Protein AF-A0A9X3EKR0-F1 (afdb_monomer)

pLDDT: mean 78.74, std 22.98, range [26.64, 97.88]

Sequence (392 aa):
MKIEKAAVTVAEQLRAKPPLLIEAILAALDPEVSDTDPAVARAEQALIAEWKAMRSIHINSPVGLLRAILLDACSRAAEGRNAAILWLTAADTLPHARLGREEAAARRMLEMLAQRTEQAALARPMMPAEPRPVSLSPTKASMAVSAPTQVEREHLLQRVAATVHPNYRNNGLPNPNQFVPSQNPQHWSWEFADRMNALLADELDRLGAAFAQSQTQLATRMQSLEADVLKALGDMLIEQQRWVHDAFTASEARKQAEELRLNALWWSEALYSPSLRRGYRELPVPIAAVAMAVDLLDQVTKPAPASVVYLLAETVQRLRVPASSTGSRSPKFSRHCGLHAGKFPRPGSLGWAACRKWAVSASAISCCRLSRTATGTSTKAPSERAYAAMSR

Radius of gyration: 45.39 Å; Cα contacts (8 Å, |Δi|>4): 274; chains: 1; bounding box: 84×76×137 Å

Solvent-accessible surface area (backbone atoms only — not comparable to full-atom values): 23297 Å² total; per-residue (Å²): 109,57,65,58,52,21,16,50,56,48,15,54,56,33,60,77,39,62,76,51,39,55,54,28,52,53,48,33,53,38,80,83,55,57,77,84,34,72,51,44,45,49,41,46,54,38,35,39,75,62,33,75,63,49,68,80,74,39,91,58,82,62,55,72,61,32,23,51,33,34,48,52,11,49,64,71,34,44,52,63,70,44,10,39,53,47,27,66,60,43,64,76,45,53,89,74,43,75,43,72,90,49,39,69,61,52,51,56,52,45,52,53,25,43,52,48,26,38,51,56,42,63,62,68,69,65,70,65,76,79,78,73,86,77,76,83,67,76,76,81,74,75,80,73,68,74,73,76,84,74,76,60,61,68,63,52,49,51,54,55,44,9,31,61,24,49,53,56,96,89,39,81,44,81,88,33,30,90,40,39,70,89,82,38,49,71,65,24,54,53,54,27,51,54,46,47,50,52,52,52,50,54,54,50,51,50,50,50,50,53,49,53,51,51,51,50,54,50,52,53,52,51,52,50,51,51,51,52,52,53,48,54,51,50,55,49,52,52,53,50,52,49,49,54,51,50,39,49,53,19,50,52,55,46,50,53,57,50,50,35,49,51,49,51,52,49,45,62,70,67,41,55,36,80,90,76,72,42,49,41,84,80,41,61,66,75,61,27,47,52,52,50,55,56,57,48,59,77,54,51,64,86,65,68,36,68,67,59,56,52,50,50,54,51,48,50,52,72,68,58,72,75,91,84,65,95,62,97,72,83,81,85,78,88,73,93,76,92,75,89,81,80,90,79,84,84,92,75,89,82,63,78,75,57,59,64,58,48,62,58,45,56,59,49,56,62,52,62,67,74,67,74,84,79,83,82,86,87,81,86,86,86,88,84,87,86,88,79,91,82,89,134

Foldseek 3Di:
DLLVQLLQVLLVVCLVPVVVLLQLLVLLLAPPRDCPRPNLVSSVVSSCVSPVCPCVVDVDRPSNSSSVSSLSSLLSNLAQVSLVSNLVSVVVCLVVGPCDPCNVVSVVSSVVSLVNQQCNQPPAQDQPDDDPPDPPPPPPPPPPLPDQPPDPVVVLVLLLVQLADQDDPNDGGPNRDPDHCVPCVVSSVVSSVVSVVVSVVVVVVVSVVVVVVSVVVVVVVVVVVVVVVVVVVVVVVVVVVVSVVSNVVSVVSNVLVVQLVVVLVCCLVQCAQPVVRGHLLVDDLVVSLVSLVVSNVVSGDPPHHVVSVVSSVVSSVVSDDPPPPPPDDDPPPDDDDDDDDDDDDDDDDDDPVVVVVVVVVVVVVVVVVVVPPPDDDDDDYDDDDDDDDDDD

Organism: NCBI:txid889268

Mean predicted aligned error: 16.03 Å

Secondary structure (DSSP, 8-state):
-HHHHHHHHHHHHHHH-TTHHHHHHHHHH-TT--TT-HHHHHHHHHHHHH-TTHHHH-SS--HHHHHHHHHHHHHHH-STHHHHHHHHHHHTTGGG---GGGHHHHHHHHHHHHHHHHHHHH-PPPPPPPPP----PPP------PPP----HHHHHHHHHHHH-SEETTEEPSS--S--TTT-HHHHHHHHHHHHHHHHHHHHHHHHHHHHHHHHHHHHHHHHHHHHHHHHHHHHHHHHHHHHHHHHHHHHHHHHHHHHHHHHHHHHHH-EETTTTEEGGGS-HHHHHHHHHHHHHTTS-SSPPHHHHHHHHHHHHHT---S---------------------PPP----THHHHHHHHHHHHHHHHTTSSS-------------------

Structure (mmCIF, N/CA/C/O backbone):
data_AF-A0A9X3EKR0-F1
#
_entry.id   AF-A0A9X3EKR0-F1
#
loop_
_atom_site.group_PDB
_atom_site.id
_atom_site.type_symbol
_atom_site.label_atom_id
_atom_site.label_alt_id
_atom_site.label_comp_id
_atom_site.label_asym_id
_atom_site.label_entity_id
_atom_site.label_seq_id
_atom_site.pdbx_PDB_ins_code
_atom_site.Cartn_x
_atom_site.Cartn_y
_atom_site.Cartn_z
_atom_site.occupancy
_atom_site.B_iso_or_equiv
_atom_site.auth_seq_id
_atom_site.auth_comp_id
_atom_site.auth_asym_id
_atom_site.auth_atom_id
_atom_site.pdbx_PDB_model_num
ATOM 1 N N . MET A 1 1 ? -16.410 24.802 -1.631 1.00 82.69 1 MET A N 1
ATOM 2 C CA . MET A 1 1 ? -16.763 25.815 -0.598 1.00 82.69 1 MET A CA 1
ATOM 3 C C . MET A 1 1 ? -15.597 26.044 0.370 1.00 82.69 1 MET A C 1
ATOM 5 O O . MET A 1 1 ? -14.716 25.202 0.446 1.00 82.69 1 MET A O 1
ATOM 9 N N . LYS A 1 2 ? -15.562 27.168 1.112 1.00 93.00 2 LYS A N 1
ATOM 10 C CA . LYS A 1 2 ? -14.470 27.494 2.068 1.00 93.00 2 LYS A CA 1
ATOM 11 C C . LYS A 1 2 ? -14.313 26.456 3.194 1.00 93.00 2 LYS A C 1
ATOM 13 O O . LYS A 1 2 ? -13.197 26.115 3.557 1.00 93.00 2 LYS A O 1
ATOM 18 N N . ILE A 1 3 ? -15.431 25.915 3.684 1.00 94.38 3 ILE A N 1
ATOM 19 C CA . ILE A 1 3 ? -15.475 24.878 4.732 1.00 94.38 3 ILE A CA 1
ATOM 20 C C . ILE A 1 3 ? -14.798 23.582 4.257 1.00 94.38 3 ILE A C 1
ATOM 22 O O . ILE A 1 3 ? -13.986 23.010 4.974 1.00 94.38 3 ILE A O 1
ATOM 26 N N . GLU A 1 4 ? -15.070 23.157 3.021 1.00 94.94 4 GLU A N 1
ATOM 27 C CA . GLU A 1 4 ? -14.456 21.955 2.437 1.00 94.94 4 GLU A CA 1
ATOM 28 C C . GLU A 1 4 ? -12.940 22.107 2.285 1.00 94.94 4 GLU A C 1
ATOM 30 O O . GLU A 1 4 ? -12.202 21.164 2.546 1.00 94.94 4 GLU A O 1
ATOM 35 N N . LYS A 1 5 ? -12.461 23.296 1.893 1.00 96.44 5 LYS A N 1
ATOM 36 C CA . LYS A 1 5 ? -11.019 23.570 1.806 1.00 96.44 5 LYS A CA 1
ATOM 37 C C . LYS A 1 5 ? -10.348 23.472 3.172 1.00 96.44 5 LYS A C 1
ATOM 39 O O . LYS A 1 5 ? -9.320 22.816 3.289 1.00 96.44 5 LYS A O 1
ATOM 44 N N . ALA A 1 6 ? -10.966 24.042 4.208 1.00 96.69 6 ALA A N 1
ATOM 45 C CA . ALA A 1 6 ? -10.474 23.908 5.575 1.00 96.69 6 ALA A CA 1
ATOM 46 C C . ALA A 1 6 ? -10.411 22.433 6.013 1.00 96.69 6 ALA A C 1
ATOM 48 O O . ALA A 1 6 ? -9.399 22.004 6.563 1.00 96.69 6 ALA A O 1
ATOM 49 N N . ALA A 1 7 ? -11.440 21.634 5.705 1.00 97.44 7 ALA A N 1
ATOM 50 C CA . ALA A 1 7 ? -11.447 20.198 5.993 1.00 97.44 7 ALA A CA 1
ATOM 51 C C . ALA A 1 7 ? -10.334 19.435 5.253 1.00 97.44 7 ALA A C 1
ATOM 53 O O . ALA A 1 7 ? -9.724 18.539 5.834 1.00 97.44 7 ALA A O 1
ATOM 54 N N . VAL A 1 8 ? -10.019 19.803 4.004 1.00 97.88 8 VAL A N 1
ATOM 55 C CA . VAL A 1 8 ? -8.881 19.237 3.253 1.00 97.88 8 VAL A CA 1
ATOM 56 C C . VAL A 1 8 ? -7.553 19.561 3.938 1.00 97.88 8 VAL A C 1
ATOM 58 O O . VAL A 1 8 ? -6.775 18.644 4.195 1.00 97.88 8 VAL A O 1
ATOM 61 N N . THR A 1 9 ? -7.327 20.822 4.313 1.00 97.56 9 THR A N 1
ATOM 62 C CA . THR A 1 9 ? -6.107 21.245 5.022 1.00 97.56 9 THR A CA 1
ATOM 63 C C . THR A 1 9 ? -5.935 20.496 6.344 1.00 97.56 9 THR A C 1
ATOM 65 O O . THR A 1 9 ? -4.847 20.013 6.657 1.00 97.56 9 THR A O 1
ATOM 68 N N . VAL A 1 10 ? -7.013 20.342 7.121 1.00 97.62 10 VAL A N 1
ATOM 69 C CA . VAL A 1 10 ? -6.975 19.558 8.364 1.00 97.62 10 VAL A CA 1
ATOM 70 C C . VAL A 1 10 ? -6.700 18.082 8.060 1.00 97.62 10 VAL A C 1
ATOM 72 O O . VAL A 1 10 ? -5.861 17.478 8.722 1.00 97.62 10 VAL A O 1
ATOM 75 N N . ALA A 1 11 ? -7.330 17.497 7.038 1.00 97.56 11 ALA A N 1
ATOM 76 C CA . ALA A 1 11 ? -7.100 16.102 6.660 1.00 97.56 11 ALA A CA 1
ATOM 77 C C . ALA A 1 11 ? -5.628 15.829 6.309 1.00 97.56 11 ALA A C 1
ATOM 79 O O . ALA A 1 11 ? -5.080 14.810 6.723 1.00 97.56 11 ALA A O 1
ATOM 80 N N . GLU A 1 12 ? -4.961 16.738 5.597 1.00 97.12 12 GLU A N 1
ATOM 81 C CA . GLU A 1 12 ? -3.528 16.634 5.291 1.00 97.12 12 GLU A CA 1
ATOM 82 C C . GLU A 1 12 ? -2.664 16.642 6.556 1.00 97.12 12 GLU A C 1
ATOM 84 O O . GLU A 1 12 ? -1.777 15.797 6.705 1.00 97.12 12 GLU A O 1
ATOM 89 N N . GLN A 1 13 ? -2.967 17.523 7.514 1.00 96.56 13 GLN A N 1
ATOM 90 C CA . GLN A 1 13 ? -2.281 17.550 8.810 1.00 96.56 13 GLN A CA 1
ATOM 91 C C . GLN A 1 13 ? -2.477 16.243 9.591 1.00 96.56 13 GLN A C 1
ATOM 93 O O . GLN A 1 13 ? -1.528 15.730 10.190 1.00 96.56 13 GLN A O 1
ATOM 98 N N . LEU A 1 14 ? -3.693 15.689 9.568 1.00 97.19 14 LEU A N 1
ATOM 99 C CA . LEU A 1 14 ? -4.017 14.423 10.226 1.00 97.19 14 LEU A CA 1
ATOM 100 C C . LEU A 1 14 ? -3.301 13.235 9.567 1.00 97.19 14 LEU A C 1
ATOM 102 O O . LEU A 1 14 ? -2.780 12.373 10.274 1.00 97.19 14 LEU A O 1
ATOM 106 N N . ARG A 1 15 ? -3.201 13.206 8.229 1.00 96.56 15 ARG A N 1
ATOM 107 C CA . ARG A 1 15 ? -2.425 12.184 7.503 1.00 96.56 15 ARG A CA 1
ATOM 108 C C . ARG A 1 15 ? -0.934 12.260 7.834 1.00 96.56 15 ARG A C 1
ATOM 110 O O . ARG A 1 15 ? -0.303 11.222 8.012 1.00 96.56 15 ARG A O 1
ATOM 117 N N . ALA A 1 16 ? -0.383 13.470 7.950 1.00 95.88 16 ALA A N 1
ATOM 118 C CA . ALA A 1 16 ? 1.026 13.676 8.283 1.00 95.88 16 ALA A CA 1
ATOM 119 C C . ALA A 1 16 ? 1.375 13.238 9.717 1.00 95.88 16 ALA A C 1
ATOM 121 O O . ALA A 1 16 ? 2.512 12.852 9.987 1.00 95.88 16 ALA A O 1
ATOM 122 N N . LYS A 1 17 ? 0.414 13.299 10.650 1.00 95.81 17 LYS A N 1
ATOM 123 C CA . LYS A 1 17 ? 0.614 12.951 12.064 1.00 95.81 17 LYS A CA 1
ATOM 124 C C . LYS A 1 17 ? -0.533 12.066 12.578 1.00 95.81 17 LYS A C 1
ATOM 126 O O . LYS A 1 17 ? -1.442 12.576 13.234 1.00 95.81 17 LYS A O 1
ATOM 131 N N . PRO A 1 18 ? -0.457 10.734 12.385 1.00 92.56 18 PRO A N 1
ATOM 132 C CA . PRO A 1 18 ? -1.523 9.800 12.761 1.00 92.56 18 PRO A CA 1
ATOM 133 C C . PRO A 1 18 ? -2.029 9.873 14.215 1.00 92.56 18 PRO A C 1
ATOM 135 O O . PRO A 1 18 ? -3.226 9.681 14.411 1.00 92.56 18 PRO A O 1
ATOM 138 N N . PRO A 1 19 ? -1.211 10.179 15.249 1.00 94.69 19 PRO A N 1
ATOM 139 C CA . PRO A 1 19 ? -1.724 10.326 16.617 1.00 94.69 19 PRO A CA 1
ATOM 140 C C . PRO A 1 19 ? -2.807 11.405 16.761 1.00 94.69 19 PRO A C 1
ATOM 142 O O . PRO A 1 19 ? -3.696 11.278 17.597 1.00 94.69 19 PRO A O 1
ATOM 145 N N . LEU A 1 20 ? -2.776 12.430 15.903 1.00 96.69 20 LEU A N 1
ATOM 146 C CA . LEU A 1 20 ? -3.755 13.515 15.910 1.00 96.69 20 LEU A CA 1
ATOM 147 C C . LEU A 1 20 ? -5.155 13.057 15.481 1.00 96.69 20 LEU A C 1
ATOM 149 O O . LEU A 1 20 ? -6.126 13.739 15.796 1.00 96.69 20 LEU A O 1
ATOM 153 N N . LEU A 1 21 ? -5.272 11.917 14.787 1.00 96.56 21 LEU A N 1
ATOM 154 C CA . LEU A 1 21 ? -6.560 11.339 14.391 1.00 96.56 21 LEU A CA 1
ATOM 155 C C . LEU A 1 21 ? -7.413 10.973 15.607 1.00 96.56 21 LEU A C 1
ATOM 157 O O . LEU A 1 21 ? -8.624 11.150 15.561 1.00 96.56 21 LEU A O 1
ATOM 161 N N . ILE A 1 22 ? -6.782 10.488 16.683 1.00 96.31 22 ILE A N 1
ATOM 162 C CA . ILE A 1 22 ? -7.463 10.075 17.918 1.00 96.31 22 ILE A CA 1
ATOM 163 C C . ILE A 1 22 ? -8.113 11.296 18.573 1.00 96.31 22 ILE A C 1
ATOM 165 O O . ILE A 1 22 ? -9.303 11.289 18.863 1.00 96.31 22 ILE A O 1
ATOM 169 N N . GLU A 1 23 ? -7.343 12.368 18.758 1.00 96.25 23 GLU A N 1
ATOM 170 C CA . GLU A 1 23 ? -7.848 13.623 19.323 1.00 96.25 23 GLU A CA 1
ATOM 171 C C . GLU A 1 23 ? -8.959 14.212 18.450 1.00 96.25 23 GLU A C 1
ATOM 173 O O . GLU A 1 23 ? -10.012 14.588 18.955 1.00 96.25 23 GLU A O 1
ATOM 178 N N . ALA A 1 24 ? -8.745 14.238 17.130 1.00 97.25 24 ALA A N 1
ATOM 179 C CA . ALA A 1 24 ? -9.698 14.801 16.186 1.00 97.25 24 ALA A CA 1
ATOM 180 C C . ALA A 1 24 ? -11.039 14.062 16.197 1.00 97.25 24 ALA A C 1
ATOM 182 O O . ALA A 1 24 ? -12.075 14.717 16.275 1.00 97.25 24 ALA A O 1
ATOM 183 N N . ILE A 1 25 ? -11.045 12.724 16.150 1.00 97.00 25 ILE A N 1
ATOM 184 C CA . ILE A 1 25 ? -12.298 11.959 16.113 1.00 97.00 25 ILE A CA 1
ATOM 185 C C . ILE A 1 25 ? -13.045 12.012 17.446 1.00 97.00 25 ILE A C 1
ATOM 187 O O . ILE A 1 25 ? -14.269 12.108 17.447 1.00 97.00 25 ILE A O 1
ATOM 191 N N . LEU A 1 26 ? -12.331 12.006 18.576 1.00 95.81 26 LEU A N 1
ATOM 192 C CA . LEU A 1 26 ? -12.951 12.129 19.896 1.00 95.81 26 LEU A CA 1
ATOM 193 C C . LEU A 1 26 ? -13.588 13.510 20.085 1.00 95.81 26 LEU A C 1
ATOM 195 O O . LEU A 1 26 ? -14.752 13.583 20.468 1.00 95.81 26 LEU A O 1
ATOM 199 N N . ALA A 1 27 ? -12.874 14.586 19.741 1.00 96.31 27 ALA A N 1
ATOM 200 C CA . ALA A 1 27 ? -13.409 15.949 19.778 1.00 96.31 27 ALA A CA 1
ATOM 201 C C . ALA A 1 27 ? -14.593 16.132 18.814 1.00 96.31 27 ALA A C 1
ATOM 203 O O . ALA A 1 27 ? -15.563 16.821 19.115 1.00 96.31 27 ALA A O 1
ATOM 204 N N . ALA A 1 28 ? -14.542 15.487 17.648 1.00 95.88 28 ALA A N 1
ATOM 205 C CA . ALA A 1 28 ? -15.607 15.552 16.658 1.00 95.88 28 ALA A CA 1
ATOM 206 C C . ALA A 1 28 ? -16.895 14.836 17.114 1.00 95.88 28 ALA A C 1
ATOM 208 O O . ALA A 1 28 ? -18.000 15.303 16.827 1.00 95.88 28 ALA A O 1
ATOM 209 N N . LEU A 1 29 ? -16.769 13.719 17.836 1.00 95.44 29 LEU A N 1
ATOM 210 C CA . LEU A 1 29 ? -17.901 12.932 18.342 1.00 95.44 29 LEU A CA 1
ATOM 211 C C . LEU A 1 29 ? -18.449 13.427 19.691 1.00 95.44 29 LEU A C 1
ATOM 213 O O . LEU A 1 29 ? -19.524 12.986 20.096 1.00 95.44 29 LEU A O 1
ATOM 217 N N . ASP A 1 30 ? -17.756 14.339 20.373 1.00 94.75 30 ASP A N 1
ATOM 218 C CA . ASP A 1 30 ? -18.220 14.929 21.629 1.00 94.75 30 ASP A CA 1
ATOM 219 C C . ASP A 1 30 ? -19.063 16.197 21.372 1.00 94.75 30 ASP A C 1
ATOM 221 O O . ASP A 1 30 ? -18.518 17.210 20.925 1.00 94.75 30 ASP A O 1
ATOM 225 N N . PRO A 1 31 ? -20.388 16.181 21.624 1.00 91.75 31 PRO A N 1
ATOM 226 C CA . PRO A 1 31 ? -21.240 17.359 21.452 1.00 91.75 31 PRO A CA 1
ATOM 227 C C . PRO A 1 31 ? -20.908 18.503 22.419 1.00 91.75 31 PRO A C 1
ATOM 229 O O . PRO A 1 31 ? -21.199 19.652 22.095 1.00 91.75 31 PRO A O 1
ATOM 232 N N . GLU A 1 32 ? -20.277 18.204 23.558 1.00 92.50 32 GLU A N 1
ATOM 233 C CA . GLU A 1 32 ? -19.951 19.162 24.623 1.00 92.50 32 GLU A CA 1
ATOM 234 C C . GLU A 1 32 ? -18.456 19.533 24.628 1.00 92.50 32 GLU A C 1
ATOM 236 O O . GLU A 1 32 ? -17.913 19.969 25.647 1.00 92.50 32 GLU A O 1
ATOM 241 N N . VAL A 1 33 ? -17.763 19.340 23.499 1.00 94.81 33 VAL A N 1
ATOM 242 C CA . VAL A 1 33 ? -16.336 19.658 23.386 1.00 94.81 33 VAL A CA 1
ATOM 243 C C . VAL A 1 33 ? -16.074 21.144 23.654 1.00 94.81 33 VAL A C 1
ATOM 245 O O . VAL A 1 33 ? -16.769 22.030 23.151 1.00 94.81 33 VAL A O 1
ATOM 248 N N . SER A 1 34 ? -15.035 21.414 24.443 1.00 94.75 34 SER A N 1
ATOM 249 C CA . SER A 1 34 ? -14.596 22.773 24.762 1.00 94.75 34 SER A CA 1
ATOM 250 C C . SER A 1 34 ? -14.070 23.495 23.519 1.00 94.75 34 SER A C 1
ATOM 252 O O . SER A 1 34 ? -13.387 22.902 22.683 1.00 94.75 34 SER A O 1
ATOM 254 N N . ASP A 1 35 ? -14.302 24.803 23.429 1.00 91.94 35 ASP A N 1
ATOM 255 C CA . ASP A 1 35 ? -13.733 25.656 22.378 1.00 91.94 35 ASP A CA 1
ATOM 256 C C . ASP A 1 35 ? -12.200 25.778 22.470 1.00 91.94 35 ASP A C 1
ATOM 258 O O . ASP A 1 35 ? -11.533 26.061 21.475 1.00 91.94 35 ASP A O 1
ATOM 262 N N . THR A 1 36 ? -11.638 25.507 23.649 1.00 93.62 36 THR A N 1
ATOM 263 C CA . THR A 1 36 ? -10.193 25.451 23.915 1.00 93.62 36 THR A CA 1
ATOM 264 C C . THR A 1 36 ? -9.531 24.123 23.542 1.00 93.62 36 THR A C 1
ATOM 266 O O . THR A 1 36 ? -8.312 23.995 23.685 1.00 93.62 36 THR A O 1
ATOM 269 N N . ASP A 1 37 ? -10.292 23.129 23.075 1.00 96.50 37 ASP A N 1
ATOM 270 C CA . ASP A 1 37 ? -9.732 21.838 22.681 1.00 96.50 37 ASP A CA 1
ATOM 271 C C . ASP A 1 37 ? -8.737 21.998 21.508 1.00 96.50 37 ASP A C 1
ATOM 273 O O . ASP A 1 37 ? -9.026 22.696 20.528 1.00 96.50 37 ASP A O 1
ATOM 277 N N . PRO A 1 38 ? -7.551 21.360 21.557 1.00 96.50 38 PRO A N 1
ATOM 278 C CA . PRO A 1 38 ? -6.527 21.536 20.531 1.00 96.50 38 PRO A CA 1
ATOM 279 C C . PRO A 1 38 ? -6.962 21.061 19.139 1.00 96.50 38 PRO A C 1
ATOM 281 O O . PRO A 1 38 ? -6.435 21.555 18.140 1.00 96.50 38 PRO A O 1
ATOM 284 N N . ALA A 1 39 ? -7.869 20.087 19.021 1.00 96.50 39 ALA A N 1
ATOM 285 C CA . ALA A 1 39 ? -8.421 19.672 17.732 1.00 96.50 39 ALA A CA 1
ATOM 286 C C . ALA A 1 39 ? -9.392 20.725 17.180 1.00 96.50 39 ALA A C 1
ATOM 288 O O . ALA A 1 39 ? -9.306 21.076 16.001 1.00 96.50 39 ALA A O 1
ATOM 289 N N . VAL A 1 40 ? -10.246 21.291 18.038 1.00 97.00 40 VAL A N 1
ATOM 290 C CA . VAL A 1 40 ? -11.175 22.373 17.671 1.00 97.00 40 VAL A CA 1
ATOM 291 C C . VAL A 1 40 ? -10.408 23.628 17.246 1.00 97.00 40 VAL A C 1
ATOM 293 O O . VAL A 1 40 ? -10.677 24.177 16.177 1.00 97.00 40 VAL A O 1
ATOM 296 N N . ALA A 1 41 ? -9.378 24.021 18.001 1.00 96.06 41 ALA A N 1
ATOM 297 C CA . ALA A 1 41 ? -8.522 25.161 17.674 1.00 96.06 41 ALA A CA 1
ATOM 298 C C . ALA A 1 41 ? -7.807 24.997 16.318 1.00 96.06 41 ALA A C 1
ATOM 300 O O . ALA A 1 41 ? -7.686 25.954 15.554 1.00 96.06 41 ALA A O 1
ATOM 301 N N . ARG A 1 42 ? -7.365 23.779 15.973 1.00 96.38 42 ARG A N 1
ATOM 302 C CA . ARG A 1 42 ? -6.765 23.485 14.658 1.00 96.38 42 ARG A CA 1
ATOM 303 C C . ARG A 1 42 ? -7.764 23.634 13.516 1.00 96.38 42 ARG A C 1
ATOM 305 O O . ARG A 1 42 ? -7.438 24.252 12.502 1.00 96.38 42 ARG A O 1
ATOM 312 N N . ALA A 1 43 ? -8.972 23.094 13.678 1.00 97.12 43 ALA A N 1
ATOM 313 C CA . ALA A 1 43 ? -10.036 23.260 12.690 1.00 97.12 43 ALA A CA 1
ATOM 314 C C . ALA A 1 43 ? -10.394 24.740 12.505 1.00 97.12 43 ALA A C 1
ATOM 316 O O . ALA A 1 43 ? -10.602 25.196 11.380 1.00 97.12 43 ALA A O 1
ATOM 317 N N . GLU A 1 44 ? -10.398 25.506 13.596 1.00 96.00 44 GLU A N 1
ATOM 318 C CA . GLU A 1 44 ? -10.655 26.937 13.551 1.00 96.00 44 GLU A CA 1
ATOM 319 C C . GLU A 1 44 ? -9.565 27.701 12.792 1.00 96.00 44 GLU A C 1
ATOM 321 O O . GLU A 1 44 ? -9.875 28.496 11.906 1.00 96.00 44 GLU A O 1
ATOM 326 N N . GLN A 1 45 ? -8.290 27.430 13.079 1.00 95.62 45 GLN A N 1
ATOM 327 C CA . GLN A 1 45 ? -7.163 28.050 12.377 1.00 95.62 45 GLN A CA 1
ATOM 328 C C . GLN A 1 45 ? -7.216 27.776 10.868 1.00 95.62 45 GLN A C 1
ATOM 330 O O . GLN A 1 45 ? -7.039 28.696 10.066 1.00 95.62 45 GLN A O 1
ATOM 335 N N . ALA A 1 46 ? -7.522 26.535 10.474 1.00 96.38 46 ALA A N 1
ATOM 336 C CA . ALA A 1 46 ? -7.699 26.171 9.070 1.00 96.38 46 ALA A CA 1
ATOM 337 C C . ALA A 1 46 ? -8.892 26.904 8.428 1.00 96.38 46 ALA A C 1
ATOM 339 O O . ALA A 1 46 ? -8.800 27.364 7.290 1.00 96.38 46 ALA A O 1
ATOM 340 N N . LEU A 1 47 ? -9.999 27.069 9.160 1.00 96.62 47 LEU A N 1
ATOM 341 C CA . LEU A 1 47 ? -11.167 27.799 8.672 1.00 96.62 47 LEU A CA 1
ATOM 342 C C . LEU A 1 47 ? -10.894 29.302 8.519 1.00 96.62 47 LEU A C 1
ATOM 344 O O . LEU A 1 47 ? -11.312 29.892 7.525 1.00 96.62 47 LEU A O 1
ATOM 348 N N . ILE A 1 48 ? -10.178 29.922 9.460 1.00 95.50 48 ILE A N 1
ATOM 349 C CA . ILE A 1 48 ? -9.813 31.348 9.410 1.00 95.50 48 ILE A CA 1
ATOM 350 C C . ILE A 1 48 ? -8.886 31.638 8.223 1.00 95.50 48 ILE A C 1
ATOM 352 O O . ILE A 1 48 ? -9.041 32.674 7.571 1.00 95.50 48 ILE A O 1
ATOM 356 N N . ALA A 1 49 ? -7.966 30.722 7.903 1.00 95.94 49 ALA A N 1
ATOM 357 C CA . ALA A 1 49 ? -7.086 30.856 6.743 1.00 95.94 49 ALA A CA 1
ATOM 358 C C . ALA A 1 49 ? -7.879 30.980 5.425 1.00 95.94 49 ALA A C 1
ATOM 360 O O . ALA A 1 49 ? -7.572 31.836 4.593 1.00 95.94 49 ALA A O 1
ATOM 361 N N . GLU A 1 50 ? -8.954 30.199 5.275 1.00 95.94 50 GLU A N 1
ATOM 362 C CA . GLU A 1 50 ? -9.832 30.209 4.093 1.00 95.94 50 GLU A CA 1
ATOM 363 C C . GLU A 1 50 ? -10.953 31.267 4.169 1.00 95.94 50 GLU A C 1
ATOM 365 O O . GLU A 1 50 ? -11.486 31.725 3.150 1.00 95.94 50 GLU A O 1
ATOM 370 N N . TRP A 1 51 ? -11.338 31.680 5.380 1.00 95.31 51 TRP A N 1
ATOM 371 C CA . TRP A 1 51 ? -12.421 32.623 5.644 1.00 95.31 51 TRP A CA 1
ATOM 372 C C . TRP A 1 51 ? -12.044 33.652 6.716 1.00 95.31 51 TRP A C 1
ATOM 374 O O . TRP A 1 51 ? -12.545 33.634 7.835 1.00 95.31 51 TRP A O 1
ATOM 384 N N . LYS A 1 52 ? -11.229 34.640 6.329 1.00 92.06 52 LYS A N 1
ATOM 385 C CA . LYS A 1 52 ? -10.748 35.714 7.224 1.00 92.06 52 LYS A CA 1
ATOM 386 C C . LYS A 1 52 ? -11.856 36.468 7.983 1.00 92.06 52 LYS A C 1
ATOM 388 O O . LYS A 1 52 ? -11.642 36.895 9.108 1.00 92.06 52 LYS A O 1
ATOM 393 N N . ALA A 1 53 ? -13.044 36.603 7.386 1.00 91.62 53 ALA A N 1
ATOM 394 C CA . ALA A 1 53 ? -14.209 37.263 7.990 1.00 91.62 53 ALA A CA 1
ATOM 395 C C . ALA A 1 53 ? -15.028 36.366 8.948 1.00 91.62 53 ALA A C 1
ATOM 397 O O . ALA A 1 53 ? -16.068 36.787 9.448 1.00 91.62 53 ALA A O 1
ATOM 398 N N . MET A 1 54 ? -14.598 35.128 9.211 1.00 91.50 54 MET A N 1
ATOM 399 C CA . MET A 1 54 ? -15.300 34.201 10.108 1.00 91.50 54 MET A CA 1
ATOM 400 C C . MET A 1 54 ? -15.474 34.803 11.512 1.00 91.50 54 MET A C 1
ATOM 402 O O . MET A 1 54 ? -16.589 34.836 12.030 1.00 91.50 54 MET A O 1
ATOM 406 N N . ARG A 1 55 ? -14.401 35.369 12.085 1.00 87.25 55 ARG A N 1
ATOM 407 C CA . ARG A 1 55 ? -14.407 35.945 13.443 1.00 87.25 55 ARG A CA 1
ATOM 408 C C . ARG A 1 55 ? -15.245 37.217 13.572 1.00 87.25 55 ARG A C 1
ATOM 410 O O . ARG A 1 55 ? -15.676 37.542 14.668 1.00 87.25 55 ARG A O 1
ATOM 417 N N . SER A 1 56 ? -15.500 37.929 12.472 1.00 89.62 56 SER A N 1
ATOM 418 C CA . SER A 1 56 ? -16.414 39.078 12.490 1.00 89.62 56 SER A CA 1
ATOM 419 C C . SER A 1 56 ? -17.887 38.668 12.438 1.00 89.62 56 SER A C 1
ATOM 421 O O . SER A 1 56 ? -18.743 39.439 12.851 1.00 89.62 56 SER A O 1
ATOM 423 N N . ILE A 1 57 ? -18.189 37.473 11.917 1.00 90.50 57 ILE A N 1
ATOM 424 C CA . ILE A 1 57 ? -19.563 36.967 11.771 1.00 90.50 57 ILE A CA 1
ATOM 425 C C . ILE A 1 57 ? -19.975 36.151 13.001 1.00 90.50 57 ILE A C 1
ATOM 427 O O . ILE A 1 57 ? -21.115 36.235 13.450 1.00 90.50 57 ILE A O 1
ATOM 431 N N . HIS A 1 58 ? -19.047 35.378 13.564 1.00 87.81 58 HIS A N 1
ATOM 432 C CA . HIS A 1 58 ? -19.280 34.554 14.742 1.00 87.81 58 HIS A CA 1
ATOM 433 C C . HIS A 1 58 ? -18.574 35.161 15.959 1.00 87.81 58 HIS A C 1
ATOM 435 O O . HIS A 1 58 ? -17.353 35.081 16.072 1.00 87.81 58 HIS A O 1
ATOM 441 N N . ILE A 1 59 ? -19.354 35.756 16.872 1.00 85.31 59 ILE A N 1
ATOM 442 C CA . ILE A 1 59 ? -18.849 36.328 18.137 1.00 85.31 59 ILE A CA 1
ATOM 443 C C . ILE A 1 59 ? -18.269 35.220 19.029 1.00 85.31 59 ILE A C 1
ATOM 445 O O . ILE A 1 59 ? -17.199 35.380 19.611 1.00 85.31 59 ILE A O 1
ATOM 449 N N . ASN A 1 60 ? -18.961 34.079 19.083 1.00 86.94 60 ASN A N 1
ATOM 450 C CA . ASN A 1 60 ? -18.530 32.881 19.798 1.00 86.94 60 ASN A CA 1
ATOM 451 C C . ASN A 1 60 ? -18.002 31.838 18.809 1.00 86.94 60 ASN A C 1
ATOM 453 O O . ASN A 1 60 ? -18.477 31.775 17.672 1.00 86.94 60 ASN A O 1
ATOM 457 N N . SER A 1 61 ? -17.066 30.992 19.250 1.00 89.00 61 SER A N 1
ATOM 458 C CA . SER A 1 61 ? -16.541 29.904 18.418 1.00 89.00 61 SER A CA 1
ATOM 459 C C . SER A 1 61 ? -17.683 28.968 17.988 1.00 89.00 61 SER A C 1
ATOM 461 O O . SER A 1 61 ? -18.394 28.438 18.847 1.00 89.00 61 SER A O 1
ATOM 463 N N . PRO A 1 62 ? -17.920 28.761 16.679 1.00 93.38 62 PRO A N 1
ATOM 464 C CA . PRO A 1 62 ? -19.002 27.913 16.200 1.00 93.38 62 PRO A CA 1
ATOM 465 C C . PRO A 1 62 ? -18.590 26.438 16.296 1.00 93.38 62 PRO A C 1
ATOM 467 O O . PRO A 1 62 ? -18.332 25.784 15.286 1.00 93.38 62 PRO A O 1
ATOM 470 N N . VAL A 1 63 ? -18.541 25.904 17.520 1.00 94.00 63 VAL A N 1
ATOM 471 C CA . VAL A 1 63 ? -18.042 24.551 17.829 1.00 94.00 63 VAL A CA 1
ATOM 472 C C . VAL A 1 63 ? -18.718 23.472 16.978 1.00 94.00 63 VAL A C 1
ATOM 474 O O . VAL A 1 63 ? -18.031 22.608 16.442 1.00 94.00 63 VAL A O 1
ATOM 477 N N . GLY A 1 64 ? -20.033 23.554 16.745 1.00 93.50 64 GLY A N 1
ATOM 478 C CA . GLY A 1 64 ? -20.739 22.603 15.872 1.00 93.50 64 GLY A CA 1
ATOM 479 C C . GLY A 1 64 ? -20.218 22.586 14.426 1.00 93.50 64 GLY A C 1
ATOM 480 O O . GLY A 1 64 ? -20.049 21.520 13.837 1.00 93.50 64 GLY A O 1
ATOM 481 N N . LEU A 1 65 ? -19.878 23.753 13.866 1.00 94.81 65 LEU A N 1
ATOM 482 C CA . LEU A 1 65 ? -19.283 23.846 12.528 1.00 94.81 65 LEU A CA 1
ATOM 483 C C . LEU A 1 65 ? -17.861 23.269 12.512 1.00 94.81 65 LEU A C 1
ATOM 485 O O . LEU A 1 65 ? -17.492 22.558 11.580 1.00 94.81 65 LEU A O 1
ATOM 489 N N . LEU A 1 66 ? -17.068 23.555 13.546 1.00 96.44 66 LEU A N 1
ATOM 490 C CA . LEU A 1 66 ? -15.700 23.048 13.668 1.00 96.44 66 LEU A CA 1
ATOM 491 C C . LEU A 1 66 ? -15.675 21.522 13.850 1.00 96.44 66 LEU A C 1
ATOM 493 O O . LEU A 1 66 ? -14.864 20.849 13.218 1.00 96.44 66 LEU A O 1
ATOM 497 N N . ARG A 1 67 ? -16.614 20.959 14.620 1.00 95.94 67 ARG A N 1
ATOM 498 C CA . ARG A 1 67 ? -16.824 19.506 14.736 1.00 95.94 67 ARG A CA 1
ATOM 499 C C . ARG A 1 67 ? -17.173 18.879 13.389 1.00 95.94 67 ARG A C 1
ATOM 501 O O . ARG A 1 67 ? -16.594 17.857 13.032 1.00 95.94 67 ARG A O 1
ATOM 508 N N . ALA A 1 68 ? -18.044 19.511 12.601 1.00 95.31 68 ALA A N 1
ATOM 509 C CA . ALA A 1 68 ? -18.362 19.038 11.253 1.00 95.31 68 ALA A CA 1
ATOM 510 C C . ALA A 1 68 ? -17.128 19.036 10.328 1.00 95.31 68 ALA A C 1
ATOM 512 O O . ALA A 1 68 ? -16.922 18.075 9.586 1.00 95.31 68 ALA A O 1
ATOM 513 N N . ILE A 1 69 ? -16.272 20.063 10.414 1.00 96.81 69 ILE A N 1
ATOM 514 C CA . ILE A 1 69 ? -14.985 20.110 9.695 1.00 96.81 69 ILE A CA 1
ATOM 515 C C . ILE A 1 69 ? -14.073 18.960 10.136 1.00 96.81 69 ILE A C 1
ATOM 517 O O . ILE A 1 69 ? -13.465 18.317 9.285 1.00 96.81 69 ILE A O 1
ATOM 521 N N . LEU A 1 70 ? -13.991 18.671 11.440 1.00 97.38 70 LEU A N 1
ATOM 522 C CA . LEU A 1 70 ? -13.194 17.558 11.962 1.00 97.38 70 LEU A CA 1
ATOM 523 C C . LEU A 1 70 ? -13.720 16.193 11.495 1.00 97.38 70 LEU A C 1
ATOM 525 O O . LEU A 1 70 ? -12.912 15.353 11.100 1.00 97.38 70 LEU A O 1
ATOM 529 N N . LEU A 1 71 ? -15.041 15.971 11.489 1.00 95.88 71 LEU A N 1
ATOM 530 C CA . LEU A 1 71 ? -15.646 14.737 10.964 1.00 95.88 71 LEU A CA 1
ATOM 531 C C . LEU A 1 71 ? -15.313 14.546 9.477 1.00 95.88 71 LEU A C 1
ATOM 533 O O . LEU A 1 71 ? -14.848 13.473 9.086 1.00 95.88 71 LEU A O 1
ATOM 537 N N . ASP A 1 72 ? -15.482 15.586 8.654 1.00 96.38 72 ASP A N 1
ATOM 538 C CA . ASP A 1 72 ? -15.146 15.519 7.225 1.00 96.38 72 ASP A CA 1
ATOM 539 C C . ASP A 1 72 ? -13.637 15.305 7.009 1.00 96.38 72 ASP A C 1
ATOM 541 O O . ASP A 1 72 ? -13.222 14.462 6.211 1.00 96.38 72 ASP A O 1
ATOM 545 N N . ALA A 1 73 ? -12.792 15.991 7.781 1.00 97.44 73 ALA A N 1
ATOM 546 C CA . ALA A 1 73 ? -11.347 15.804 7.728 1.00 97.44 73 ALA A CA 1
ATOM 547 C C . ALA A 1 73 ? -10.930 14.369 8.101 1.00 97.44 73 ALA A C 1
ATOM 549 O O . ALA A 1 73 ? -10.089 13.780 7.420 1.00 97.44 73 ALA A O 1
ATOM 550 N N . CYS A 1 74 ? -11.546 13.774 9.130 1.00 97.19 74 CYS A N 1
ATOM 551 C CA . CYS A 1 74 ? -11.316 12.379 9.515 1.00 97.19 74 CYS A CA 1
ATOM 552 C C . CYS A 1 74 ? -11.744 11.411 8.403 1.00 97.19 74 CYS A C 1
ATOM 554 O O . CYS A 1 74 ? -10.973 10.528 8.032 1.00 97.19 74 CYS A O 1
ATOM 556 N N . SER A 1 75 ? -12.930 11.611 7.821 1.00 96.06 75 SER A N 1
ATOM 557 C CA . SER A 1 75 ? -13.433 10.831 6.679 1.00 96.06 75 SER A CA 1
ATOM 558 C C . SER A 1 75 ? -12.464 10.854 5.485 1.00 96.06 75 SER A C 1
ATOM 560 O O . SER A 1 75 ? -12.178 9.819 4.872 1.00 96.06 75 SER A O 1
ATOM 562 N N . ARG A 1 76 ? -11.884 12.024 5.187 1.00 96.19 76 ARG A N 1
ATOM 563 C CA . ARG A 1 76 ? -10.883 12.200 4.121 1.00 96.19 76 ARG A CA 1
ATOM 564 C C . ARG A 1 76 ? -9.529 11.586 4.469 1.00 96.19 76 ARG A C 1
ATOM 566 O O . ARG A 1 76 ? -8.856 11.064 3.584 1.00 96.19 76 ARG A O 1
ATOM 573 N N . ALA A 1 77 ? -9.109 11.643 5.730 1.00 96.31 77 ALA A N 1
ATOM 574 C CA . ALA A 1 77 ? -7.837 11.080 6.185 1.00 96.31 77 ALA A CA 1
ATOM 575 C C . ALA A 1 77 ? -7.858 9.543 6.331 1.00 96.31 77 ALA A C 1
ATOM 577 O O . ALA A 1 77 ? -6.808 8.932 6.554 1.00 96.31 77 ALA A O 1
ATOM 578 N N . ALA A 1 78 ? -9.033 8.919 6.211 1.00 93.69 78 ALA A N 1
ATOM 579 C CA . ALA A 1 78 ? -9.275 7.506 6.469 1.00 93.69 78 ALA A CA 1
ATOM 580 C C . ALA A 1 78 ? -8.822 6.560 5.345 1.00 93.69 78 ALA A C 1
ATOM 582 O O . ALA A 1 78 ? -9.640 5.932 4.667 1.00 93.69 78 ALA A O 1
ATOM 583 N N . GLU A 1 79 ? -7.512 6.416 5.187 1.00 89.69 79 GLU A N 1
ATOM 584 C CA . GLU A 1 79 ? -6.882 5.476 4.256 1.00 89.69 79 GLU A CA 1
ATOM 585 C C . GLU A 1 79 ? -5.988 4.481 5.004 1.00 89.69 79 GLU A C 1
ATOM 587 O O . GLU A 1 79 ? -5.326 4.835 5.986 1.00 89.69 79 GLU A O 1
ATOM 592 N N . GLY A 1 80 ? -5.974 3.221 4.555 1.00 87.69 80 GLY A N 1
ATOM 593 C CA . GLY A 1 80 ? -5.152 2.156 5.135 1.00 87.69 80 GLY A CA 1
ATOM 594 C C . GLY A 1 80 ? -5.260 2.082 6.663 1.00 87.69 80 GLY A C 1
ATOM 595 O O . GLY A 1 80 ? -6.340 1.893 7.223 1.00 87.69 80 GLY A O 1
ATOM 596 N N . ARG A 1 81 ? -4.130 2.278 7.355 1.00 88.88 81 ARG A N 1
ATOM 597 C CA . ARG A 1 81 ? -4.046 2.229 8.825 1.00 88.88 81 ARG A CA 1
ATOM 598 C C . ARG A 1 81 ? -4.828 3.347 9.526 1.00 88.88 81 ARG A C 1
ATOM 600 O O . ARG A 1 81 ? -5.270 3.148 10.655 1.00 88.88 81 ARG A O 1
ATOM 607 N N . ASN A 1 82 ? -5.026 4.498 8.885 1.00 94.12 82 ASN A N 1
ATOM 608 C CA . ASN A 1 82 ? -5.728 5.628 9.500 1.00 94.12 82 ASN A CA 1
ATOM 609 C C . ASN A 1 82 ? -7.215 5.326 9.700 1.00 94.12 82 ASN A C 1
ATOM 611 O O . ASN A 1 82 ? -7.778 5.712 10.722 1.00 94.12 82 ASN A O 1
ATOM 615 N N . ALA A 1 83 ? -7.832 4.584 8.772 1.00 94.25 83 ALA A N 1
ATOM 616 C CA . ALA A 1 83 ? -9.210 4.121 8.926 1.00 94.25 83 ALA A CA 1
ATOM 617 C C . ALA A 1 83 ? -9.370 3.263 10.192 1.00 94.25 83 ALA A C 1
ATOM 619 O O . ALA A 1 83 ? -10.297 3.490 10.965 1.00 94.25 83 ALA A O 1
ATOM 620 N N . ALA A 1 84 ? -8.409 2.367 10.451 1.00 92.75 84 ALA A N 1
ATOM 621 C CA . ALA A 1 84 ? -8.407 1.521 11.641 1.00 92.75 84 ALA A CA 1
ATOM 622 C C . ALA A 1 84 ? -8.283 2.329 12.937 1.00 92.75 84 ALA A C 1
ATOM 624 O O . ALA A 1 84 ? -9.003 2.060 13.893 1.00 92.75 84 ALA A O 1
ATOM 625 N N . ILE A 1 85 ? -7.402 3.337 12.970 1.00 93.94 85 ILE A N 1
ATOM 626 C CA . ILE A 1 85 ? -7.251 4.226 14.134 1.00 93.94 85 ILE A CA 1
ATOM 627 C C . ILE A 1 85 ? -8.571 4.945 14.421 1.00 93.94 85 ILE A C 1
ATOM 629 O O . ILE A 1 85 ? -9.036 4.934 15.559 1.00 93.94 85 ILE A O 1
ATOM 633 N N . LEU A 1 86 ? -9.185 5.537 13.394 1.00 95.50 86 LEU A N 1
ATOM 634 C CA . LEU A 1 86 ? -10.438 6.275 13.530 1.00 95.50 86 LEU A CA 1
ATOM 635 C C . LEU A 1 86 ? -11.581 5.369 13.997 1.00 95.50 86 LEU A C 1
ATOM 637 O O . LEU A 1 86 ? -12.246 5.690 14.978 1.00 95.50 86 LEU A O 1
ATOM 641 N N . TRP A 1 87 ? -11.780 4.227 13.332 1.00 95.19 87 TRP A N 1
ATOM 642 C CA . TRP A 1 87 ? -12.845 3.284 13.668 1.00 95.19 87 TRP A CA 1
ATOM 643 C C . TRP A 1 87 ? -12.684 2.717 15.079 1.00 95.19 87 TRP A C 1
ATOM 645 O O . TRP A 1 87 ? -13.610 2.826 15.874 1.00 95.19 87 TRP A O 1
ATOM 655 N N . LEU A 1 88 ? -11.512 2.169 15.419 1.00 91.94 88 LEU A N 1
ATOM 656 C CA . LEU A 1 88 ? -11.289 1.541 16.726 1.00 91.94 88 LEU A CA 1
ATOM 657 C C . LEU A 1 88 ? -11.363 2.553 17.876 1.00 91.94 88 LEU A C 1
ATOM 659 O O . LEU A 1 88 ? -11.787 2.197 18.967 1.00 91.94 88 LEU A O 1
ATOM 663 N N . THR A 1 89 ? -11.006 3.819 17.636 1.00 93.31 89 THR A N 1
ATOM 664 C CA . THR A 1 89 ? -11.162 4.884 18.642 1.00 93.31 89 THR A CA 1
ATOM 665 C C . THR A 1 89 ? -12.629 5.291 18.817 1.00 93.31 89 THR A C 1
ATOM 667 O O . THR A 1 89 ? -13.075 5.581 19.926 1.00 93.31 89 THR A O 1
ATOM 670 N N . ALA A 1 90 ? -13.392 5.339 17.725 1.00 94.44 90 ALA A N 1
ATOM 671 C CA . ALA A 1 90 ? -14.772 5.812 17.735 1.00 94.44 90 ALA A CA 1
ATOM 672 C C . ALA A 1 90 ? -15.797 4.738 18.130 1.00 94.44 90 ALA A C 1
ATOM 674 O O . ALA A 1 90 ? -16.835 5.067 18.701 1.00 94.44 90 ALA A O 1
ATOM 675 N N . ALA A 1 91 ? -15.531 3.464 17.835 1.00 90.38 91 ALA A N 1
ATOM 676 C CA . ALA A 1 91 ? -16.476 2.372 18.060 1.00 90.38 91 ALA A CA 1
ATOM 677 C C . ALA A 1 91 ? -16.870 2.238 19.539 1.00 90.38 91 ALA A C 1
ATOM 679 O O . ALA A 1 91 ? -18.047 2.051 19.843 1.00 90.38 91 ALA A O 1
ATOM 680 N N . ASP A 1 92 ? -15.909 2.418 20.449 1.00 86.94 92 ASP A N 1
ATOM 681 C CA . ASP A 1 92 ? -16.137 2.326 21.894 1.00 86.94 92 ASP A CA 1
ATOM 682 C C . ASP A 1 92 ? -16.846 3.562 22.468 1.00 86.94 92 ASP A C 1
ATOM 684 O O . ASP A 1 92 ? -17.508 3.486 23.504 1.00 86.94 92 ASP A O 1
ATOM 688 N N . THR A 1 93 ? -16.727 4.719 21.810 1.00 88.12 93 THR A N 1
ATOM 689 C CA . THR A 1 93 ? -17.325 5.975 22.288 1.00 88.12 93 THR A CA 1
ATOM 690 C C . THR A 1 93 ? -18.732 6.198 21.752 1.00 88.12 93 THR A C 1
ATOM 692 O O . THR A 1 93 ? -19.557 6.806 22.436 1.00 88.12 93 THR A O 1
ATOM 695 N N . LEU A 1 94 ? -19.047 5.652 20.575 1.00 86.44 94 LEU A N 1
ATOM 696 C CA . LEU A 1 94 ? -20.326 5.842 19.896 1.00 86.44 94 LEU A CA 1
ATOM 697 C C . LEU A 1 94 ? -21.560 5.469 20.744 1.00 86.44 94 LEU A C 1
ATOM 699 O O . LEU A 1 94 ? -22.494 6.270 20.761 1.00 86.44 94 LEU A O 1
ATOM 703 N N . PRO A 1 95 ? -21.606 4.339 21.487 1.00 87.38 95 PRO A N 1
ATOM 704 C CA . PRO A 1 95 ? -22.764 3.998 22.323 1.00 87.38 95 PRO A CA 1
ATOM 705 C C . PRO A 1 95 ? -23.034 5.007 23.446 1.00 87.38 95 PRO A C 1
ATOM 707 O O . PRO A 1 95 ? -24.120 5.022 24.024 1.00 87.38 95 PRO A O 1
ATOM 710 N N . HIS A 1 96 ? -22.037 5.826 23.779 1.00 87.50 96 HIS A N 1
ATOM 711 C CA . HIS A 1 96 ? -22.088 6.804 24.858 1.00 87.50 96 HIS A CA 1
ATOM 712 C C . HIS A 1 96 ? -22.188 8.250 24.348 1.00 87.50 96 HIS A C 1
ATOM 714 O O . HIS A 1 96 ? -22.461 9.153 25.141 1.00 87.50 96 HIS A O 1
ATOM 720 N N . ALA A 1 97 ? -22.005 8.478 23.044 1.00 87.81 97 ALA A N 1
ATOM 721 C CA . ALA A 1 97 ? -22.049 9.796 22.428 1.00 87.81 97 ALA A CA 1
ATOM 722 C C . ALA A 1 97 ? -23.498 10.271 22.229 1.00 87.81 97 ALA A C 1
ATOM 724 O O . ALA A 1 97 ? -24.334 9.580 21.648 1.00 87.81 97 ALA A O 1
ATOM 725 N N . ARG A 1 98 ? -23.808 11.489 22.686 1.00 89.69 98 ARG A N 1
ATOM 726 C CA . ARG A 1 98 ? -25.148 12.095 22.574 1.00 89.69 98 ARG A CA 1
ATOM 727 C C . ARG A 1 98 ? -25.250 12.993 21.338 1.00 89.69 98 ARG A C 1
ATOM 729 O O . ARG A 1 98 ? -25.442 14.196 21.449 1.00 89.69 98 ARG A O 1
ATOM 736 N N . LEU A 1 99 ? -25.116 12.403 20.153 1.00 88.38 99 LEU A N 1
ATOM 737 C CA . LEU A 1 99 ? -24.994 13.141 18.884 1.00 88.38 99 LEU A CA 1
ATOM 738 C C . LEU A 1 99 ? -26.306 13.777 18.378 1.00 88.38 99 LEU A C 1
ATOM 740 O O . LEU A 1 99 ? -26.287 14.606 17.467 1.00 88.38 99 LEU A O 1
ATOM 744 N N . GLY A 1 100 ? -27.459 13.402 18.938 1.00 90.12 100 GLY A N 1
ATOM 745 C CA . GLY A 1 100 ? -28.756 13.975 18.573 1.00 90.12 100 GLY A CA 1
ATOM 746 C C . GLY A 1 100 ? -29.037 13.868 17.070 1.00 90.12 100 GLY A C 1
ATOM 747 O O . GLY A 1 100 ? -29.106 12.776 16.514 1.00 90.12 100 GLY A O 1
ATOM 748 N N . ARG A 1 101 ? -29.184 15.010 16.385 1.00 90.19 101 ARG A N 1
ATOM 749 C CA . ARG A 1 101 ? -29.475 15.053 14.937 1.00 90.19 101 ARG A CA 1
ATOM 750 C C . ARG A 1 101 ? -28.301 14.600 14.059 1.00 90.19 101 ARG A C 1
ATOM 752 O O . ARG A 1 101 ? -28.524 14.206 12.918 1.00 90.19 101 ARG A O 1
ATOM 759 N N . GLU A 1 102 ? -27.073 14.651 14.573 1.00 90.62 102 GLU A N 1
ATOM 760 C CA . GLU A 1 102 ? -25.853 14.282 13.841 1.00 90.62 102 GLU A CA 1
ATOM 761 C C . GLU A 1 102 ? -25.611 12.764 13.834 1.00 90.62 102 GLU A C 1
ATOM 763 O O . GLU A 1 102 ? -24.813 12.268 13.038 1.00 90.62 102 GLU A O 1
ATOM 768 N N . GLU A 1 103 ? -26.320 12.009 14.683 1.00 90.94 103 GLU A N 1
ATOM 769 C CA . GLU A 1 103 ? -26.071 10.583 14.916 1.00 90.94 103 GLU A CA 1
ATOM 770 C C . GLU A 1 103 ? -26.124 9.755 13.628 1.00 90.94 103 GLU A C 1
ATOM 772 O O . GLU A 1 103 ? -25.228 8.955 13.364 1.00 90.94 103 GLU A O 1
ATOM 777 N N . ALA A 1 104 ? -27.138 9.974 12.786 1.00 92.31 104 ALA A N 1
ATOM 778 C CA . ALA A 1 104 ? -27.296 9.227 11.542 1.00 92.31 104 ALA A CA 1
ATOM 779 C C . ALA A 1 104 ? -26.133 9.466 10.561 1.00 92.31 104 ALA A C 1
ATOM 781 O O . ALA A 1 104 ? -25.689 8.536 9.888 1.00 92.31 104 ALA A O 1
ATOM 782 N N . ALA A 1 105 ? -25.623 10.699 10.482 1.00 91.50 105 ALA A N 1
ATOM 783 C CA . ALA A 1 105 ? -24.497 11.036 9.614 1.00 91.50 105 ALA A CA 1
ATOM 784 C C . ALA A 1 105 ? -23.183 10.455 10.156 1.00 91.50 105 ALA A C 1
ATOM 786 O O . ALA A 1 105 ? -22.427 9.835 9.405 1.00 91.50 105 ALA A O 1
ATOM 787 N N . ALA A 1 106 ? -22.949 10.585 11.465 1.00 91.88 106 ALA A N 1
ATOM 788 C CA . ALA A 1 106 ? -21.776 10.026 12.128 1.00 91.88 106 ALA A CA 1
ATOM 789 C C . ALA A 1 106 ? -21.735 8.492 12.031 1.00 91.88 106 ALA A C 1
ATOM 791 O O . ALA A 1 106 ? -20.691 7.935 11.701 1.00 91.88 106 ALA A O 1
ATOM 792 N N . ARG A 1 107 ? -22.871 7.803 12.229 1.00 93.38 107 ARG A N 1
ATOM 793 C CA . ARG A 1 107 ? -22.972 6.341 12.072 1.00 93.38 107 ARG A CA 1
ATOM 794 C C . ARG A 1 107 ? -22.594 5.887 10.666 1.00 93.38 107 ARG A C 1
ATOM 796 O O . ARG A 1 107 ? -21.737 5.024 10.536 1.00 93.38 107 ARG A O 1
ATOM 803 N N . ARG A 1 108 ? -23.144 6.517 9.622 1.00 93.88 108 ARG A N 1
ATOM 804 C CA . ARG A 1 108 ? -22.800 6.192 8.223 1.00 93.88 108 ARG A CA 1
ATOM 805 C C . ARG A 1 108 ? -21.314 6.384 7.932 1.00 93.88 108 ARG A C 1
ATOM 807 O O . ARG A 1 108 ? -20.701 5.562 7.255 1.00 93.88 108 ARG A O 1
ATOM 814 N N . MET A 1 109 ? -20.727 7.466 8.443 1.00 94.31 109 MET A N 1
ATOM 815 C CA . MET A 1 109 ? -19.290 7.698 8.312 1.00 94.31 109 MET A CA 1
ATOM 816 C C . MET A 1 109 ? -18.498 6.578 8.996 1.00 94.31 109 MET A C 1
ATOM 818 O O . MET A 1 109 ? -17.607 6.003 8.381 1.00 94.31 109 MET A O 1
ATOM 822 N N . LEU A 1 110 ? -18.838 6.234 10.239 1.00 93.62 110 LEU A N 1
ATOM 823 C CA . LEU A 1 110 ? -18.153 5.193 11.003 1.00 93.62 110 LEU A CA 1
ATOM 824 C C . LEU A 1 110 ? -18.321 3.794 10.399 1.00 93.62 110 LEU A C 1
ATOM 826 O O . LEU A 1 110 ? -17.363 3.031 10.395 1.00 93.62 110 LEU A O 1
ATOM 830 N N . GLU A 1 111 ? -19.479 3.472 9.825 1.00 93.94 111 GLU A N 1
ATOM 831 C CA . GLU A 1 111 ? -19.694 2.236 9.060 1.00 93.94 111 GLU A CA 1
ATOM 832 C C . GLU A 1 111 ? -18.747 2.150 7.857 1.00 93.94 111 GLU A C 1
ATOM 834 O O . GLU A 1 111 ? -18.130 1.112 7.617 1.00 93.94 111 GLU A O 1
ATOM 839 N N . MET A 1 112 ? -18.561 3.256 7.133 1.00 94.56 112 MET A N 1
ATOM 840 C CA . MET A 1 112 ? -17.591 3.330 6.039 1.00 94.56 112 MET A CA 1
ATOM 841 C C . MET A 1 112 ? -16.145 3.172 6.543 1.00 94.56 112 MET A C 1
ATOM 843 O O . MET A 1 112 ? -15.353 2.465 5.917 1.00 94.56 112 MET A O 1
ATOM 847 N N . LEU A 1 113 ? -15.803 3.744 7.703 1.00 93.81 113 LEU A N 1
ATOM 848 C CA . LEU A 1 113 ? -14.498 3.533 8.345 1.00 93.81 113 LEU A CA 1
ATOM 849 C C . LEU A 1 113 ? -14.291 2.073 8.777 1.00 93.81 113 LEU A C 1
ATOM 851 O O . LEU A 1 113 ? -13.201 1.528 8.580 1.00 93.81 113 LEU A O 1
ATOM 855 N N . ALA A 1 114 ? -15.327 1.425 9.313 1.00 92.12 114 ALA A N 1
ATOM 856 C CA . ALA A 1 114 ? -15.308 0.015 9.688 1.00 92.12 114 ALA A CA 1
ATOM 857 C C . ALA A 1 114 ? -15.063 -0.874 8.462 1.00 92.12 114 ALA A C 1
ATOM 859 O O . ALA A 1 114 ? -14.173 -1.721 8.482 1.00 92.12 114 ALA A O 1
ATOM 860 N N . GLN A 1 115 ? -15.776 -0.625 7.359 1.00 92.62 115 GLN A N 1
ATOM 861 C CA . GLN A 1 115 ? -15.591 -1.356 6.101 1.00 92.62 115 GLN A CA 1
ATOM 862 C C . GLN A 1 115 ? -14.174 -1.198 5.542 1.00 92.62 115 GLN A C 1
ATOM 864 O O . GLN A 1 115 ? -13.557 -2.188 5.155 1.00 92.62 115 GLN A O 1
ATOM 869 N N . ARG A 1 116 ? -13.623 0.023 5.531 1.00 92.44 116 ARG A N 1
ATOM 870 C CA . ARG A 1 116 ? -12.237 0.265 5.089 1.00 92.44 116 ARG A CA 1
ATOM 871 C C . ARG A 1 116 ? -11.217 -0.438 5.982 1.00 92.44 116 ARG A C 1
ATOM 873 O O . ARG A 1 116 ? -10.236 -0.980 5.481 1.00 92.44 116 ARG A O 1
ATOM 880 N N . THR A 1 117 ? -11.455 -0.440 7.291 1.00 91.44 117 THR A N 1
ATOM 881 C CA . THR A 1 117 ? -10.610 -1.148 8.262 1.00 91.44 117 THR A CA 1
ATOM 882 C C . THR A 1 117 ? -10.621 -2.649 8.001 1.00 91.44 117 THR A C 1
ATOM 884 O O . THR A 1 117 ? -9.559 -3.265 7.954 1.00 91.44 117 THR A O 1
ATOM 887 N N . GLU A 1 118 ? -11.801 -3.222 7.764 1.00 90.75 118 GLU A N 1
ATOM 888 C CA . GLU A 1 118 ? -11.959 -4.645 7.465 1.00 90.75 118 GLU A CA 1
ATOM 889 C C . GLU A 1 118 ? -11.287 -5.015 6.138 1.00 90.75 118 GLU A C 1
ATOM 891 O O . GLU A 1 118 ? -10.536 -5.983 6.069 1.00 90.75 118 GLU A O 1
ATOM 896 N N . GLN A 1 119 ? -11.469 -4.204 5.094 1.00 88.75 119 GLN A N 1
ATOM 897 C CA . GLN A 1 119 ? -10.791 -4.397 3.809 1.00 88.75 119 GLN A CA 1
ATOM 898 C C . GLN A 1 119 ? -9.268 -4.359 3.954 1.00 88.75 119 GLN A C 1
ATOM 900 O O . GLN A 1 119 ? -8.580 -5.186 3.362 1.00 88.75 119 GLN A O 1
ATOM 905 N N . ALA A 1 120 ? -8.738 -3.437 4.763 1.00 86.25 120 ALA A N 1
ATOM 906 C CA . ALA A 1 120 ? -7.307 -3.356 5.033 1.00 86.25 120 ALA A CA 1
ATOM 907 C C . ALA A 1 120 ? -6.795 -4.567 5.833 1.00 86.25 120 ALA A C 1
ATOM 909 O O . ALA A 1 120 ? -5.702 -5.055 5.557 1.00 86.25 120 ALA A O 1
ATOM 910 N N . ALA A 1 121 ? -7.578 -5.073 6.790 1.00 85.19 121 ALA A N 1
ATOM 911 C CA . ALA A 1 121 ? -7.233 -6.256 7.578 1.00 85.19 121 ALA A CA 1
ATOM 912 C C . ALA A 1 121 ? -7.305 -7.562 6.761 1.00 85.19 121 ALA A C 1
ATOM 914 O O . ALA A 1 121 ? -6.550 -8.498 7.021 1.00 85.19 121 ALA A O 1
ATOM 915 N N . LEU A 1 122 ? -8.198 -7.627 5.768 1.00 83.69 122 LEU A N 1
ATOM 916 C CA . LEU A 1 122 ? -8.385 -8.781 4.881 1.00 83.69 122 LEU A CA 1
ATOM 917 C C . LEU A 1 122 ? -7.547 -8.721 3.599 1.00 83.69 122 LEU A C 1
ATOM 919 O O . LEU A 1 122 ? -7.556 -9.690 2.833 1.00 83.69 122 LEU A O 1
ATOM 923 N N . ALA A 1 123 ? -6.856 -7.608 3.341 1.00 79.50 123 ALA A N 1
ATOM 924 C CA . ALA A 1 123 ? -6.104 -7.394 2.114 1.00 79.50 123 ALA A CA 1
ATOM 925 C C . ALA A 1 123 ? -5.089 -8.525 1.902 1.00 79.50 123 ALA A C 1
ATOM 927 O O . ALA A 1 123 ? -4.104 -8.661 2.629 1.00 79.50 123 ALA A O 1
ATOM 928 N N . ARG A 1 124 ? -5.341 -9.356 0.884 1.00 70.31 124 ARG A N 1
ATOM 929 C CA . ARG A 1 124 ? -4.425 -10.420 0.482 1.00 70.31 124 ARG A CA 1
ATOM 930 C C . ARG A 1 124 ? -3.464 -9.858 -0.565 1.00 70.31 124 ARG A C 1
ATOM 932 O O . ARG A 1 124 ? -3.939 -9.287 -1.548 1.00 70.31 124 ARG A O 1
ATOM 939 N N . PRO A 1 125 ? -2.146 -10.055 -0.410 1.00 64.62 125 PRO A N 1
ATOM 940 C CA . PRO A 1 125 ? -1.200 -9.798 -1.486 1.00 64.62 125 PRO A CA 1
ATOM 941 C C . PRO A 1 125 ? -1.639 -10.578 -2.728 1.00 64.62 125 PRO A C 1
ATOM 943 O O . PRO A 1 125 ? -1.762 -11.808 -2.690 1.00 64.62 125 PRO A O 1
ATOM 946 N N . MET A 1 126 ? -1.951 -9.859 -3.805 1.00 68.38 126 MET A N 1
ATOM 947 C CA . MET A 1 126 ? -2.270 -10.473 -5.089 1.00 68.38 126 MET A CA 1
ATOM 948 C C . MET A 1 126 ? -0.977 -10.980 -5.718 1.00 68.38 126 MET A C 1
ATOM 950 O O . MET A 1 126 ? 0.060 -10.327 -5.621 1.00 68.38 126 MET A O 1
ATOM 954 N N . MET A 1 127 ? -1.041 -12.142 -6.369 1.00 68.50 127 MET A N 1
ATOM 955 C CA . MET A 1 127 ? 0.067 -12.567 -7.219 1.00 68.50 127 MET A CA 1
ATOM 956 C C . MET A 1 127 ? 0.209 -11.554 -8.358 1.00 68.50 127 MET A C 1
ATOM 958 O O . MET A 1 127 ? -0.820 -11.142 -8.911 1.00 68.50 127 MET A O 1
ATOM 962 N N . PRO A 1 128 ? 1.438 -11.155 -8.725 1.00 71.50 128 PRO A N 1
ATOM 963 C CA . PRO A 1 128 ? 1.625 -10.409 -9.956 1.00 71.50 128 PRO A CA 1
ATOM 964 C C . PRO A 1 128 ? 1.064 -11.238 -11.115 1.00 71.50 128 PRO A C 1
ATOM 966 O O . PRO A 1 128 ? 1.171 -12.468 -11.120 1.00 71.50 128 PRO A O 1
ATOM 969 N N . ALA A 1 129 ? 0.435 -10.566 -12.081 1.00 73.56 129 ALA A N 1
ATOM 970 C CA . ALA A 1 129 ? 0.014 -11.218 -13.315 1.00 73.56 129 ALA A CA 1
ATOM 971 C C . ALA A 1 129 ? 1.220 -11.926 -13.951 1.00 73.56 129 ALA A C 1
ATOM 973 O O . ALA A 1 129 ? 2.355 -11.464 -13.802 1.00 73.56 129 ALA A O 1
ATOM 974 N N . GLU A 1 130 ? 0.984 -13.050 -14.629 1.00 70.25 130 GLU A N 1
ATOM 975 C CA . GLU A 1 130 ? 2.057 -13.735 -15.347 1.00 70.25 130 GLU A CA 1
ATOM 976 C C . GLU A 1 130 ? 2.747 -12.759 -16.309 1.00 70.25 130 GLU A C 1
ATOM 978 O O . GLU A 1 130 ? 2.072 -11.930 -16.940 1.00 70.25 130 GLU A O 1
ATOM 983 N N . PRO A 1 131 ? 4.085 -12.819 -16.410 1.00 61.53 131 PRO A N 1
ATOM 984 C CA . PRO A 1 131 ? 4.804 -11.962 -17.325 1.00 61.53 131 PRO A CA 1
ATOM 985 C C . PRO A 1 131 ? 4.337 -12.339 -18.729 1.00 61.53 131 PRO A C 1
ATOM 987 O O . PRO A 1 131 ? 4.263 -13.522 -19.074 1.00 61.53 131 PRO A O 1
ATOM 990 N N . ARG A 1 132 ? 3.958 -11.343 -19.539 1.00 61.25 132 ARG A N 1
ATOM 991 C CA . ARG A 1 132 ? 3.533 -11.621 -20.915 1.00 61.25 132 ARG A CA 1
ATOM 992 C C 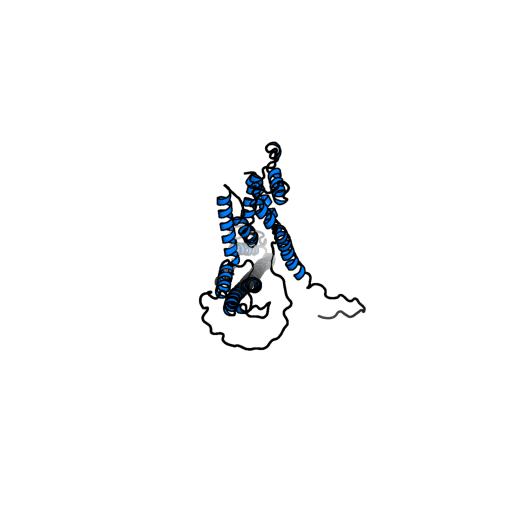. ARG A 1 132 ? 4.656 -12.385 -21.620 1.00 61.25 132 ARG A C 1
ATOM 994 O O . ARG A 1 132 ? 5.805 -11.954 -21.523 1.00 61.25 132 ARG A O 1
ATOM 1001 N N . PRO A 1 133 ? 4.356 -13.466 -22.360 1.00 55.81 133 PRO A N 1
ATOM 1002 C CA . PRO A 1 133 ? 5.357 -14.097 -23.202 1.00 55.81 133 PRO A CA 1
ATOM 1003 C C . PRO A 1 133 ? 5.822 -13.061 -24.228 1.00 55.81 133 PRO A C 1
ATOM 1005 O O . PRO A 1 133 ? 5.058 -12.628 -25.094 1.00 55.81 133 PRO A O 1
ATOM 1008 N N . VAL A 1 134 ? 7.063 -12.601 -24.082 1.00 56.31 134 VAL A N 1
ATOM 1009 C CA . VAL A 1 134 ? 7.635 -11.607 -24.985 1.00 56.31 134 VAL A CA 1
ATOM 1010 C C . VAL A 1 134 ? 8.026 -12.325 -26.268 1.00 56.31 134 VAL A C 1
ATOM 1012 O O . VAL A 1 134 ? 8.968 -13.113 -26.306 1.00 56.31 134 VAL A O 1
ATOM 1015 N N . SER A 1 135 ? 7.286 -12.047 -27.338 1.00 51.75 135 SER A N 1
ATOM 1016 C CA . SER A 1 135 ? 7.706 -12.394 -28.689 1.00 51.75 135 SER A CA 1
ATOM 1017 C C . SER A 1 135 ? 8.855 -11.465 -29.066 1.00 51.75 135 SER A C 1
ATOM 1019 O O . SER A 1 135 ? 8.622 -10.293 -29.377 1.00 51.75 135 SER A O 1
ATOM 1021 N N . LEU A 1 136 ? 10.085 -11.987 -29.050 1.00 54.31 136 LEU A N 1
ATOM 1022 C CA . LEU A 1 136 ? 11.215 -11.391 -29.763 1.00 54.31 136 LEU A CA 1
ATOM 1023 C C . LEU A 1 136 ? 10.863 -11.420 -31.249 1.00 54.31 136 LEU A C 1
ATOM 1025 O O . LEU A 1 136 ? 11.200 -12.344 -31.983 1.00 54.31 136 LEU A O 1
ATOM 1029 N N . SER A 1 137 ? 10.085 -10.433 -31.675 1.00 52.00 137 SER A N 1
ATOM 1030 C CA . SER A 1 137 ? 9.805 -10.234 -33.083 1.00 52.00 137 SER A CA 1
ATOM 1031 C C . SER A 1 137 ? 11.156 -9.890 -33.692 1.00 52.00 137 SER A C 1
ATOM 1033 O O . SER A 1 137 ? 11.742 -8.899 -33.252 1.00 52.00 137 SER A O 1
ATOM 1035 N N . PRO A 1 138 ? 11.694 -10.698 -34.622 1.00 54.00 138 PRO A N 1
ATOM 1036 C CA . PRO A 1 138 ? 12.973 -10.394 -35.229 1.00 54.00 138 PRO A CA 1
ATOM 1037 C C . PRO A 1 138 ? 12.856 -8.987 -35.795 1.00 54.00 138 PRO A C 1
ATOM 1039 O O . PRO A 1 138 ? 11.983 -8.719 -36.629 1.00 54.00 138 PRO A O 1
ATOM 1042 N N . THR A 1 139 ? 13.672 -8.072 -35.269 1.00 52.44 139 THR A N 1
ATOM 1043 C CA . THR A 1 139 ? 13.780 -6.716 -35.784 1.00 52.44 139 THR A CA 1
ATOM 1044 C C . THR A 1 139 ? 13.966 -6.893 -37.278 1.00 52.44 139 THR A C 1
ATOM 1046 O O . THR A 1 139 ? 14.915 -7.558 -37.697 1.00 52.44 139 THR A O 1
ATOM 1049 N N . LYS A 1 140 ? 13.014 -6.411 -38.088 1.00 50.16 140 LYS A N 1
ATOM 1050 C CA . LYS A 1 140 ? 13.142 -6.409 -39.547 1.00 50.16 140 LYS A CA 1
ATOM 1051 C C . LYS A 1 140 ? 14.279 -5.449 -39.877 1.00 50.16 140 LYS A C 1
ATOM 1053 O O . LYS A 1 140 ? 14.049 -4.318 -40.291 1.00 50.16 140 LYS A O 1
ATOM 1058 N N . ALA A 1 141 ? 15.511 -5.891 -39.655 1.00 51.94 141 ALA A N 1
ATOM 1059 C CA . ALA A 1 141 ? 16.705 -5.298 -40.197 1.00 51.94 141 ALA A CA 1
ATOM 1060 C C . ALA A 1 141 ? 16.613 -5.566 -41.696 1.00 51.94 141 ALA A C 1
ATOM 1062 O O . ALA A 1 141 ? 17.119 -6.556 -42.215 1.00 51.94 141 ALA A O 1
ATOM 1063 N N . SER A 1 142 ? 15.841 -4.724 -42.384 1.00 46.59 142 SER A N 1
ATOM 1064 C CA . SER A 1 142 ? 15.829 -4.695 -43.831 1.00 46.59 142 SER A CA 1
ATOM 1065 C C . SER A 1 142 ? 17.248 -4.341 -44.236 1.00 46.59 142 SER A C 1
ATOM 1067 O O . SER A 1 142 ? 17.668 -3.188 -44.119 1.00 46.59 142 SER A O 1
ATOM 1069 N N . MET A 1 143 ? 18.004 -5.350 -44.660 1.00 51.53 143 MET A N 1
ATOM 1070 C CA . MET A 1 143 ? 19.298 -5.182 -45.296 1.00 51.53 143 MET A CA 1
ATOM 1071 C C . MET A 1 143 ? 19.060 -4.515 -46.649 1.00 51.53 143 MET A C 1
ATOM 1073 O O . MET A 1 143 ? 19.116 -5.149 -47.697 1.00 51.53 143 MET A O 1
ATOM 1077 N N . ALA A 1 144 ? 18.763 -3.217 -46.634 1.00 51.00 144 ALA A N 1
ATOM 1078 C CA . ALA A 1 144 ? 18.949 -2.380 -47.798 1.00 51.00 144 ALA A CA 1
ATOM 1079 C C . ALA A 1 144 ? 20.464 -2.269 -47.980 1.00 51.00 144 ALA A C 1
ATOM 1081 O O . ALA A 1 144 ? 21.112 -1.367 -47.442 1.00 51.00 144 ALA A O 1
ATOM 1082 N N . VAL A 1 145 ? 21.029 -3.275 -48.649 1.00 55.19 145 VAL A N 1
ATOM 1083 C CA . VAL A 1 145 ? 22.318 -3.162 -49.317 1.00 55.19 145 VAL A CA 1
ATOM 1084 C C . VAL A 1 145 ? 22.139 -1.978 -50.255 1.00 55.19 145 VAL A C 1
ATOM 1086 O O . VAL A 1 145 ? 21.286 -2.032 -51.143 1.00 55.19 145 VAL A O 1
ATOM 1089 N N . SER A 1 146 ? 22.839 -0.872 -49.992 1.00 58.44 146 SER A N 1
ATOM 1090 C CA . SER A 1 146 ? 22.852 0.249 -50.930 1.00 58.44 146 SER A CA 1
ATOM 1091 C C . SER A 1 146 ? 23.184 -0.324 -52.298 1.00 58.44 146 SER A C 1
ATOM 1093 O O . SER A 1 146 ? 24.166 -1.058 -52.433 1.00 58.44 146 SER A O 1
ATOM 1095 N N . ALA A 1 147 ? 22.320 -0.063 -53.281 1.00 59.69 147 ALA A N 1
ATOM 1096 C CA . ALA A 1 147 ? 22.553 -0.508 -54.643 1.00 59.69 147 ALA A CA 1
ATOM 1097 C C . ALA A 1 147 ? 23.986 -0.115 -55.042 1.00 59.69 147 ALA A C 1
ATOM 1099 O O . ALA A 1 147 ? 24.425 0.979 -54.669 1.00 59.69 147 ALA A O 1
ATOM 1100 N N . PRO A 1 148 ? 24.730 -0.994 -55.737 1.00 62.16 148 PRO A N 1
ATOM 1101 C CA . PRO A 1 148 ? 26.093 -0.687 -56.143 1.00 62.16 148 PRO A CA 1
ATOM 1102 C C . PRO A 1 148 ? 26.094 0.662 -56.855 1.00 62.16 148 PRO A C 1
ATOM 1104 O O . PRO A 1 148 ? 25.232 0.892 -57.708 1.00 62.16 148 PRO A O 1
ATOM 1107 N N . THR A 1 149 ? 27.018 1.550 -56.477 1.00 67.75 149 THR A N 1
ATOM 1108 C CA . THR A 1 149 ? 27.176 2.861 -57.111 1.00 67.75 149 THR A CA 1
ATOM 1109 C C . THR A 1 149 ? 27.278 2.640 -58.612 1.00 67.75 149 THR A C 1
ATOM 1111 O O . THR A 1 149 ? 28.281 2.122 -59.105 1.00 67.75 149 THR A O 1
ATOM 1114 N N . GLN A 1 150 ? 26.206 2.948 -59.342 1.00 74.25 150 GLN A N 1
ATOM 1115 C CA . GLN A 1 150 ? 26.214 2.785 -60.783 1.00 74.25 150 GLN A CA 1
ATOM 1116 C C . GLN A 1 150 ? 27.193 3.811 -61.338 1.00 74.25 150 GLN A C 1
ATOM 1118 O O . GLN A 1 150 ? 27.030 5.011 -61.125 1.00 74.25 150 GLN A O 1
ATOM 1123 N N . VAL A 1 151 ? 28.233 3.330 -62.017 1.00 78.81 151 VAL A N 1
ATOM 1124 C CA . VAL A 1 151 ? 29.151 4.203 -62.745 1.00 78.81 151 VAL A CA 1
ATOM 1125 C C . VAL A 1 151 ? 28.335 4.928 -63.806 1.00 78.81 151 VAL A C 1
ATOM 1127 O O . VAL A 1 151 ? 27.699 4.291 -64.651 1.00 78.81 151 VAL A O 1
ATOM 1130 N N . GLU A 1 152 ? 28.337 6.256 -63.757 1.00 85.88 152 GLU A N 1
ATOM 1131 C CA . GLU A 1 152 ? 27.651 7.098 -64.727 1.00 85.88 152 GLU A CA 1
ATOM 1132 C C . GLU A 1 152 ? 28.392 7.018 -66.066 1.00 85.88 152 GLU A C 1
ATOM 1134 O O . GLU A 1 152 ? 29.328 7.766 -66.347 1.00 85.88 152 GLU A O 1
ATOM 1139 N N . ARG A 1 153 ? 28.004 6.029 -66.877 1.00 87.38 153 ARG A N 1
ATOM 1140 C CA . ARG A 1 153 ? 28.723 5.645 -68.099 1.00 87.38 153 ARG A CA 1
ATOM 1141 C C . ARG A 1 153 ? 28.862 6.799 -69.087 1.00 87.38 153 ARG A C 1
ATOM 1143 O O . ARG A 1 153 ? 29.890 6.893 -69.744 1.00 87.38 153 ARG A O 1
ATOM 1150 N N . GLU A 1 154 ? 27.855 7.664 -69.170 1.00 87.81 154 GLU A N 1
ATOM 1151 C CA . GLU A 1 154 ? 27.861 8.819 -70.072 1.00 87.81 154 GLU A CA 1
ATOM 1152 C C . GLU A 1 154 ? 28.871 9.882 -69.622 1.00 87.81 154 GLU A C 1
ATOM 1154 O O . GLU A 1 154 ? 29.658 10.373 -70.428 1.00 87.81 154 GLU A O 1
ATOM 1159 N N . HIS A 1 155 ? 28.928 10.171 -68.322 1.00 88.31 155 HIS A N 1
ATOM 1160 C CA . HIS A 1 155 ? 29.916 11.088 -67.761 1.00 88.31 155 HIS A CA 1
ATOM 1161 C C . HIS A 1 155 ? 31.344 10.543 -67.920 1.00 88.31 155 HIS A C 1
ATOM 1163 O O . HIS A 1 155 ? 32.243 11.265 -68.355 1.00 88.31 155 HIS A O 1
ATOM 1169 N N . LEU A 1 156 ? 31.554 9.247 -67.651 1.00 90.19 156 LEU A N 1
ATOM 1170 C CA . LEU A 1 156 ? 32.849 8.599 -67.874 1.00 90.19 156 LEU A CA 1
ATOM 1171 C C . LEU A 1 156 ? 33.252 8.649 -69.353 1.00 90.19 156 LEU A C 1
ATOM 1173 O O . LEU A 1 156 ? 34.395 8.972 -69.661 1.00 90.19 156 LEU A O 1
ATOM 1177 N N . LEU A 1 157 ? 32.318 8.380 -70.270 1.00 91.06 157 LEU A N 1
ATOM 1178 C CA . LEU A 1 157 ? 32.564 8.450 -71.709 1.00 91.06 157 LEU A CA 1
ATOM 1179 C C . LEU A 1 157 ? 32.992 9.857 -72.140 1.00 91.06 157 LEU A C 1
ATOM 1181 O O . LEU A 1 157 ? 33.938 9.990 -72.914 1.00 91.06 157 LEU A O 1
ATOM 1185 N N . GLN A 1 158 ? 32.342 10.901 -71.622 1.00 90.12 158 GLN A N 1
ATOM 1186 C CA . GLN A 1 158 ? 32.716 12.290 -71.899 1.00 90.12 158 GLN A CA 1
ATOM 1187 C C . GLN A 1 158 ? 34.114 12.625 -71.362 1.00 90.12 158 GLN A C 1
ATOM 1189 O O . GLN A 1 158 ? 34.902 13.244 -72.080 1.00 90.12 158 GLN A O 1
ATOM 1194 N N . ARG A 1 159 ? 34.465 12.163 -70.151 1.00 90.75 159 ARG A N 1
ATOM 1195 C CA . ARG A 1 159 ? 35.819 12.326 -69.588 1.00 90.75 159 ARG A CA 1
ATOM 1196 C C . ARG A 1 159 ? 36.872 11.586 -70.413 1.00 90.75 159 ARG A C 1
ATOM 1198 O O . ARG A 1 159 ? 37.902 12.169 -70.734 1.00 90.75 159 ARG A O 1
ATOM 1205 N N . VAL A 1 160 ? 36.600 10.341 -70.814 1.00 93.00 160 VAL A N 1
ATOM 1206 C CA . VAL A 1 160 ? 37.478 9.553 -71.698 1.00 93.00 160 VAL A CA 1
ATOM 1207 C C . VAL A 1 160 ? 37.662 10.270 -73.033 1.00 93.00 160 VAL A C 1
ATOM 1209 O O . VAL A 1 160 ? 38.791 10.444 -73.481 1.00 93.00 160 VAL A O 1
ATOM 1212 N N . ALA A 1 161 ? 36.586 10.752 -73.653 1.00 91.62 161 ALA A N 1
ATOM 1213 C CA . ALA A 1 161 ? 36.669 11.470 -74.919 1.00 91.62 161 ALA A CA 1
ATOM 1214 C C . ALA A 1 161 ? 37.500 12.763 -74.805 1.00 91.62 161 ALA A C 1
ATOM 1216 O O . ALA A 1 161 ? 38.273 13.069 -75.715 1.00 91.62 161 ALA A O 1
ATOM 1217 N N . ALA A 1 162 ? 37.422 13.461 -73.666 1.00 91.06 162 ALA A N 1
ATOM 1218 C CA . ALA A 1 162 ? 38.193 14.676 -73.405 1.00 91.06 162 ALA A CA 1
ATOM 1219 C C . ALA A 1 162 ? 39.701 14.397 -73.331 1.00 91.06 162 ALA A C 1
ATOM 1221 O O . ALA A 1 162 ? 40.498 15.247 -73.719 1.00 91.06 162 ALA A O 1
ATOM 1222 N N . THR A 1 163 ? 40.117 13.198 -72.906 1.00 93.00 163 THR A N 1
ATOM 1223 C CA . THR A 1 163 ? 41.542 12.811 -72.919 1.00 93.00 163 THR A CA 1
ATOM 1224 C C . THR A 1 163 ? 42.098 12.619 -74.335 1.00 93.00 163 THR A C 1
ATOM 1226 O O . THR A 1 163 ? 43.297 12.787 -74.557 1.00 93.00 163 THR A O 1
ATOM 1229 N N . VAL A 1 164 ? 41.235 12.289 -75.304 1.00 91.19 164 VAL A N 1
ATOM 1230 C CA . VAL A 1 164 ? 41.629 11.933 -76.674 1.00 91.19 164 VAL A CA 1
ATOM 1231 C C . VAL A 1 164 ? 41.623 13.145 -77.604 1.00 91.19 164 VAL A C 1
ATOM 1233 O O . VAL A 1 164 ? 42.512 13.246 -78.450 1.00 91.19 164 VAL A O 1
ATOM 1236 N N . HIS A 1 165 ? 40.628 14.035 -77.497 1.00 87.94 165 HIS A N 1
ATOM 1237 C CA . HIS A 1 165 ? 40.410 15.104 -78.479 1.00 87.94 165 HIS A CA 1
ATOM 1238 C C . HIS A 1 165 ? 39.668 16.331 -77.886 1.00 87.94 165 HIS A C 1
ATOM 1240 O O . HIS A 1 165 ? 38.831 16.151 -76.999 1.00 87.94 165 HIS A O 1
ATOM 1246 N N . PRO A 1 166 ? 39.876 17.561 -78.421 1.00 86.31 166 PRO A N 1
ATOM 1247 C CA . PRO A 1 166 ? 39.141 18.782 -78.043 1.00 86.31 166 PRO A CA 1
ATOM 1248 C C . PRO A 1 166 ? 37.613 18.677 -78.090 1.00 86.31 166 PRO A C 1
ATOM 1250 O O . PRO A 1 166 ? 36.904 19.272 -77.280 1.00 86.31 166 PRO A O 1
ATOM 1253 N N . ASN A 1 167 ? 37.118 17.911 -79.060 1.00 87.19 167 ASN A N 1
ATOM 1254 C CA . ASN A 1 167 ? 35.700 17.776 -79.374 1.00 87.19 167 ASN A CA 1
ATOM 1255 C C . ASN A 1 167 ? 35.303 16.303 -79.481 1.00 87.19 167 ASN A C 1
ATOM 1257 O O . ASN A 1 167 ? 36.038 15.510 -80.072 1.00 87.19 167 ASN A O 1
ATOM 1261 N N . TYR A 1 168 ? 34.095 15.963 -79.035 1.00 87.88 168 TYR A N 1
ATOM 1262 C CA . TYR A 1 168 ? 33.476 14.660 -79.284 1.00 87.88 168 TYR A CA 1
ATOM 1263 C C . TYR A 1 168 ? 32.091 14.855 -79.888 1.00 87.88 168 TYR A C 1
ATOM 1265 O O . TYR A 1 168 ? 31.253 15.549 -79.320 1.00 87.88 168 TYR A O 1
ATOM 1273 N N . ARG A 1 169 ? 31.859 14.267 -81.070 1.00 86.00 169 ARG A N 1
ATOM 1274 C CA . ARG A 1 169 ? 30.601 14.408 -81.832 1.00 86.00 169 ARG A CA 1
ATOM 1275 C C . ARG A 1 169 ? 30.133 15.870 -81.963 1.00 86.00 169 ARG A C 1
ATOM 1277 O O . ARG A 1 169 ? 28.959 16.164 -81.780 1.00 86.00 169 ARG A O 1
ATOM 1284 N N . ASN A 1 170 ? 31.066 16.769 -82.291 1.00 82.31 170 ASN A N 1
ATOM 1285 C CA . ASN A 1 170 ? 30.858 18.217 -82.461 1.00 82.31 170 ASN A CA 1
ATOM 1286 C C . ASN A 1 170 ? 30.500 19.006 -81.189 1.00 82.31 170 ASN A C 1
ATOM 1288 O O . ASN A 1 170 ? 30.207 20.194 -81.287 1.00 82.31 170 ASN A O 1
ATOM 1292 N N . ASN A 1 171 ? 30.593 18.389 -80.009 1.00 84.00 171 ASN A N 1
ATOM 1293 C CA . ASN A 1 171 ? 30.455 19.081 -78.732 1.00 84.00 171 ASN A CA 1
ATOM 1294 C C . ASN A 1 171 ? 31.838 19.367 -78.138 1.00 84.00 171 ASN A C 1
ATOM 1296 O O . ASN A 1 171 ? 32.699 18.481 -78.111 1.00 84.00 171 ASN A O 1
ATOM 1300 N N . GLY A 1 172 ? 32.035 20.597 -77.659 1.00 84.06 172 GLY A N 1
ATOM 1301 C CA . GLY A 1 172 ? 33.226 20.978 -76.901 1.00 84.06 172 GLY A CA 1
ATOM 1302 C C . GLY A 1 172 ? 33.223 20.302 -75.534 1.00 84.06 172 GLY A C 1
ATOM 1303 O O . GLY A 1 172 ? 32.200 20.293 -74.847 1.00 84.06 172 GLY A O 1
ATOM 1304 N N . LEU A 1 173 ? 34.354 19.710 -75.157 1.00 89.06 173 LEU A N 1
ATOM 1305 C CA . LEU A 1 173 ? 34.492 18.990 -73.894 1.00 89.06 173 LEU A CA 1
ATOM 1306 C C . LEU A 1 173 ? 35.193 19.849 -72.832 1.00 89.06 173 LEU A C 1
ATOM 1308 O O . LEU A 1 173 ? 36.014 20.701 -73.175 1.00 89.06 173 LEU A O 1
ATOM 1312 N N . PRO A 1 174 ? 34.896 19.647 -71.538 1.00 83.56 174 PRO A N 1
ATOM 1313 C CA . PRO A 1 174 ? 35.591 20.340 -70.460 1.00 83.56 174 PRO A CA 1
ATOM 1314 C C . PRO A 1 174 ? 37.027 19.814 -70.310 1.00 83.56 174 PRO A C 1
ATOM 1316 O O . PRO A 1 174 ? 37.243 18.607 -70.239 1.00 83.56 174 PRO A O 1
ATOM 1319 N N . ASN A 1 175 ? 38.002 20.728 -70.227 1.00 87.56 175 ASN A N 1
ATOM 1320 C CA . ASN A 1 175 ? 39.437 20.432 -70.069 1.00 87.56 175 ASN A CA 1
ATOM 1321 C C . ASN A 1 175 ? 39.978 19.347 -71.034 1.00 87.56 175 ASN A C 1
ATOM 1323 O O . ASN A 1 175 ? 40.529 18.334 -70.582 1.00 87.56 175 ASN A O 1
ATOM 1327 N N . PRO A 1 176 ? 39.819 19.511 -72.358 1.00 90.44 176 PRO A N 1
ATOM 1328 C CA . PRO A 1 176 ? 40.207 18.468 -73.278 1.00 90.44 176 PRO A CA 1
ATOM 1329 C C . PRO A 1 176 ? 41.709 18.505 -73.578 1.00 90.44 176 PRO A C 1
ATOM 1331 O O . PRO A 1 176 ? 42.391 19.510 -73.364 1.00 90.44 176 PRO A O 1
ATOM 1334 N N . ASN A 1 177 ? 42.221 17.408 -74.125 1.00 92.12 177 ASN A N 1
ATOM 1335 C CA . ASN A 1 177 ? 43.558 17.353 -74.694 1.00 92.12 177 ASN A CA 1
ATOM 1336 C C . ASN A 1 177 ? 43.652 18.346 -75.860 1.00 92.12 177 ASN A C 1
ATOM 1338 O O . ASN A 1 177 ? 42.868 18.280 -76.805 1.00 92.12 177 ASN A O 1
ATOM 1342 N N . GLN A 1 178 ? 44.589 19.289 -75.768 1.00 89.75 178 GLN A N 1
ATOM 1343 C CA . GLN A 1 178 ? 44.757 20.365 -76.748 1.00 89.75 178 GLN A CA 1
ATOM 1344 C C . GLN A 1 178 ? 45.410 19.875 -78.044 1.00 89.75 178 GLN A C 1
ATOM 1346 O O . GLN A 1 178 ? 45.291 20.522 -79.084 1.00 89.75 178 GLN A O 1
ATOM 1351 N N . PHE A 1 179 ? 46.097 18.734 -77.991 1.00 90.75 179 PHE A N 1
ATOM 1352 C CA . PHE A 1 179 ? 46.762 18.145 -79.140 1.00 90.75 179 PHE A CA 1
ATOM 1353 C C . PHE A 1 179 ? 45.834 17.159 -79.846 1.00 90.75 179 PHE A C 1
ATOM 1355 O O . PHE A 1 179 ? 44.999 16.501 -79.227 1.00 90.75 179 PHE A O 1
ATOM 1362 N N . VAL A 1 180 ? 46.000 17.034 -81.162 1.00 87.81 180 VAL A N 1
ATOM 1363 C CA . VAL A 1 180 ? 45.296 16.039 -81.978 1.00 87.81 180 VAL A CA 1
ATOM 1364 C C . VAL A 1 180 ? 46.310 15.088 -82.618 1.00 87.81 180 VAL A C 1
ATOM 1366 O O . VAL A 1 180 ? 47.384 15.552 -83.027 1.00 87.81 180 VAL A O 1
ATOM 1369 N N . PRO A 1 181 ? 45.991 13.784 -82.759 1.00 88.75 181 PRO A N 1
ATOM 1370 C CA . PRO A 1 181 ? 46.932 12.782 -83.272 1.00 88.75 181 PRO A CA 1
ATOM 1371 C C . PRO A 1 181 ? 47.539 13.131 -84.637 1.00 88.75 181 PRO A C 1
ATOM 1373 O O . PRO A 1 181 ? 48.666 12.748 -84.933 1.00 88.75 181 PRO A O 1
ATOM 1376 N N . SER A 1 182 ? 46.795 13.861 -85.471 1.00 88.00 182 SER A N 1
ATOM 1377 C CA . SER A 1 182 ? 47.186 14.212 -86.837 1.00 88.00 182 SER A CA 1
ATOM 1378 C C . SER A 1 182 ? 48.123 15.417 -86.949 1.00 88.00 182 SER A C 1
ATOM 1380 O O . SER A 1 182 ? 48.790 15.545 -87.970 1.00 88.00 182 SER A O 1
ATOM 1382 N N . GLN A 1 183 ? 48.176 16.303 -85.947 1.00 88.94 183 GLN A N 1
ATOM 1383 C CA . GLN A 1 183 ? 48.977 17.537 -86.013 1.00 88.94 183 GLN A CA 1
ATOM 1384 C C . GLN A 1 183 ? 50.239 17.465 -85.152 1.00 88.94 183 GLN A C 1
ATOM 1386 O O . GLN A 1 183 ? 51.293 17.903 -85.595 1.00 88.94 183 GLN A O 1
ATOM 1391 N N . ASN A 1 184 ? 50.149 16.904 -83.941 1.00 89.31 184 ASN A N 1
ATOM 1392 C CA . ASN A 1 184 ? 51.256 16.849 -82.980 1.00 89.31 184 ASN A CA 1
ATOM 1393 C C . ASN A 1 184 ? 51.291 15.481 -82.271 1.00 89.31 184 ASN A C 1
ATOM 1395 O O . ASN A 1 184 ? 50.932 15.387 -81.095 1.00 89.31 184 ASN A O 1
ATOM 1399 N N . PRO A 1 185 ? 51.703 14.403 -82.967 1.00 87.94 185 PRO A N 1
ATOM 1400 C CA . PRO A 1 185 ? 51.549 13.029 -82.480 1.00 87.94 185 PRO A CA 1
ATOM 1401 C C . PRO A 1 185 ? 52.358 12.726 -81.210 1.00 87.94 185 PRO A C 1
ATOM 1403 O O . PRO A 1 185 ? 51.875 12.002 -80.341 1.00 87.94 185 PRO A O 1
ATOM 1406 N N . GLN A 1 186 ? 53.562 13.297 -81.069 1.00 90.12 186 GLN A N 1
ATOM 1407 C CA . GLN A 1 186 ? 54.409 13.087 -79.886 1.00 90.12 186 GLN A CA 1
ATOM 1408 C C . GLN A 1 186 ? 53.776 13.698 -78.627 1.00 90.12 186 GLN A C 1
ATOM 1410 O O . GLN A 1 186 ? 53.520 12.976 -77.664 1.00 90.12 186 GLN A O 1
ATOM 1415 N N . HIS A 1 187 ? 53.425 14.987 -78.668 1.00 91.50 187 HIS A N 1
ATOM 1416 C CA . HIS A 1 187 ? 52.784 15.681 -77.544 1.00 91.50 187 HIS A CA 1
ATOM 1417 C C . HIS A 1 187 ? 51.397 15.122 -77.206 1.00 91.50 187 HIS A C 1
ATOM 1419 O O . HIS A 1 187 ? 51.051 15.027 -76.030 1.00 91.50 187 HIS A O 1
ATOM 1425 N N . TRP A 1 188 ? 50.628 14.690 -78.213 1.00 93.75 188 TRP A N 1
ATOM 1426 C CA . TRP A 1 188 ? 49.340 14.032 -77.988 1.00 93.75 188 TRP A CA 1
ATOM 1427 C C . TRP A 1 188 ? 49.482 12.770 -77.135 1.00 93.75 188 TRP A C 1
ATOM 1429 O O . TRP A 1 188 ? 48.721 12.597 -76.186 1.00 93.75 188 TRP A O 1
ATOM 1439 N N . SER A 1 189 ? 50.458 11.909 -77.452 1.00 93.19 189 SER A N 1
ATOM 1440 C CA . SER A 1 189 ? 50.644 10.635 -76.747 1.00 93.19 189 SER A CA 1
ATOM 1441 C C . SER A 1 189 ? 51.010 10.815 -75.271 1.00 93.19 189 SER A C 1
ATOM 1443 O O . SER A 1 189 ? 50.539 10.044 -74.436 1.00 93.19 189 SER A O 1
ATOM 1445 N N . TRP A 1 190 ? 51.786 11.854 -74.944 1.00 93.62 190 TRP A N 1
ATOM 1446 C CA . TRP A 1 190 ? 52.167 12.189 -73.570 1.00 93.62 190 TRP A CA 1
ATOM 1447 C C . TRP A 1 190 ? 50.969 12.703 -72.769 1.00 93.62 190 TRP A C 1
ATOM 1449 O O . TRP A 1 190 ? 50.618 12.122 -71.746 1.00 93.62 190 TRP A O 1
ATOM 1459 N N . GLU A 1 191 ? 50.267 13.716 -73.288 1.00 93.38 191 GLU A N 1
ATOM 1460 C CA . GLU A 1 191 ? 49.087 14.284 -72.622 1.00 93.38 191 GLU A CA 1
ATOM 1461 C C . GLU A 1 191 ? 47.944 13.273 -72.489 1.00 93.38 191 GLU A C 1
ATOM 1463 O O . GLU A 1 191 ? 47.248 13.253 -71.476 1.00 93.38 191 GLU A O 1
ATOM 1468 N N . PHE A 1 192 ? 47.740 12.412 -73.492 1.00 93.81 192 PHE A N 1
ATOM 1469 C CA . PHE A 1 192 ? 46.741 11.349 -73.417 1.00 93.81 192 PHE A CA 1
ATOM 1470 C C . PHE A 1 192 ? 47.064 10.363 -72.291 1.00 93.81 192 PHE A C 1
ATOM 1472 O O . PHE A 1 192 ? 46.181 10.049 -71.494 1.00 93.81 192 PHE A O 1
ATOM 1479 N N . ALA A 1 193 ? 48.312 9.887 -72.213 1.00 93.31 193 ALA A N 1
ATOM 1480 C CA . ALA A 1 193 ? 48.726 8.930 -71.194 1.00 93.31 193 ALA A CA 1
ATOM 1481 C C . ALA A 1 193 ? 48.566 9.507 -69.779 1.00 93.31 193 ALA A C 1
ATOM 1483 O O . ALA A 1 193 ? 47.952 8.859 -68.929 1.00 93.31 193 ALA A O 1
ATOM 1484 N N . ASP A 1 194 ? 49.023 10.742 -69.552 1.00 93.88 194 ASP A N 1
ATOM 1485 C CA . ASP A 1 194 ? 48.928 11.404 -68.247 1.00 93.88 194 ASP A CA 1
ATOM 1486 C C . ASP A 1 194 ? 47.470 11.649 -67.834 1.00 93.88 194 ASP A C 1
ATOM 1488 O O . ASP A 1 194 ? 47.072 11.333 -66.709 1.00 93.88 194 ASP A O 1
ATOM 1492 N N . ARG A 1 195 ? 46.633 12.147 -68.754 1.00 93.38 195 ARG A N 1
ATOM 1493 C CA . ARG A 1 195 ? 45.210 12.412 -68.481 1.00 93.38 195 ARG A CA 1
ATOM 1494 C C . ARG A 1 195 ? 44.405 11.135 -68.284 1.00 93.38 195 ARG A C 1
ATOM 1496 O O . ARG A 1 195 ? 43.523 11.110 -67.430 1.00 93.38 195 ARG A O 1
ATOM 1503 N N . MET A 1 196 ? 44.688 10.084 -69.055 1.00 93.31 196 MET A N 1
ATOM 1504 C CA . MET A 1 196 ? 44.028 8.789 -68.893 1.00 93.31 196 MET A CA 1
ATOM 1505 C C . MET A 1 196 ? 44.422 8.135 -67.568 1.00 93.31 196 MET A C 1
ATOM 1507 O O . MET A 1 196 ? 43.560 7.612 -66.867 1.00 93.31 196 MET A O 1
ATOM 1511 N N . ASN A 1 197 ? 45.701 8.208 -67.190 1.00 94.44 197 ASN A N 1
ATOM 1512 C CA . ASN A 1 197 ? 46.170 7.719 -65.899 1.00 94.44 197 ASN A CA 1
ATOM 1513 C C . ASN A 1 197 ? 45.497 8.467 -64.737 1.00 94.44 197 ASN A C 1
ATOM 1515 O O . ASN A 1 197 ? 44.972 7.826 -63.830 1.00 94.44 197 ASN A O 1
ATOM 1519 N N . ALA A 1 198 ? 45.434 9.802 -64.799 1.00 92.19 198 ALA A N 1
ATOM 1520 C CA . ALA A 1 198 ? 44.735 10.611 -63.800 1.00 92.19 198 ALA A CA 1
ATOM 1521 C C . ALA A 1 198 ? 43.234 10.276 -63.723 1.00 92.19 198 ALA A C 1
ATOM 1523 O O . ALA A 1 198 ? 42.699 10.094 -62.636 1.00 92.19 198 ALA A O 1
ATOM 1524 N N . LEU A 1 199 ? 42.562 10.114 -64.870 1.00 92.81 199 LEU A N 1
ATOM 1525 C CA . LEU A 1 199 ? 41.154 9.714 -64.931 1.00 92.81 199 LEU A CA 1
ATOM 1526 C C . LEU A 1 199 ? 40.906 8.355 -64.260 1.00 92.81 199 LEU A C 1
ATOM 1528 O O . LEU A 1 199 ? 39.952 8.209 -63.499 1.00 92.81 199 LEU A O 1
ATOM 1532 N N . LEU A 1 200 ? 41.746 7.359 -64.553 1.00 92.19 200 LEU A N 1
ATOM 1533 C CA . LEU A 1 200 ? 41.634 6.027 -63.960 1.00 92.19 200 LEU A CA 1
ATOM 1534 C C . LEU A 1 200 ? 41.919 6.054 -62.456 1.00 92.19 200 LEU A C 1
ATOM 1536 O O . LEU A 1 200 ? 41.194 5.405 -61.705 1.00 92.19 200 LEU A O 1
ATOM 1540 N N . ALA A 1 201 ? 42.930 6.814 -62.026 1.00 92.44 201 ALA A N 1
ATOM 1541 C CA . ALA A 1 201 ? 43.236 7.015 -60.614 1.00 92.44 201 ALA A CA 1
ATOM 1542 C C . ALA A 1 201 ? 42.050 7.653 -59.874 1.00 92.44 201 ALA A C 1
ATOM 1544 O O . ALA A 1 201 ? 41.592 7.089 -58.886 1.00 92.44 201 ALA A O 1
ATOM 1545 N N . ASP A 1 202 ? 41.468 8.733 -60.410 1.00 90.81 202 ASP A N 1
ATOM 1546 C CA . ASP A 1 202 ? 40.303 9.404 -59.820 1.00 90.81 202 ASP A CA 1
ATOM 1547 C C . ASP A 1 202 ? 39.096 8.463 -59.663 1.00 90.81 202 ASP A C 1
ATOM 1549 O O . ASP A 1 202 ? 38.413 8.481 -58.638 1.00 90.81 202 ASP A O 1
ATOM 1553 N N . GLU A 1 203 ? 38.783 7.657 -60.686 1.00 89.31 203 GLU A N 1
ATOM 1554 C CA . GLU A 1 203 ? 37.646 6.728 -60.630 1.00 89.31 203 GLU A CA 1
ATOM 1555 C C . GLU A 1 203 ? 37.913 5.559 -59.669 1.00 89.31 203 GLU A C 1
ATOM 1557 O O . GLU A 1 203 ? 37.008 5.145 -58.941 1.00 89.31 203 GLU A O 1
ATOM 1562 N N . LEU A 1 204 ? 39.149 5.049 -59.610 1.00 89.69 204 LEU A N 1
ATOM 1563 C CA . LEU A 1 204 ? 39.549 4.028 -58.636 1.00 89.69 204 LEU A CA 1
ATOM 1564 C C . LEU A 1 204 ? 39.504 4.566 -57.202 1.00 89.69 204 LEU A C 1
ATOM 1566 O O . LEU A 1 204 ? 38.952 3.895 -56.329 1.00 89.69 204 LEU A O 1
ATOM 1570 N N . ASP A 1 205 ? 39.998 5.781 -56.966 1.00 91.06 205 ASP A N 1
ATOM 1571 C CA . ASP A 1 205 ? 39.943 6.451 -55.666 1.00 91.06 205 ASP A CA 1
ATOM 1572 C C . ASP A 1 205 ? 38.494 6.718 -55.248 1.00 91.06 205 ASP A C 1
ATOM 1574 O O . ASP A 1 205 ? 38.111 6.472 -54.101 1.00 91.06 205 ASP A O 1
ATOM 1578 N N . ARG A 1 206 ? 37.638 7.136 -56.190 1.00 87.19 206 ARG A N 1
ATOM 1579 C CA . ARG A 1 206 ? 36.200 7.323 -55.951 1.00 87.19 206 ARG A CA 1
ATOM 1580 C C . ARG A 1 206 ? 35.505 6.012 -55.583 1.00 87.19 206 ARG A C 1
ATOM 1582 O O . ARG A 1 206 ? 34.685 5.998 -54.661 1.00 87.19 206 ARG A O 1
ATOM 1589 N N . LEU A 1 207 ? 35.821 4.914 -56.273 1.00 86.94 207 LEU A N 1
ATOM 1590 C CA . LEU A 1 207 ? 35.311 3.580 -55.938 1.00 86.94 207 LEU A CA 1
ATOM 1591 C C . LEU A 1 207 ? 35.821 3.113 -54.568 1.00 86.94 207 LEU A C 1
ATOM 1593 O O . LEU A 1 207 ? 35.032 2.608 -53.767 1.00 86.94 207 LEU A O 1
ATOM 1597 N N . GLY A 1 208 ? 37.105 3.330 -54.272 1.00 87.00 208 GLY A N 1
ATOM 1598 C CA . GLY A 1 208 ? 37.716 3.030 -52.977 1.00 87.00 208 GLY A CA 1
ATOM 1599 C C . GLY A 1 208 ? 37.047 3.789 -51.830 1.00 87.00 208 GLY A C 1
ATOM 1600 O O . GLY A 1 208 ? 36.680 3.186 -50.820 1.00 87.00 208 GLY A O 1
ATOM 1601 N N . ALA A 1 209 ? 36.790 5.087 -52.011 1.00 87.50 209 ALA A N 1
ATOM 1602 C CA . ALA A 1 209 ? 36.091 5.924 -51.039 1.00 87.50 209 ALA A CA 1
ATOM 1603 C C . ALA A 1 209 ? 34.635 5.474 -50.818 1.00 87.50 209 ALA A C 1
ATOM 1605 O O . ALA A 1 209 ? 34.193 5.352 -49.673 1.00 87.50 209 ALA A O 1
ATOM 1606 N N . ALA A 1 210 ? 33.897 5.169 -51.892 1.00 85.19 210 ALA A N 1
ATOM 1607 C CA . ALA A 1 210 ? 32.526 4.664 -51.795 1.00 85.19 210 ALA A CA 1
ATOM 1608 C C . ALA A 1 210 ? 32.462 3.311 -51.061 1.00 85.19 210 ALA A C 1
ATOM 1610 O O . ALA A 1 210 ? 31.580 3.087 -50.227 1.00 85.19 210 ALA A O 1
ATOM 1611 N N . PHE A 1 211 ? 33.423 2.422 -51.325 1.00 86.12 211 PHE A N 1
ATOM 1612 C CA . PHE A 1 211 ? 33.532 1.139 -50.639 1.00 86.12 211 PHE A CA 1
ATOM 1613 C C . PHE A 1 211 ? 33.865 1.307 -49.151 1.00 86.12 211 PHE A C 1
ATOM 1615 O O . PHE A 1 211 ? 33.192 0.711 -48.307 1.00 86.12 211 PHE A O 1
ATOM 1622 N N . ALA A 1 212 ? 34.831 2.165 -48.808 1.00 86.56 212 ALA A N 1
ATOM 1623 C CA . ALA A 1 212 ? 35.173 2.474 -47.419 1.00 86.56 212 ALA A CA 1
ATOM 1624 C C . ALA A 1 212 ? 33.974 3.063 -46.651 1.00 86.56 212 ALA A C 1
ATOM 1626 O O . ALA A 1 212 ? 33.691 2.668 -45.515 1.00 86.56 212 ALA A O 1
ATOM 1627 N N . GLN A 1 213 ? 33.205 3.953 -47.288 1.00 87.00 213 GLN A N 1
ATOM 1628 C CA . GLN A 1 213 ? 31.976 4.500 -46.713 1.00 87.00 213 GLN A CA 1
ATOM 1629 C C . GLN A 1 213 ? 30.918 3.411 -46.482 1.00 87.00 213 GLN A C 1
ATOM 1631 O O . GLN A 1 213 ? 30.318 3.361 -45.407 1.00 87.00 213 GLN A O 1
ATOM 1636 N N . SER A 1 214 ? 30.718 2.508 -47.448 1.00 84.62 214 SER A N 1
ATOM 1637 C CA . SER A 1 214 ? 29.796 1.375 -47.304 1.00 84.62 214 SER A CA 1
ATOM 1638 C C . SER A 1 214 ? 30.211 0.430 -46.173 1.00 84.62 214 SER A C 1
ATOM 1640 O O . SER A 1 214 ? 29.352 -0.028 -45.418 1.00 84.62 214 SER A O 1
ATOM 1642 N N . GLN A 1 215 ? 31.508 0.140 -46.026 1.00 86.38 215 GLN A N 1
ATOM 1643 C CA . GLN A 1 215 ? 32.012 -0.678 -44.920 1.00 86.38 215 GLN A CA 1
ATOM 1644 C C . GLN A 1 215 ? 31.772 -0.007 -43.566 1.00 86.38 215 GLN A C 1
ATOM 1646 O O . GLN A 1 215 ? 31.311 -0.657 -42.630 1.00 86.38 215 GLN A O 1
ATOM 1651 N N . THR A 1 216 ? 32.017 1.301 -43.478 1.00 87.38 216 THR A N 1
ATOM 1652 C CA . THR A 1 216 ? 31.810 2.068 -42.243 1.00 87.38 216 THR A CA 1
ATOM 1653 C C . THR A 1 216 ? 30.330 2.077 -41.855 1.00 87.38 216 THR A C 1
ATOM 1655 O O . THR A 1 216 ? 29.991 1.802 -40.708 1.00 87.38 216 THR A O 1
ATOM 1658 N N . GLN A 1 217 ? 29.426 2.292 -42.819 1.00 86.31 217 GLN A N 1
ATOM 1659 C CA . GLN A 1 217 ? 27.979 2.232 -42.587 1.00 86.31 217 GLN A CA 1
ATOM 1660 C C . GLN A 1 217 ? 27.514 0.850 -42.114 1.00 86.31 217 GLN A C 1
ATOM 1662 O O . GLN A 1 217 ? 26.668 0.762 -41.222 1.00 86.31 217 GLN A O 1
ATOM 1667 N N . LEU A 1 218 ? 28.055 -0.227 -42.693 1.00 86.00 218 LEU A N 1
ATOM 1668 C CA . LEU A 1 218 ? 27.753 -1.589 -42.255 1.00 86.00 218 LEU A CA 1
ATOM 1669 C C . LEU A 1 218 ? 28.224 -1.821 -40.815 1.00 86.00 218 LEU A C 1
ATOM 1671 O O . LEU A 1 218 ? 27.443 -2.312 -40.002 1.00 86.00 218 LEU A O 1
ATOM 1675 N N . ALA A 1 219 ? 29.456 -1.419 -40.488 1.00 86.81 219 ALA A N 1
ATOM 1676 C CA . ALA A 1 219 ? 30.011 -1.546 -39.144 1.00 86.81 219 ALA A CA 1
ATOM 1677 C C . ALA A 1 219 ? 29.174 -0.776 -38.108 1.00 86.81 219 ALA A C 1
ATOM 1679 O O . ALA A 1 219 ? 28.818 -1.334 -37.073 1.00 86.81 219 ALA A O 1
ATOM 1680 N N . THR A 1 220 ? 28.772 0.465 -38.410 1.00 87.31 220 THR A N 1
ATOM 1681 C CA . THR A 1 220 ? 27.904 1.258 -37.524 1.00 87.31 220 THR A CA 1
ATOM 1682 C C . THR A 1 220 ? 26.535 0.604 -37.324 1.00 87.31 220 THR A C 1
ATOM 1684 O O . THR A 1 220 ? 26.035 0.574 -36.203 1.00 87.31 220 THR A O 1
ATOM 1687 N N . ARG A 1 221 ? 25.928 0.039 -38.378 1.00 85.31 221 ARG A N 1
ATOM 1688 C CA . ARG A 1 221 ? 24.637 -0.667 -38.268 1.00 85.31 221 ARG A CA 1
ATOM 1689 C C . ARG A 1 221 ? 24.738 -1.963 -37.466 1.00 85.31 221 ARG A C 1
ATOM 1691 O O . ARG A 1 221 ? 23.811 -2.298 -36.733 1.00 85.31 221 ARG A O 1
ATOM 1698 N N . MET A 1 222 ? 25.841 -2.697 -37.606 1.00 86.69 222 MET A N 1
ATOM 1699 C CA . MET A 1 222 ? 26.098 -3.885 -36.791 1.00 86.69 222 MET A CA 1
ATOM 1700 C C . MET A 1 222 ? 26.248 -3.510 -35.314 1.00 86.69 222 MET A C 1
ATOM 1702 O O . MET A 1 222 ? 25.592 -4.120 -34.477 1.00 86.69 222 MET A O 1
ATOM 1706 N N . GLN A 1 223 ? 27.012 -2.457 -35.007 1.00 89.44 223 GLN A N 1
ATOM 1707 C CA . GLN A 1 223 ? 27.160 -1.950 -33.639 1.00 89.44 223 GLN A CA 1
ATOM 1708 C C . GLN A 1 223 ? 25.830 -1.467 -33.047 1.00 89.44 223 GLN A C 1
ATOM 1710 O O . GLN A 1 223 ? 25.544 -1.742 -31.884 1.00 89.44 223 GLN A O 1
ATOM 1715 N N . SER A 1 224 ? 24.986 -0.782 -33.830 1.00 84.44 224 SER A N 1
ATOM 1716 C CA . SER A 1 224 ? 23.668 -0.358 -33.344 1.00 84.44 224 SER A CA 1
ATOM 1717 C C . SER A 1 224 ? 22.741 -1.546 -33.087 1.00 84.44 224 SER A C 1
ATOM 1719 O O . SER A 1 224 ? 22.051 -1.564 -32.075 1.00 84.44 224 SER A O 1
ATOM 1721 N N . LEU A 1 225 ? 22.753 -2.559 -33.962 1.00 87.88 225 LEU A N 1
ATOM 1722 C CA . LEU A 1 225 ? 21.957 -3.772 -33.766 1.00 87.88 225 LEU A CA 1
ATOM 1723 C C . LEU A 1 225 ? 22.407 -4.536 -32.514 1.00 87.88 225 LEU A C 1
ATOM 1725 O O . LEU A 1 225 ? 21.566 -5.001 -31.751 1.00 87.88 225 LEU A O 1
ATOM 1729 N N . GLU A 1 226 ? 23.716 -4.649 -32.290 1.00 87.25 226 GLU A N 1
ATOM 1730 C CA . GLU A 1 226 ? 24.272 -5.263 -31.083 1.00 87.25 226 GLU A CA 1
ATOM 1731 C C . GLU A 1 226 ? 23.824 -4.510 -29.824 1.00 87.25 226 GLU A C 1
ATOM 1733 O O . GLU A 1 226 ? 23.324 -5.129 -28.884 1.00 87.25 226 GLU A O 1
ATOM 1738 N N . ALA A 1 227 ? 23.919 -3.177 -29.830 1.00 85.75 227 ALA A N 1
ATOM 1739 C CA . ALA A 1 227 ? 23.468 -2.346 -28.719 1.00 85.75 227 ALA A CA 1
ATOM 1740 C C . ALA A 1 227 ? 21.961 -2.502 -28.447 1.00 85.75 227 ALA A C 1
ATOM 1742 O O . ALA A 1 227 ? 21.561 -2.637 -27.290 1.00 85.75 227 ALA A O 1
ATOM 1743 N N . ASP A 1 228 ? 21.132 -2.538 -29.493 1.00 85.19 228 ASP A N 1
ATOM 1744 C CA . ASP A 1 228 ? 19.683 -2.713 -29.369 1.00 85.19 228 ASP A CA 1
ATOM 1745 C C . ASP A 1 228 ? 19.318 -4.097 -28.815 1.00 85.19 228 ASP A C 1
ATOM 1747 O O . ASP A 1 228 ? 18.450 -4.208 -27.946 1.00 85.19 228 ASP A O 1
ATOM 1751 N N . VAL A 1 229 ? 20.001 -5.154 -29.269 1.00 88.06 229 VAL A N 1
ATOM 1752 C CA . VAL A 1 229 ? 19.792 -6.523 -28.770 1.00 88.06 229 VAL A CA 1
ATOM 1753 C C . VAL A 1 229 ? 20.225 -6.642 -27.312 1.00 88.06 229 VAL A C 1
ATOM 1755 O O . VAL A 1 229 ? 19.466 -7.164 -26.496 1.00 88.06 229 VAL A O 1
ATOM 1758 N N . LEU A 1 230 ? 21.408 -6.133 -26.956 1.00 90.00 230 LEU A N 1
ATOM 1759 C CA . LEU A 1 230 ? 21.894 -6.153 -25.574 1.00 90.00 230 LEU A CA 1
ATOM 1760 C C . LEU A 1 230 ? 20.969 -5.367 -24.645 1.00 90.00 230 LEU A C 1
ATOM 1762 O O . LEU A 1 230 ? 20.672 -5.828 -23.544 1.00 90.00 230 LEU A O 1
ATOM 1766 N N . LYS A 1 231 ? 20.466 -4.217 -25.100 1.00 87.75 231 LYS A N 1
ATOM 1767 C CA . LYS A 1 231 ? 19.498 -3.422 -24.347 1.00 87.75 231 LYS A CA 1
ATOM 1768 C C . LYS A 1 231 ? 18.181 -4.172 -24.152 1.00 87.75 231 LYS A C 1
ATOM 1770 O O . LYS A 1 231 ? 17.718 -4.271 -23.023 1.00 87.75 231 LYS A O 1
ATOM 1775 N N . ALA A 1 232 ? 17.616 -4.752 -25.211 1.00 86.00 232 ALA A N 1
ATOM 1776 C CA . ALA A 1 232 ? 16.373 -5.517 -25.120 1.00 86.00 232 ALA A CA 1
ATOM 1777 C C . ALA A 1 232 ? 16.501 -6.732 -24.182 1.00 86.00 232 ALA A C 1
ATOM 1779 O O . ALA A 1 232 ? 15.585 -7.021 -23.412 1.00 86.00 232 ALA A O 1
ATOM 1780 N N . LEU A 1 233 ? 17.645 -7.425 -24.209 1.00 88.12 233 LEU A N 1
ATOM 1781 C CA . LEU A 1 233 ? 17.945 -8.516 -23.278 1.00 88.12 233 LEU A CA 1
ATOM 1782 C C . LEU A 1 233 ? 18.110 -8.016 -21.835 1.00 88.12 233 LEU A C 1
ATOM 1784 O O . LEU A 1 233 ? 17.611 -8.654 -20.910 1.00 88.12 233 LEU A O 1
ATOM 1788 N N . GLY A 1 234 ? 18.779 -6.878 -21.633 1.00 90.56 234 GLY A N 1
ATOM 1789 C CA . GLY A 1 234 ? 18.941 -6.258 -20.317 1.00 90.56 234 GLY A CA 1
ATOM 1790 C C . GLY A 1 234 ? 17.605 -5.843 -19.700 1.00 90.56 234 GLY A C 1
ATOM 1791 O O . GLY A 1 234 ? 17.314 -6.206 -18.561 1.00 90.56 234 GLY A O 1
ATOM 1792 N N . ASP A 1 235 ? 16.765 -5.157 -20.475 1.00 87.31 235 ASP A N 1
ATOM 1793 C CA . ASP A 1 235 ? 15.426 -4.737 -20.053 1.00 87.31 235 ASP A CA 1
ATOM 1794 C C . ASP A 1 235 ? 14.554 -5.959 -19.699 1.00 87.31 235 ASP A C 1
ATOM 1796 O O . ASP A 1 235 ? 13.878 -5.965 -18.668 1.00 87.31 235 ASP A O 1
ATOM 1800 N N . MET A 1 236 ? 14.646 -7.039 -20.488 1.00 85.69 236 MET A N 1
ATOM 1801 C CA . MET A 1 236 ? 13.952 -8.305 -20.217 1.00 85.69 236 MET A CA 1
ATOM 1802 C C . MET A 1 236 ? 14.399 -8.941 -18.896 1.00 85.69 236 MET A C 1
ATOM 1804 O O . MET A 1 236 ? 13.558 -9.358 -18.098 1.00 85.69 236 MET A O 1
ATOM 1808 N N . LEU A 1 237 ? 15.708 -9.030 -18.648 1.00 89.75 237 LEU A N 1
ATOM 1809 C CA . LEU A 1 237 ? 16.233 -9.622 -17.416 1.00 89.75 237 LEU A CA 1
ATOM 1810 C C . LEU A 1 237 ? 15.793 -8.831 -16.181 1.00 89.75 237 LEU A C 1
ATOM 1812 O O . LEU A 1 237 ? 15.434 -9.434 -15.170 1.00 89.75 237 LEU A O 1
ATOM 1816 N N . ILE A 1 238 ? 15.764 -7.498 -16.268 1.00 90.19 238 ILE A N 1
ATOM 1817 C CA . ILE A 1 238 ? 15.289 -6.631 -15.183 1.00 90.19 238 ILE A CA 1
ATOM 1818 C C . ILE A 1 238 ? 13.798 -6.868 -14.914 1.00 90.19 238 ILE A C 1
ATOM 1820 O O . ILE A 1 238 ? 13.396 -7.009 -13.755 1.00 90.19 238 ILE A O 1
ATOM 1824 N N . GLU A 1 239 ? 12.972 -6.943 -15.961 1.00 88.19 239 GLU A N 1
ATOM 1825 C CA . GLU A 1 239 ? 11.535 -7.199 -15.824 1.00 88.19 239 GLU A CA 1
ATOM 1826 C C . GLU A 1 239 ? 11.264 -8.583 -15.217 1.00 88.19 239 GLU A C 1
ATOM 1828 O O . GLU A 1 239 ? 10.473 -8.704 -14.277 1.00 88.19 239 GLU A O 1
ATOM 1833 N N . GLN A 1 240 ? 11.976 -9.615 -15.677 1.00 88.75 240 GLN A N 1
ATOM 1834 C CA . GLN A 1 240 ? 11.870 -10.964 -15.120 1.00 88.75 240 GLN A CA 1
ATOM 1835 C C . GLN A 1 240 ? 12.331 -11.025 -13.664 1.00 88.75 240 GLN A C 1
ATOM 1837 O O . GLN A 1 240 ? 11.636 -11.605 -12.830 1.00 88.75 240 GLN A O 1
ATOM 1842 N N . GLN A 1 241 ? 13.469 -10.411 -13.327 1.00 91.06 241 GLN A N 1
ATOM 1843 C CA . GLN A 1 241 ? 13.975 -10.384 -11.955 1.00 91.06 241 GLN A CA 1
ATOM 1844 C C . GLN A 1 241 ? 12.975 -9.711 -11.013 1.00 91.06 241 GLN A C 1
ATOM 1846 O O . GLN A 1 241 ? 12.706 -10.221 -9.922 1.00 91.06 241 GLN A O 1
ATOM 1851 N N . ARG A 1 242 ? 12.398 -8.585 -11.442 1.00 89.44 242 ARG A N 1
ATOM 1852 C CA . ARG A 1 242 ? 11.365 -7.883 -10.685 1.00 89.44 242 ARG A CA 1
ATOM 1853 C C . ARG A 1 242 ? 10.129 -8.755 -10.497 1.00 89.44 242 ARG A C 1
ATOM 1855 O O . ARG A 1 242 ? 9.657 -8.883 -9.374 1.00 89.44 242 ARG A O 1
ATOM 1862 N N . TRP A 1 243 ? 9.648 -9.399 -11.559 1.00 89.62 243 TRP A N 1
ATOM 1863 C CA . TRP A 1 243 ? 8.493 -10.286 -11.467 1.00 89.62 243 TRP A CA 1
ATOM 1864 C C . TRP A 1 243 ? 8.734 -11.453 -10.502 1.00 89.62 243 TRP A C 1
ATOM 1866 O O . TRP A 1 243 ? 7.885 -11.724 -9.658 1.00 89.62 243 TRP A O 1
ATOM 1876 N N . VAL A 1 244 ? 9.897 -12.113 -10.572 1.00 90.38 244 VAL A N 1
ATOM 1877 C CA . VAL A 1 244 ? 10.248 -13.210 -9.654 1.00 90.38 244 VAL A CA 1
ATOM 1878 C C . VAL A 1 244 ? 10.278 -12.716 -8.207 1.00 90.38 244 VAL A C 1
ATOM 1880 O O . VAL A 1 244 ? 9.760 -13.392 -7.317 1.00 90.38 244 VAL A O 1
ATOM 1883 N N . HIS A 1 245 ? 10.844 -11.533 -7.960 1.00 89.88 245 HIS A N 1
ATOM 1884 C CA . HIS A 1 245 ? 10.869 -10.931 -6.629 1.00 89.88 245 HIS A CA 1
ATOM 1885 C C . HIS A 1 245 ? 9.457 -10.609 -6.113 1.00 89.88 245 HIS A C 1
ATOM 1887 O O . HIS A 1 245 ? 9.101 -10.981 -4.991 1.00 89.88 245 HIS A O 1
ATOM 1893 N N . ASP A 1 246 ? 8.624 -9.983 -6.942 1.00 87.88 246 ASP A N 1
ATOM 1894 C CA . ASP A 1 246 ? 7.239 -9.638 -6.610 1.00 87.88 246 ASP A CA 1
ATOM 1895 C C . ASP A 1 246 ? 6.387 -10.907 -6.388 1.00 87.88 246 ASP A C 1
ATOM 1897 O O . ASP A 1 246 ? 5.577 -10.979 -5.463 1.00 87.88 246 ASP A O 1
ATOM 1901 N N . ALA A 1 247 ? 6.612 -11.965 -7.172 1.00 88.62 247 ALA A N 1
ATOM 1902 C CA . ALA A 1 247 ? 5.937 -13.251 -7.014 1.00 88.62 247 ALA A CA 1
ATOM 1903 C C . ALA A 1 247 ? 6.359 -13.966 -5.722 1.00 88.62 247 ALA A C 1
ATOM 1905 O O . ALA A 1 247 ? 5.513 -14.520 -5.013 1.00 88.62 247 ALA A O 1
ATOM 1906 N N . PHE A 1 248 ? 7.652 -13.932 -5.387 1.00 90.06 248 PHE A N 1
ATOM 1907 C CA . PHE A 1 248 ? 8.172 -14.516 -4.154 1.00 90.06 248 PHE A CA 1
ATOM 1908 C C . PHE A 1 248 ? 7.623 -13.796 -2.918 1.00 90.06 248 PHE A C 1
ATOM 1910 O O . PHE A 1 248 ? 7.101 -14.440 -2.008 1.00 90.06 248 PHE A O 1
ATOM 1917 N N . THR A 1 249 ? 7.671 -12.462 -2.903 1.00 88.75 249 THR A N 1
ATOM 1918 C CA . THR A 1 249 ? 7.145 -11.653 -1.792 1.00 88.75 249 THR A CA 1
ATOM 1919 C C . THR A 1 249 ? 5.638 -11.848 -1.606 1.00 88.75 249 THR A C 1
ATOM 1921 O O . THR A 1 249 ? 5.184 -12.039 -0.475 1.00 88.75 249 THR A O 1
ATOM 1924 N N . ALA A 1 250 ? 4.861 -11.898 -2.695 1.00 86.75 250 ALA A N 1
ATOM 1925 C CA . ALA A 1 250 ? 3.434 -12.209 -2.637 1.00 86.75 250 ALA A CA 1
ATOM 1926 C C . ALA A 1 250 ? 3.167 -13.624 -2.091 1.00 86.75 250 ALA A C 1
ATOM 1928 O O . ALA A 1 250 ? 2.272 -13.811 -1.264 1.00 86.75 250 ALA A O 1
ATOM 1929 N N . SER A 1 251 ? 3.952 -14.621 -2.511 1.00 88.19 251 SER A N 1
ATOM 1930 C CA . SER A 1 251 ? 3.854 -15.998 -2.011 1.00 88.19 251 SER A CA 1
ATOM 1931 C C . SER A 1 251 ? 4.149 -16.093 -0.510 1.00 88.19 251 SER A C 1
ATOM 1933 O O . SER A 1 251 ? 3.372 -16.697 0.229 1.00 88.19 251 SER A O 1
ATOM 1935 N N . GLU A 1 252 ? 5.232 -15.478 -0.035 1.00 89.19 252 GLU A N 1
ATOM 1936 C CA . GLU A 1 252 ? 5.593 -15.482 1.389 1.00 89.19 252 GLU A CA 1
ATOM 1937 C C . GLU A 1 252 ? 4.529 -14.800 2.249 1.00 89.19 252 GLU A C 1
ATOM 1939 O O . GLU A 1 252 ? 4.074 -15.360 3.247 1.00 89.19 252 GLU A O 1
ATOM 1944 N N . ALA A 1 253 ? 4.032 -13.641 1.821 1.00 85.81 253 ALA A N 1
ATOM 1945 C CA . ALA A 1 253 ? 2.977 -12.947 2.546 1.00 85.81 253 ALA A CA 1
ATOM 1946 C C . ALA A 1 253 ? 1.650 -13.745 2.568 1.00 85.81 253 ALA A C 1
ATOM 1948 O O . ALA A 1 253 ? 0.900 -13.684 3.544 1.00 85.81 253 ALA A O 1
ATOM 1949 N N . ARG A 1 254 ? 1.367 -14.566 1.542 1.00 85.25 254 ARG A N 1
ATOM 1950 C CA . ARG A 1 254 ? 0.238 -15.517 1.562 1.00 85.25 254 ARG A CA 1
ATOM 1951 C C . ARG A 1 254 ? 0.439 -16.648 2.567 1.00 85.25 254 ARG A C 1
ATOM 1953 O O . ARG A 1 254 ? -0.520 -16.959 3.271 1.00 85.25 254 ARG A O 1
ATOM 1960 N N . LYS A 1 255 ? 1.634 -17.245 2.631 1.00 88.00 255 LYS A N 1
ATOM 1961 C CA . LYS A 1 255 ? 1.952 -18.293 3.616 1.00 88.00 255 LYS A CA 1
ATOM 1962 C C . LYS A 1 255 ? 1.808 -17.760 5.035 1.00 88.00 255 LYS A C 1
ATOM 1964 O O . LYS A 1 255 ? 1.094 -18.359 5.826 1.00 88.00 255 LYS A O 1
ATOM 1969 N N . GLN A 1 256 ? 2.371 -16.585 5.316 1.00 85.69 256 GLN A N 1
ATOM 1970 C CA . GLN A 1 256 ? 2.234 -15.930 6.620 1.00 85.69 256 GLN A CA 1
ATOM 1971 C C . GLN A 1 256 ? 0.761 -15.718 6.995 1.00 85.69 256 GLN A C 1
ATOM 1973 O O . GLN A 1 256 ? 0.353 -16.021 8.112 1.00 85.69 256 GLN A O 1
ATOM 1978 N N . ALA A 1 257 ? -0.077 -15.261 6.059 1.00 84.38 257 ALA A N 1
ATOM 1979 C CA . ALA A 1 257 ? -1.509 -15.105 6.312 1.00 84.38 257 ALA A CA 1
ATOM 1980 C C . ALA A 1 257 ? -2.221 -16.440 6.622 1.00 84.38 257 ALA A C 1
ATOM 1982 O O . ALA A 1 257 ? -3.160 -16.467 7.418 1.00 84.38 257 ALA A O 1
ATOM 1983 N N . GLU A 1 258 ? -1.802 -17.543 5.999 1.00 86.50 258 GLU A N 1
ATOM 1984 C CA . GLU A 1 258 ? -2.334 -18.886 6.264 1.00 86.50 258 GLU A CA 1
ATOM 1985 C C . GLU A 1 258 ? -1.845 -19.438 7.611 1.00 86.50 258 GLU A C 1
ATOM 1987 O O . GLU A 1 258 ? -2.658 -19.936 8.389 1.00 86.50 258 GLU A O 1
ATOM 1992 N N . GLU A 1 259 ? -0.565 -19.259 7.940 1.00 88.75 259 GLU A N 1
ATOM 1993 C CA . GLU A 1 259 ? 0.016 -19.621 9.238 1.00 88.75 259 GLU A CA 1
ATOM 1994 C C .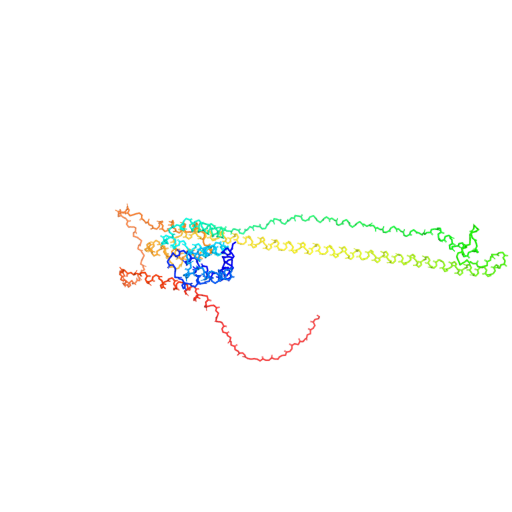 GLU A 1 259 ? -0.687 -18.903 10.392 1.00 88.75 259 GLU A C 1
ATOM 1996 O O . GLU A 1 259 ? -1.059 -19.536 11.375 1.00 88.75 259 GLU A O 1
ATOM 2001 N N . LEU A 1 260 ? -0.954 -17.601 10.264 1.00 86.25 260 LEU A N 1
ATOM 2002 C CA . LEU A 1 260 ? -1.673 -16.835 11.287 1.00 86.25 260 LEU A CA 1
ATOM 2003 C C . LEU A 1 260 ? -3.093 -17.372 11.521 1.00 86.25 260 LEU A C 1
ATOM 2005 O O . LEU A 1 260 ? -3.547 -17.449 12.662 1.00 86.25 260 LEU A O 1
ATOM 2009 N N . ARG A 1 261 ? -3.795 -17.787 10.457 1.00 88.12 261 ARG A N 1
ATOM 2010 C CA . ARG A 1 261 ? -5.130 -18.401 10.568 1.00 88.12 261 ARG A CA 1
ATOM 2011 C C . ARG A 1 261 ? -5.064 -19.760 11.253 1.00 88.12 261 ARG A C 1
ATOM 2013 O O . ARG A 1 261 ? -5.886 -20.031 12.124 1.00 88.12 261 ARG A O 1
ATOM 2020 N N . LEU A 1 262 ? -4.092 -20.592 10.883 1.00 92.12 262 LEU A N 1
ATOM 2021 C CA . LEU A 1 262 ? -3.871 -21.892 11.516 1.00 92.12 262 LEU A CA 1
ATOM 2022 C C . LEU A 1 262 ? -3.503 -21.735 12.994 1.00 92.12 262 LEU A C 1
ATOM 2024 O O . LEU A 1 262 ? -4.052 -22.451 13.825 1.00 92.12 262 LEU A O 1
ATOM 2028 N N . ASN A 1 263 ? -2.658 -20.761 13.334 1.00 91.50 263 ASN A N 1
ATOM 2029 C CA . ASN A 1 263 ? -2.288 -20.453 14.713 1.00 91.50 263 ASN A CA 1
ATOM 2030 C C . ASN A 1 263 ? -3.502 -19.996 15.528 1.00 91.50 263 ASN A C 1
ATOM 2032 O O . ASN A 1 263 ? -3.739 -20.534 16.605 1.00 91.50 263 ASN A O 1
ATOM 2036 N N . ALA A 1 264 ? -4.323 -19.085 14.994 1.00 91.31 264 ALA A N 1
ATOM 2037 C CA . ALA A 1 264 ? -5.546 -18.637 15.660 1.00 91.31 264 ALA A CA 1
ATOM 2038 C C . ALA A 1 264 ? -6.551 -19.785 15.874 1.00 91.31 264 ALA A C 1
ATOM 2040 O O . ALA A 1 264 ? -7.144 -19.897 16.949 1.00 91.31 264 ALA A O 1
ATOM 2041 N N . LEU A 1 265 ? -6.717 -20.667 14.882 1.00 93.38 265 LEU A N 1
ATOM 2042 C CA . LEU A 1 265 ? -7.548 -21.867 15.010 1.00 93.38 265 LEU A CA 1
ATOM 2043 C C . LEU A 1 265 ? -6.990 -22.817 16.073 1.00 93.38 265 LEU A C 1
ATOM 2045 O O . LEU A 1 265 ? -7.723 -23.236 16.968 1.00 93.38 265 LEU A O 1
ATOM 2049 N N . TRP A 1 266 ? -5.691 -23.110 16.022 1.00 94.38 266 TRP A N 1
ATOM 2050 C CA . TRP A 1 266 ? -5.031 -23.972 16.999 1.00 94.38 266 TRP A CA 1
ATOM 2051 C C . TRP A 1 266 ? -5.155 -23.417 18.414 1.00 94.38 266 TRP A C 1
ATOM 2053 O O . TRP A 1 266 ? -5.504 -24.146 19.337 1.00 94.38 266 TRP A O 1
ATOM 2063 N N . TRP A 1 267 ? -4.938 -22.116 18.585 1.00 94.88 267 TRP A N 1
ATOM 2064 C CA . TRP A 1 267 ? -5.126 -21.428 19.854 1.00 94.88 267 TRP A CA 1
ATOM 2065 C C . TRP A 1 267 ? -6.564 -21.570 20.371 1.00 94.88 267 TRP A C 1
ATOM 2067 O O . TRP A 1 267 ? -6.760 -21.905 21.543 1.00 94.88 267 TRP A O 1
ATOM 2077 N N . SER A 1 268 ? -7.560 -21.380 19.497 1.00 95.00 268 SER A N 1
ATOM 2078 C CA . SER A 1 268 ? -8.976 -21.485 19.866 1.00 95.00 268 SER A CA 1
ATOM 2079 C C . SER A 1 268 ? -9.373 -22.886 20.335 1.00 95.00 268 SER A C 1
ATOM 2081 O O . SER A 1 268 ? -10.234 -23.019 21.207 1.00 95.00 268 SER A O 1
ATOM 2083 N N . GLU A 1 269 ? -8.722 -23.918 19.794 1.00 95.00 269 GLU A N 1
ATOM 2084 C CA . GLU A 1 269 ? -9.017 -25.315 20.103 1.00 95.00 269 GLU A CA 1
ATOM 2085 C C . GLU A 1 269 ? -8.208 -25.825 21.302 1.00 95.00 269 GLU A C 1
ATOM 2087 O O . GLU A 1 269 ? -8.745 -26.483 22.194 1.00 95.00 269 GLU A O 1
ATOM 2092 N N . ALA A 1 270 ? -6.924 -25.467 21.379 1.00 95.06 270 ALA A N 1
ATOM 2093 C CA . ALA A 1 270 ? -6.039 -25.877 22.463 1.00 95.06 270 ALA A CA 1
ATOM 2094 C C . ALA A 1 270 ? -6.453 -25.281 23.817 1.00 95.06 270 ALA A C 1
ATOM 2096 O O . ALA A 1 270 ? -6.146 -25.859 24.862 1.00 95.06 270 ALA A O 1
ATOM 2097 N N . LEU A 1 271 ? -7.135 -24.126 23.812 1.00 95.00 271 LEU A N 1
ATOM 2098 C CA . LEU A 1 271 ? -7.573 -23.403 25.009 1.00 95.00 271 LEU A CA 1
ATOM 2099 C C . LEU A 1 271 ? -6.453 -23.269 26.061 1.00 95.00 271 LEU A C 1
ATOM 2101 O O . LEU A 1 271 ? -6.682 -23.407 27.268 1.00 95.00 271 LEU A O 1
ATOM 2105 N N . TYR A 1 272 ? -5.238 -22.997 25.591 1.00 95.31 272 TYR A N 1
ATOM 2106 C CA . TYR A 1 272 ? -4.031 -22.878 26.399 1.00 95.31 272 TYR A CA 1
ATOM 2107 C C . TYR A 1 272 ? -3.468 -21.462 26.315 1.00 95.31 272 TYR A C 1
ATOM 2109 O O . TYR A 1 272 ? -3.326 -20.927 25.219 1.00 95.31 272 TYR A O 1
ATOM 2117 N N . SER A 1 273 ? -3.110 -20.885 27.465 1.00 95.50 273 SER A N 1
ATOM 2118 C CA . SER A 1 273 ? -2.444 -19.584 27.549 1.00 95.50 273 SER A CA 1
ATOM 2119 C C . SER A 1 273 ? -0.927 -19.743 27.464 1.00 95.50 273 SER A C 1
ATOM 2121 O O . SER A 1 273 ? -0.330 -20.275 28.408 1.00 95.50 273 SER A O 1
ATOM 2123 N N . PRO A 1 274 ? -0.264 -19.227 26.413 1.00 92.81 274 PRO A N 1
ATOM 2124 C CA . PRO A 1 274 ? 1.193 -19.173 26.361 1.00 92.81 274 PRO A CA 1
ATOM 2125 C C . PRO A 1 274 ? 1.774 -18.252 27.444 1.00 92.81 274 PRO A C 1
ATOM 2127 O O . PRO A 1 274 ? 2.789 -18.591 28.056 1.00 92.81 274 PRO A O 1
ATOM 2130 N N . SER A 1 275 ? 1.110 -17.125 27.733 1.00 93.19 275 SER A N 1
ATOM 2131 C CA . SER A 1 275 ? 1.576 -16.146 28.724 1.00 93.19 275 SER A CA 1
ATOM 2132 C C . SER A 1 275 ? 1.522 -16.676 30.156 1.00 93.19 275 SER A C 1
ATOM 2134 O O . SER A 1 275 ? 2.446 -16.449 30.937 1.00 93.19 275 SER A O 1
ATOM 2136 N N . LEU A 1 276 ? 0.454 -17.398 30.513 1.00 94.19 276 LEU A N 1
ATOM 2137 C CA . LEU A 1 276 ? 0.259 -17.944 31.863 1.00 94.19 276 LEU A CA 1
ATOM 2138 C C . LEU A 1 276 ? 0.725 -19.399 32.002 1.00 94.19 276 LEU A C 1
ATOM 2140 O O . LEU A 1 276 ? 0.753 -19.930 33.112 1.00 94.19 276 LEU A O 1
ATOM 2144 N N . ARG A 1 277 ? 1.095 -20.037 30.886 1.00 94.94 277 ARG A N 1
ATOM 2145 C CA . ARG A 1 277 ? 1.512 -21.443 30.778 1.00 94.94 277 ARG A CA 1
ATOM 2146 C C . ARG A 1 277 ? 0.516 -22.438 31.384 1.00 94.94 277 ARG A C 1
ATOM 2148 O O . ARG A 1 277 ? 0.916 -23.456 31.952 1.00 94.94 277 ARG A O 1
ATOM 2155 N N . ARG A 1 278 ? -0.782 -22.142 31.290 1.00 95.69 278 ARG A N 1
ATOM 2156 C CA . ARG A 1 278 ? -1.881 -22.944 31.858 1.00 95.69 278 ARG A CA 1
ATOM 2157 C C . ARG A 1 278 ? -3.091 -22.952 30.933 1.00 95.69 278 ARG A C 1
ATOM 2159 O O . ARG A 1 278 ? -3.239 -22.064 30.094 1.00 95.69 278 ARG A O 1
ATOM 2166 N N . GLY A 1 279 ? -3.965 -23.944 31.098 1.00 95.69 279 GLY A N 1
ATOM 2167 C CA . GLY A 1 279 ? -5.225 -24.010 30.358 1.00 95.69 279 GLY A CA 1
ATOM 2168 C C . GLY A 1 279 ? -6.194 -22.906 30.789 1.00 95.69 279 GLY A C 1
ATOM 2169 O O . GLY A 1 279 ? -6.363 -22.659 31.983 1.00 95.69 279 GLY A O 1
ATOM 2170 N N . TYR A 1 280 ? -6.897 -22.276 29.845 1.00 96.12 280 TYR A N 1
ATOM 2171 C CA . TYR A 1 280 ? -7.900 -21.248 30.159 1.00 96.12 280 TYR A CA 1
ATOM 2172 C C . TYR A 1 280 ? -9.055 -21.790 31.011 1.00 96.12 280 TYR A C 1
ATOM 2174 O O . TYR A 1 280 ? -9.659 -21.042 31.774 1.00 96.12 280 TYR A O 1
ATOM 2182 N N . ARG A 1 281 ? -9.328 -23.100 30.934 1.00 94.94 281 ARG A N 1
ATOM 2183 C CA . ARG A 1 281 ? -10.344 -23.789 31.750 1.00 94.94 281 ARG A CA 1
ATOM 2184 C C . ARG A 1 281 ? -10.007 -23.837 33.244 1.00 94.94 281 ARG A C 1
ATOM 2186 O O . ARG A 1 281 ? -10.900 -24.051 34.054 1.00 94.94 281 ARG A O 1
ATOM 2193 N N . GLU A 1 282 ? -8.740 -23.651 33.611 1.00 94.19 282 GLU A N 1
ATOM 2194 C CA . GLU A 1 282 ? -8.299 -23.608 35.012 1.00 94.19 282 GLU A CA 1
ATOM 2195 C C . GLU A 1 282 ? -8.470 -22.215 35.636 1.00 94.19 282 GLU A C 1
ATOM 2197 O O . GLU A 1 282 ? -8.351 -22.053 36.851 1.00 94.19 282 GLU A O 1
ATOM 2202 N N . LEU A 1 283 ? -8.724 -21.195 34.813 1.00 93.56 283 LEU A N 1
ATOM 2203 C CA . LEU A 1 283 ? -8.830 -19.807 35.240 1.00 93.56 283 LEU A CA 1
ATOM 2204 C C . LEU A 1 283 ? -10.301 -19.402 35.420 1.00 93.56 283 LEU A C 1
ATOM 2206 O O . LEU A 1 283 ? -11.173 -19.865 34.682 1.00 93.56 283 LEU A O 1
ATOM 2210 N N . PRO A 1 284 ? -10.607 -18.478 36.350 1.00 93.62 284 PRO A N 1
ATOM 2211 C CA . PRO A 1 284 ? -11.920 -17.850 36.402 1.00 93.62 284 PRO A CA 1
ATOM 2212 C C . PRO A 1 284 ? -12.256 -17.189 35.061 1.00 93.62 284 PRO A C 1
ATOM 2214 O O . PRO A 1 284 ? -11.431 -16.455 34.519 1.00 93.62 284 PRO A O 1
ATOM 2217 N N . VAL A 1 285 ? -13.482 -17.391 34.566 1.00 93.31 285 VAL A N 1
ATOM 2218 C CA . VAL A 1 285 ? -13.932 -16.923 33.237 1.00 93.31 285 VAL A CA 1
ATOM 2219 C C . VAL 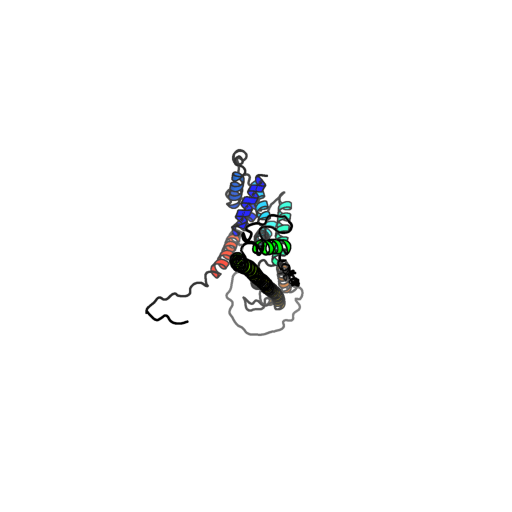A 1 285 ? -13.577 -15.454 32.938 1.00 93.31 285 VAL A C 1
ATOM 2221 O O . VAL A 1 285 ? -13.096 -15.195 31.837 1.00 93.31 285 VAL A O 1
ATOM 2224 N N . PRO A 1 286 ? -13.727 -14.484 33.868 1.00 94.19 286 PRO A N 1
ATOM 2225 C CA . PRO A 1 286 ? -13.349 -13.096 33.589 1.00 94.19 286 PRO A CA 1
ATOM 2226 C C . PRO A 1 286 ? -11.845 -12.913 33.342 1.00 94.19 286 PRO A C 1
ATOM 2228 O O . PRO A 1 286 ? -11.451 -12.145 32.472 1.00 94.19 286 PRO A O 1
ATOM 2231 N N . ILE A 1 287 ? -11.003 -13.635 34.086 1.00 94.25 287 ILE A N 1
ATOM 2232 C CA . ILE A 1 287 ? -9.542 -13.582 33.941 1.00 94.25 287 ILE A CA 1
ATOM 2233 C C . ILE A 1 287 ? -9.127 -14.309 32.661 1.00 94.25 287 ILE A C 1
ATOM 2235 O O . ILE A 1 287 ? -8.292 -13.803 31.915 1.00 94.25 287 ILE A O 1
ATOM 2239 N N . ALA A 1 288 ? -9.747 -15.460 32.385 1.00 94.94 288 ALA A N 1
ATOM 2240 C CA . ALA A 1 288 ? -9.528 -16.217 31.162 1.00 94.94 288 ALA A CA 1
ATOM 2241 C C . ALA A 1 288 ? -9.835 -15.369 29.921 1.00 94.94 288 ALA A C 1
ATOM 2243 O O . ALA A 1 288 ? -9.002 -15.301 29.031 1.00 94.94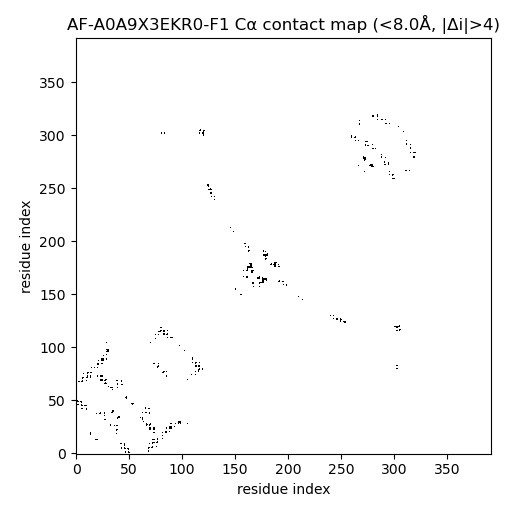 288 ALA A O 1
ATOM 2244 N N . ALA A 1 289 ? -10.965 -14.652 29.895 1.00 94.62 289 ALA A N 1
ATOM 2245 C CA . ALA A 1 289 ? -11.349 -13.808 28.764 1.00 94.62 289 ALA A CA 1
ATOM 2246 C C . ALA A 1 289 ? -10.314 -12.711 28.455 1.00 94.62 289 ALA A C 1
ATOM 2248 O O . ALA A 1 289 ? -9.984 -12.480 27.293 1.00 94.62 289 ALA A O 1
ATOM 2249 N N . VAL A 1 290 ? -9.764 -12.066 29.489 1.00 94.44 290 VAL A N 1
ATOM 2250 C CA . VAL A 1 290 ? -8.719 -11.045 29.314 1.00 94.44 290 VAL A CA 1
ATOM 2251 C C . VAL A 1 290 ? -7.407 -11.678 28.852 1.00 94.44 290 VAL A C 1
ATOM 2253 O O . VAL A 1 290 ? -6.793 -11.180 27.913 1.00 94.44 290 VAL A O 1
ATOM 2256 N N . ALA A 1 291 ? -6.989 -12.789 29.467 1.00 94.88 291 ALA A N 1
ATOM 2257 C CA . ALA A 1 291 ? -5.777 -13.504 29.064 1.00 94.88 291 ALA A CA 1
ATOM 2258 C C . ALA A 1 291 ? -5.868 -13.992 27.608 1.00 94.88 291 ALA A C 1
ATOM 2260 O O . ALA A 1 291 ? -4.927 -13.815 26.843 1.00 94.88 291 ALA A O 1
ATOM 2261 N N . MET A 1 292 ? -7.027 -14.520 27.210 1.00 95.19 292 MET A N 1
ATOM 2262 C CA . MET A 1 292 ? -7.322 -14.937 25.840 1.00 95.19 292 MET A CA 1
ATOM 2263 C C . MET A 1 292 ? -7.196 -13.782 24.847 1.00 95.19 292 MET A C 1
ATOM 2265 O O . MET A 1 292 ? -6.567 -13.949 23.809 1.00 95.19 292 MET A O 1
ATOM 2269 N N . ALA A 1 293 ? -7.745 -12.607 25.168 1.00 93.94 293 ALA A N 1
ATOM 2270 C CA . ALA A 1 293 ? -7.641 -11.435 24.301 1.00 93.94 293 ALA A CA 1
ATOM 2271 C C . ALA A 1 293 ? -6.181 -10.991 24.094 1.00 93.94 293 ALA A C 1
ATOM 2273 O O . ALA A 1 293 ? -5.793 -10.657 22.976 1.00 93.94 293 ALA A O 1
ATOM 2274 N N . VAL A 1 294 ? -5.370 -11.009 25.158 1.00 93.44 294 VAL A N 1
ATOM 2275 C CA . VAL A 1 294 ? -3.945 -10.643 25.095 1.00 93.44 294 VAL A CA 1
ATOM 2276 C C . VAL A 1 294 ? -3.147 -11.672 24.296 1.00 93.44 294 VAL A C 1
ATOM 2278 O O . VAL A 1 294 ? -2.420 -11.297 23.382 1.00 93.44 294 VAL A O 1
ATOM 2281 N N . ASP A 1 295 ? -3.321 -12.960 24.595 1.00 94.31 295 ASP A N 1
ATOM 2282 C CA . ASP A 1 295 ? -2.605 -14.042 23.915 1.00 94.31 295 ASP A CA 1
ATOM 2283 C C . ASP A 1 295 ? -2.959 -14.117 22.420 1.00 94.31 295 ASP A C 1
ATOM 2285 O O . ASP A 1 295 ? -2.093 -14.394 21.591 1.00 94.31 295 ASP A O 1
ATOM 2289 N N . LEU A 1 296 ? -4.219 -13.846 22.062 1.00 93.12 296 LEU A N 1
ATOM 2290 C CA . LEU A 1 296 ? -4.663 -13.793 20.671 1.00 93.12 296 LEU A CA 1
ATOM 2291 C C . LEU A 1 296 ? -4.085 -12.580 19.935 1.00 93.12 296 LEU A C 1
ATOM 2293 O O . LEU A 1 296 ? -3.716 -12.696 18.769 1.00 93.12 296 LEU A O 1
ATOM 2297 N N . LEU A 1 297 ? -3.960 -11.429 20.604 1.00 90.94 297 LEU A N 1
ATOM 2298 C CA . LEU A 1 297 ? -3.407 -10.208 20.008 1.00 90.94 297 LEU A CA 1
ATOM 2299 C C . LEU A 1 297 ? -1.939 -10.363 19.576 1.00 90.94 297 LEU A C 1
ATOM 2301 O O . LEU A 1 297 ? -1.504 -9.677 18.648 1.00 90.94 297 LEU A O 1
ATOM 2305 N N . ASP A 1 298 ? -1.193 -11.252 20.231 1.00 88.94 298 ASP A N 1
ATOM 2306 C CA . ASP A 1 298 ? 0.186 -11.589 19.863 1.00 88.94 298 ASP A CA 1
ATOM 2307 C C . ASP A 1 298 ? 0.267 -12.558 18.668 1.00 88.94 298 ASP A C 1
ATOM 2309 O O . ASP A 1 298 ? 1.318 -12.665 18.039 1.00 88.94 298 ASP A O 1
ATOM 2313 N N . GLN A 1 299 ? -0.834 -13.229 18.316 1.00 87.12 299 GLN A N 1
ATOM 2314 C CA . GLN A 1 299 ? -0.896 -14.201 17.217 1.00 87.12 299 GLN A CA 1
ATOM 2315 C C . GLN A 1 299 ? -1.538 -13.664 15.934 1.00 87.12 299 GLN A C 1
ATOM 2317 O O . GLN A 1 299 ? -1.494 -14.346 14.914 1.00 87.12 299 GLN A O 1
ATOM 2322 N N . VAL A 1 300 ? -2.150 -12.477 15.957 1.00 87.38 300 VAL A N 1
ATOM 2323 C CA . VAL A 1 300 ? -2.878 -11.912 14.807 1.00 87.38 300 VAL A CA 1
ATOM 2324 C C . VAL A 1 300 ? -2.227 -10.642 14.266 1.00 87.38 300 VAL A C 1
ATOM 2326 O O . VAL A 1 300 ? -1.557 -9.889 14.975 1.00 87.38 300 VAL A O 1
ATOM 2329 N N . THR A 1 301 ? -2.460 -10.369 12.982 1.00 84.06 301 THR A N 1
ATOM 2330 C CA . THR A 1 301 ? -2.055 -9.117 12.334 1.00 84.06 301 THR A CA 1
ATOM 2331 C C . THR A 1 301 ? -2.831 -7.921 12.875 1.00 84.06 301 THR A C 1
ATOM 2333 O O . THR A 1 301 ? -3.982 -8.036 13.293 1.00 84.06 301 THR A O 1
ATOM 2336 N N . LYS A 1 302 ? -2.195 -6.745 12.847 1.00 85.94 302 LYS A N 1
ATOM 2337 C CA . LYS A 1 302 ? -2.776 -5.471 13.290 1.00 85.94 302 LYS A CA 1
ATOM 2338 C C . LYS A 1 302 ? -2.944 -4.552 12.071 1.00 85.94 302 LYS A C 1
ATOM 2340 O O . LYS A 1 302 ? -1.932 -4.262 11.431 1.00 85.94 302 LYS A O 1
ATOM 2345 N N . PRO A 1 303 ? -4.152 -4.044 11.767 1.00 85.81 303 PRO A N 1
ATOM 2346 C CA . PRO A 1 303 ? -5.414 -4.230 12.493 1.00 85.81 303 PRO A CA 1
ATOM 2347 C C . PRO A 1 303 ? -5.985 -5.651 12.353 1.00 85.81 303 PRO A C 1
ATOM 2349 O O . PRO A 1 303 ? -5.819 -6.289 11.316 1.00 85.81 303 PRO A O 1
ATOM 2352 N N . ALA A 1 304 ? -6.648 -6.132 13.407 1.00 85.62 304 ALA A N 1
ATOM 2353 C CA . ALA A 1 304 ? -7.290 -7.443 13.402 1.00 85.62 304 ALA A CA 1
ATOM 2354 C C . ALA A 1 304 ? -8.662 -7.358 12.704 1.00 85.62 304 ALA A C 1
ATOM 2356 O O . ALA A 1 304 ? -9.404 -6.411 12.981 1.00 85.62 304 ALA A O 1
ATOM 2357 N N . PRO A 1 305 ? -9.016 -8.320 11.831 1.00 87.81 305 PRO A N 1
ATOM 2358 C CA . PRO A 1 305 ? -10.326 -8.348 11.190 1.00 87.81 305 PRO A CA 1
ATOM 2359 C C . PRO A 1 305 ? -11.424 -8.696 12.200 1.00 87.81 305 PRO A C 1
ATOM 2361 O O . PRO A 1 305 ? -11.178 -9.374 13.206 1.00 87.81 305 PRO A O 1
ATOM 2364 N N . ALA A 1 306 ? -12.657 -8.286 11.914 1.00 87.75 306 ALA A N 1
ATOM 2365 C CA . ALA A 1 306 ? -13.812 -8.514 12.778 1.00 87.75 306 ALA A CA 1
ATOM 2366 C C . ALA A 1 306 ? -14.025 -10.004 13.092 1.00 87.75 306 ALA A C 1
ATOM 2368 O O . ALA A 1 306 ? -14.429 -10.353 14.202 1.00 87.75 306 ALA A O 1
ATOM 2369 N N . SER A 1 307 ? -13.686 -10.900 12.159 1.00 89.69 307 SER A N 1
ATOM 2370 C CA . SER A 1 307 ? -13.762 -12.353 12.362 1.00 89.69 307 SER A CA 1
ATOM 2371 C C . SER A 1 307 ? -12.965 -12.839 13.579 1.00 89.69 307 SER A C 1
ATOM 2373 O O . SER A 1 307 ? -13.394 -13.773 14.252 1.00 89.69 307 SER A O 1
ATOM 2375 N N . VAL A 1 308 ? -11.835 -12.198 13.903 1.00 90.38 308 VAL A N 1
ATOM 2376 C CA . VAL A 1 308 ? -11.012 -12.536 15.081 1.00 90.38 308 VAL A CA 1
ATOM 2377 C C . VAL A 1 308 ? -11.744 -12.185 16.375 1.00 90.38 308 VAL A C 1
ATOM 2379 O O . VAL A 1 308 ? -11.674 -12.936 17.346 1.00 90.38 308 VAL A O 1
ATOM 2382 N N . VAL A 1 309 ? -12.496 -11.082 16.389 1.00 90.31 309 VAL A N 1
ATOM 2383 C CA . VAL A 1 309 ? -13.308 -10.685 17.548 1.00 90.31 309 VAL A CA 1
ATOM 2384 C C . VAL A 1 309 ? -14.446 -11.681 17.776 1.00 90.31 309 VAL A C 1
ATOM 2386 O O . VAL A 1 309 ? -14.683 -12.086 18.913 1.00 90.31 309 VAL A O 1
ATOM 2389 N N . TYR A 1 310 ? -15.111 -12.135 16.708 1.00 92.75 310 TYR A N 1
ATOM 2390 C CA . TYR A 1 310 ? -16.139 -13.177 16.810 1.00 92.75 310 TYR A CA 1
ATOM 2391 C C . TYR A 1 310 ? -15.563 -14.522 17.268 1.00 92.75 310 TYR A C 1
ATOM 2393 O O . TYR A 1 310 ? -16.156 -15.163 18.134 1.00 92.75 310 TYR A O 1
ATOM 2401 N N . LEU A 1 311 ? -14.382 -14.908 16.774 1.00 94.25 311 LEU A N 1
ATOM 2402 C CA . LEU A 1 311 ? -13.668 -16.100 17.242 1.00 94.25 311 LEU A CA 1
ATOM 2403 C C . LEU A 1 311 ? -13.352 -16.007 18.744 1.00 94.25 311 LEU A C 1
ATOM 2405 O O . LEU A 1 311 ? -13.591 -16.952 19.496 1.00 94.25 311 LEU A O 1
ATOM 2409 N N . LEU A 1 312 ? -12.856 -14.859 19.214 1.00 94.94 312 LEU A N 1
ATOM 2410 C CA . LEU A 1 312 ? -12.612 -14.624 20.639 1.00 94.94 312 LEU A CA 1
ATOM 2411 C C . LEU A 1 312 ? -13.910 -14.722 21.456 1.00 94.94 312 LEU A C 1
ATOM 2413 O O . LEU A 1 312 ? -13.944 -15.368 22.501 1.00 94.94 312 LEU A O 1
ATOM 2417 N N . ALA A 1 313 ? -14.994 -14.107 20.984 1.00 93.69 313 ALA A N 1
ATOM 2418 C CA . ALA A 1 313 ? -16.277 -14.150 21.674 1.00 93.69 313 ALA A CA 1
ATOM 2419 C C . ALA A 1 313 ? -16.816 -15.585 21.786 1.00 93.69 313 ALA A C 1
ATOM 2421 O O . ALA A 1 313 ? -17.254 -15.993 22.863 1.00 93.69 313 ALA A O 1
ATOM 2422 N N . GLU A 1 314 ? -16.746 -16.366 20.707 1.00 95.00 314 GLU A N 1
ATOM 2423 C CA . GLU A 1 314 ? -17.179 -17.763 20.688 1.00 95.00 314 GLU A CA 1
ATOM 2424 C C . GLU A 1 314 ? -16.315 -18.630 21.614 1.00 95.00 314 GLU A C 1
ATOM 2426 O O . GLU A 1 314 ? -16.832 -19.390 22.434 1.00 95.00 314 GLU A O 1
ATOM 2431 N N . THR A 1 315 ? -14.992 -18.480 21.555 1.00 94.94 315 THR A N 1
ATOM 2432 C CA . THR A 1 315 ? -14.066 -19.250 22.401 1.00 94.94 315 THR A CA 1
ATOM 2433 C C . THR A 1 315 ? -14.247 -18.949 23.887 1.00 94.94 315 THR A C 1
ATOM 2435 O O . THR A 1 315 ? -14.251 -19.872 24.703 1.00 94.94 315 THR A O 1
ATOM 2438 N N . VAL A 1 316 ? -14.497 -17.689 24.256 1.00 95.25 316 VAL A N 1
ATOM 2439 C CA . VAL A 1 316 ? -14.846 -17.314 25.636 1.00 95.25 316 VAL A CA 1
ATOM 2440 C C . VAL A 1 316 ? -16.203 -17.897 26.047 1.00 95.25 316 VAL A C 1
ATOM 2442 O O . VAL A 1 316 ? -16.361 -18.334 27.189 1.00 95.25 316 VAL A O 1
ATOM 2445 N N . GLN A 1 317 ? -17.187 -17.952 25.144 1.00 92.94 317 GLN A N 1
ATOM 2446 C CA . GLN A 1 317 ? -18.476 -18.595 25.424 1.00 92.94 317 GLN A CA 1
ATOM 2447 C C . GLN A 1 317 ? -18.327 -20.099 25.672 1.00 92.94 317 GLN A C 1
ATOM 2449 O O . GLN A 1 317 ? -18.972 -20.613 26.583 1.00 92.94 317 GLN A O 1
ATOM 2454 N N . ARG A 1 318 ? -17.423 -20.788 24.961 1.00 91.25 318 ARG A N 1
ATOM 2455 C CA . ARG A 1 318 ? -17.124 -22.217 25.185 1.00 91.25 318 ARG A CA 1
ATOM 2456 C C . ARG A 1 318 ? -16.568 -22.515 26.585 1.00 91.25 318 ARG A C 1
ATOM 2458 O O . ARG A 1 318 ? -16.675 -23.647 27.047 1.00 91.25 318 ARG A O 1
ATOM 2465 N N . LEU A 1 319 ? -15.997 -21.528 27.283 1.00 89.25 319 LEU A N 1
ATOM 2466 C CA . LEU A 1 319 ? -15.558 -21.686 28.679 1.00 89.25 319 LEU A CA 1
ATOM 2467 C C . LEU A 1 319 ? -16.717 -21.660 29.682 1.00 89.25 319 LEU A C 1
ATOM 2469 O O . LEU A 1 319 ? -16.557 -22.104 30.822 1.00 89.25 319 LEU A O 1
ATOM 2473 N N . ARG A 1 320 ? -17.880 -21.125 29.296 1.00 82.81 320 ARG A N 1
ATOM 2474 C CA . ARG A 1 320 ? -19.054 -21.088 30.167 1.00 82.81 320 ARG A CA 1
ATOM 2475 C C . ARG A 1 320 ? -19.685 -22.475 30.191 1.00 82.81 320 ARG A C 1
ATOM 2477 O O . ARG A 1 320 ? -20.411 -22.860 29.282 1.00 82.81 320 ARG A O 1
ATOM 2484 N N . VAL A 1 321 ? -19.427 -23.222 31.258 1.00 68.06 321 VAL A N 1
ATOM 2485 C CA . VAL A 1 321 ? -20.187 -24.440 31.558 1.00 68.06 321 VAL A CA 1
ATOM 2486 C C . VAL A 1 321 ? -21.649 -24.033 31.818 1.00 68.06 321 VAL A C 1
ATOM 2488 O O . VAL A 1 321 ? -21.868 -23.124 32.626 1.00 68.06 321 VAL A O 1
ATOM 2491 N N . PRO A 1 322 ? -22.660 -24.643 31.166 1.00 54.00 322 PRO A N 1
ATOM 2492 C CA . PRO A 1 322 ? -24.055 -24.368 31.490 1.00 54.00 322 PRO A CA 1
ATOM 2493 C C . PRO A 1 322 ? -24.318 -24.763 32.946 1.00 54.00 322 PRO A C 1
ATOM 2495 O O . PRO A 1 322 ? -24.023 -25.880 33.367 1.00 54.00 322 PRO A O 1
ATOM 2498 N N . ALA A 1 323 ? -24.879 -23.843 33.726 1.00 48.69 323 ALA A N 1
ATOM 2499 C CA . ALA A 1 323 ? -25.115 -23.994 35.162 1.00 48.69 323 ALA A CA 1
ATOM 2500 C C . ALA A 1 323 ? -26.184 -25.052 35.539 1.00 48.69 323 ALA A C 1
ATOM 2502 O O . ALA A 1 323 ? -26.671 -25.052 36.664 1.00 48.69 323 ALA A O 1
ATOM 2503 N N . SER A 1 324 ? -26.560 -25.959 34.634 1.00 45.06 324 SER A N 1
ATOM 2504 C CA . SER A 1 324 ? -27.660 -26.917 34.808 1.00 45.06 324 SER A CA 1
ATOM 2505 C C . SER A 1 324 ? -27.224 -28.385 34.878 1.00 45.06 324 SER A C 1
ATOM 2507 O O . SER A 1 324 ? -27.991 -29.278 34.526 1.00 45.06 324 SER A O 1
ATOM 2509 N N . SER A 1 325 ? -26.030 -28.675 35.399 1.00 44.97 325 SER A N 1
ATOM 2510 C CA . SER A 1 325 ? -25.712 -30.024 35.886 1.00 44.97 325 SER A CA 1
ATOM 2511 C C . SER A 1 325 ? -25.029 -29.986 37.252 1.00 44.97 325 SER A C 1
ATOM 2513 O O . SER A 1 325 ? -23.885 -30.408 37.421 1.00 44.97 325 SER A O 1
ATOM 2515 N N . THR A 1 326 ? -25.766 -29.548 38.272 1.00 43.53 326 THR A N 1
ATOM 2516 C CA . THR A 1 326 ? -25.595 -30.032 39.652 1.00 43.53 326 THR A CA 1
ATOM 2517 C C . THR A 1 326 ? -26.015 -31.507 39.732 1.00 43.53 326 THR A C 1
ATOM 2519 O O . THR A 1 326 ? -26.948 -31.892 40.422 1.00 43.53 326 THR A O 1
ATOM 2522 N N . GLY A 1 327 ? -25.314 -32.354 38.982 1.00 41.56 327 GLY A N 1
ATOM 2523 C CA . GLY A 1 327 ? -25.340 -33.802 39.094 1.00 41.56 327 GLY A CA 1
ATOM 2524 C C . GLY A 1 327 ? -23.951 -34.234 39.519 1.00 41.56 327 GLY A C 1
ATOM 2525 O O . GLY A 1 327 ? -23.044 -34.310 38.698 1.00 41.56 327 GLY A O 1
ATOM 2526 N N . SER A 1 328 ? -23.787 -34.445 40.822 1.00 45.59 328 SER A N 1
ATOM 2527 C CA . SER A 1 328 ? -22.612 -35.040 41.457 1.00 45.59 328 SER A CA 1
ATOM 2528 C C . SER A 1 328 ? -21.950 -36.100 40.560 1.00 45.59 328 SER A C 1
ATOM 2530 O O . SER A 1 328 ? -22.500 -37.188 40.386 1.00 45.59 328 SER A O 1
ATOM 2532 N N . ARG A 1 329 ? -20.761 -35.796 40.031 1.00 38.03 329 ARG A N 1
ATOM 2533 C CA . ARG A 1 329 ? -19.686 -36.756 39.729 1.00 38.03 329 ARG A CA 1
ATOM 2534 C C . ARG A 1 329 ? -18.415 -35.972 39.425 1.00 38.03 329 ARG A C 1
ATOM 2536 O O . ARG A 1 329 ? -18.128 -35.603 38.295 1.00 38.03 329 ARG A O 1
ATOM 2543 N N . SER A 1 330 ? -17.656 -35.697 40.475 1.00 34.84 330 SER A N 1
ATOM 2544 C CA . SER A 1 330 ? -16.264 -35.278 40.376 1.00 34.84 330 SER A CA 1
ATOM 2545 C C . SER A 1 330 ? -15.419 -36.453 39.857 1.00 34.84 330 SER A C 1
ATOM 2547 O O . SER A 1 330 ? -15.374 -37.492 40.520 1.00 34.84 330 SER A O 1
ATOM 2549 N N . PRO A 1 331 ? -14.695 -36.334 38.727 1.00 38.22 331 PRO A N 1
ATOM 2550 C CA . PRO A 1 331 ? -13.553 -37.194 38.478 1.00 38.22 331 PRO A CA 1
ATOM 2551 C C . PRO A 1 331 ? -12.411 -36.664 39.347 1.00 38.22 331 PRO A C 1
ATOM 2553 O O . PRO A 1 331 ? -11.897 -35.566 39.134 1.00 38.22 331 PRO A O 1
ATOM 2556 N N . LYS A 1 332 ? -12.033 -37.433 40.369 1.00 39.41 332 LYS A N 1
ATOM 2557 C CA . LYS A 1 332 ? -10.816 -37.190 41.147 1.00 39.41 332 LYS A CA 1
ATOM 2558 C C . LYS A 1 332 ? -9.604 -37.348 40.225 1.00 39.41 332 LYS A C 1
ATOM 2560 O O . LYS A 1 332 ? -9.080 -38.446 40.088 1.00 39.41 332 LYS A O 1
ATOM 2565 N N . PHE A 1 333 ? -9.126 -36.257 39.635 1.00 32.69 333 PHE A N 1
ATOM 2566 C CA . PHE A 1 333 ? -7.738 -36.166 39.191 1.00 32.69 333 PHE A CA 1
ATOM 2567 C C . PHE A 1 333 ? -6.940 -35.486 40.303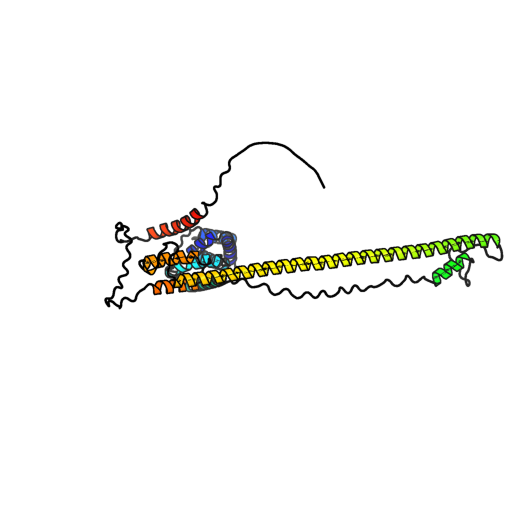 1.00 32.69 333 PHE A C 1
ATOM 2569 O O . PHE A 1 333 ? -6.798 -34.269 40.364 1.00 32.69 333 PHE A O 1
ATOM 2576 N N . SER A 1 334 ? -6.479 -36.306 41.248 1.00 33.84 334 SER A N 1
ATOM 2577 C CA . SER A 1 334 ? -5.504 -35.885 42.246 1.00 33.84 334 SER A CA 1
ATOM 2578 C C . SER A 1 334 ? -4.150 -35.751 41.553 1.00 33.84 334 SER A C 1
ATOM 2580 O O . SER A 1 334 ? -3.535 -36.752 41.190 1.00 33.84 334 SER A O 1
ATOM 2582 N N . ARG A 1 335 ? -3.675 -34.519 41.363 1.00 33.69 335 ARG A N 1
ATOM 2583 C CA . ARG A 1 335 ? -2.240 -34.240 41.270 1.00 33.69 335 ARG A CA 1
ATOM 2584 C C . ARG A 1 335 ? -1.895 -33.119 42.235 1.00 33.69 335 ARG A C 1
ATOM 2586 O O . ARG A 1 335 ? -2.369 -31.994 42.120 1.00 33.69 335 ARG A O 1
ATOM 2593 N N . HIS A 1 336 ? -1.082 -33.495 43.215 1.00 35.56 336 HIS A N 1
ATOM 2594 C CA . HIS A 1 336 ? -0.355 -32.613 44.108 1.00 35.56 336 HIS A CA 1
ATOM 2595 C C . HIS A 1 336 ? 0.470 -31.595 43.314 1.00 35.56 336 HIS A C 1
ATOM 2597 O O . HIS A 1 336 ? 1.448 -31.969 42.677 1.00 35.56 336 HIS A O 1
ATOM 2603 N N . CYS A 1 337 ? 0.139 -30.315 43.453 1.00 31.53 337 CYS A N 1
ATOM 2604 C CA . CYS A 1 337 ? 1.114 -29.230 43.443 1.00 31.53 337 CYS A CA 1
ATOM 2605 C C . CYS A 1 337 ? 0.668 -28.216 44.499 1.00 31.53 337 CYS A C 1
ATOM 2607 O O . CYS A 1 337 ? -0.243 -27.423 44.274 1.00 31.53 337 CYS A O 1
ATOM 2609 N N . GLY A 1 338 ? 1.278 -28.290 45.682 1.00 32.44 338 GLY A N 1
ATOM 2610 C CA . GLY A 1 338 ? 1.118 -27.279 46.716 1.00 32.44 338 GLY A CA 1
ATOM 2611 C C . GLY A 1 338 ? 1.871 -26.015 46.325 1.00 32.44 338 GLY A C 1
ATOM 2612 O O . GLY A 1 338 ? 3.072 -26.071 46.092 1.00 32.44 338 GLY A O 1
ATOM 2613 N N . LEU A 1 339 ? 1.167 -24.888 46.271 1.00 30.62 339 LEU A N 1
ATOM 2614 C CA . LEU A 1 339 ? 1.739 -23.547 46.353 1.00 30.62 339 LEU A CA 1
ATOM 2615 C C . LEU A 1 339 ? 0.699 -22.644 47.026 1.00 30.62 339 LEU A C 1
ATOM 2617 O O . LEU A 1 339 ? -0.440 -22.526 46.576 1.00 30.62 339 LEU A O 1
ATOM 2621 N N . HIS A 1 340 ? 1.103 -22.077 48.161 1.00 30.44 340 HIS A N 1
ATOM 2622 C CA . HIS A 1 340 ? 0.309 -21.222 49.036 1.00 30.44 340 HIS A CA 1
ATOM 2623 C C . HIS A 1 340 ? -0.260 -20.002 48.295 1.00 30.44 340 HIS A C 1
ATOM 2625 O O . HIS A 1 340 ? 0.485 -19.221 47.706 1.00 30.44 340 HIS A O 1
ATOM 2631 N N . ALA A 1 341 ? -1.576 -19.799 48.392 1.00 30.42 341 ALA A N 1
ATOM 2632 C CA . ALA A 1 341 ? -2.251 -18.584 47.952 1.00 30.42 341 ALA A CA 1
ATOM 2633 C C . ALA A 1 341 ? -2.424 -17.616 49.135 1.00 30.42 341 ALA A C 1
ATOM 2635 O O . ALA A 1 341 ? -3.132 -17.908 50.101 1.00 30.42 341 ALA A O 1
ATOM 2636 N N . GLY A 1 342 ? -1.772 -16.454 49.048 1.00 28.72 342 GLY A N 1
ATOM 2637 C CA . GLY A 1 342 ? -2.044 -15.295 49.895 1.00 28.72 342 GLY A CA 1
ATOM 2638 C C . GLY A 1 342 ? -3.392 -14.657 49.543 1.00 28.72 342 GLY A C 1
ATOM 2639 O O . GLY A 1 342 ? -3.780 -14.587 48.377 1.00 28.72 342 GLY A O 1
ATOM 2640 N N . LYS A 1 343 ? -4.118 -14.217 50.573 1.00 31.53 343 LYS A N 1
ATOM 2641 C CA . LYS A 1 343 ? -5.447 -13.595 50.494 1.00 31.53 343 LYS A CA 1
ATOM 2642 C C . LYS A 1 343 ? -5.396 -12.260 49.732 1.00 31.53 343 LYS A C 1
ATOM 2644 O O . LYS A 1 343 ? -4.631 -11.381 50.113 1.00 31.53 343 LYS A O 1
ATOM 2649 N N . PHE A 1 344 ? -6.278 -12.077 48.746 1.00 27.83 344 PHE A N 1
ATOM 2650 C CA . PHE A 1 344 ? -6.634 -10.766 48.183 1.00 27.83 344 PHE A CA 1
ATOM 2651 C C . PHE A 1 344 ? -8.083 -10.397 48.562 1.00 27.83 344 PHE A C 1
ATOM 2653 O O . PHE A 1 344 ? -8.939 -11.287 48.602 1.00 27.83 344 PHE A O 1
ATOM 2660 N N . PRO A 1 345 ? -8.380 -9.116 48.860 1.00 33.12 345 PRO A N 1
ATOM 2661 C CA . PRO A 1 345 ? -9.707 -8.674 49.278 1.00 33.12 345 PRO A CA 1
ATOM 2662 C C . PRO A 1 345 ? -10.669 -8.441 48.098 1.00 33.12 345 PRO A C 1
ATOM 2664 O O . PRO A 1 345 ? -10.265 -8.252 46.952 1.00 33.12 345 PRO A O 1
ATOM 2667 N N . ARG A 1 346 ? -11.969 -8.476 48.419 1.00 29.45 346 ARG A N 1
ATOM 2668 C CA . ARG A 1 346 ? -13.124 -8.293 47.520 1.00 29.45 346 ARG A CA 1
ATOM 2669 C C . ARG A 1 346 ? -13.306 -6.828 47.066 1.00 29.45 346 ARG A C 1
ATOM 2671 O O . ARG A 1 346 ? -12.833 -5.929 47.759 1.00 29.45 346 ARG A O 1
ATOM 2678 N N . PRO A 1 347 ? -14.010 -6.578 45.941 1.00 33.12 347 PRO A N 1
ATOM 2679 C CA . PRO A 1 347 ? -14.048 -5.274 45.285 1.00 33.12 347 PRO A CA 1
ATOM 2680 C C . PRO A 1 347 ? -15.148 -4.360 45.843 1.00 33.12 347 PRO A C 1
ATOM 2682 O O . PRO A 1 347 ? -16.283 -4.788 46.045 1.00 33.12 347 PRO A O 1
ATOM 2685 N N . GLY A 1 348 ? -14.815 -3.080 46.014 1.00 28.81 348 GLY A N 1
ATOM 2686 C CA . GLY A 1 348 ? -15.756 -1.992 46.266 1.00 28.81 348 GLY A CA 1
ATOM 2687 C C . GLY A 1 348 ? -15.438 -0.802 45.357 1.00 28.81 348 GLY A C 1
ATOM 2688 O O . GLY A 1 348 ? -14.306 -0.333 45.341 1.00 28.81 348 GLY A O 1
ATOM 2689 N N . SER A 1 349 ? -16.439 -0.392 44.572 1.00 40.03 349 SER A N 1
ATOM 2690 C CA . SER A 1 349 ? -16.612 0.891 43.864 1.00 40.03 349 SER A CA 1
ATOM 2691 C C . SER A 1 349 ? -15.352 1.672 43.448 1.00 40.03 349 SER A C 1
ATOM 2693 O O . SER A 1 349 ? -14.784 2.422 44.241 1.00 40.03 349 SER A O 1
ATOM 2695 N N . LEU A 1 350 ? -15.001 1.629 42.159 1.00 34.59 350 LEU A N 1
ATOM 2696 C CA . LEU A 1 350 ? -14.085 2.600 41.552 1.00 34.59 350 LEU A CA 1
ATOM 2697 C C . LEU A 1 350 ? -14.817 3.393 40.467 1.00 34.59 350 LEU A C 1
ATOM 2699 O O . LEU A 1 350 ? -15.229 2.853 39.444 1.00 34.59 350 LEU A O 1
ATOM 2703 N N . GLY A 1 351 ? -15.002 4.684 40.745 1.00 30.20 351 GLY A N 1
ATOM 2704 C CA . GLY A 1 351 ? -15.582 5.663 39.836 1.00 30.20 351 GLY A CA 1
ATOM 2705 C C . GLY A 1 351 ? -14.648 6.057 38.687 1.00 30.20 351 GLY A C 1
ATOM 2706 O O . GLY A 1 351 ? -13.446 5.781 38.684 1.00 30.20 351 GLY A O 1
ATOM 2707 N N . TRP A 1 352 ? -15.234 6.765 37.721 1.00 35.66 352 TRP A N 1
ATOM 2708 C CA . TRP A 1 352 ? -14.703 7.140 36.402 1.00 35.66 35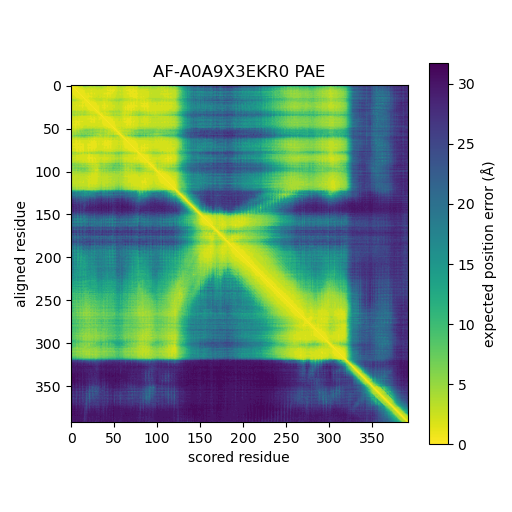2 TRP A CA 1
ATOM 2709 C C . TRP A 1 352 ? -13.322 7.833 36.363 1.00 35.66 352 TRP A C 1
ATOM 2711 O O . TRP A 1 352 ? -12.705 7.911 35.300 1.00 35.66 352 TRP A O 1
ATOM 2721 N N . ALA A 1 353 ? -12.772 8.278 37.495 1.00 32.41 353 ALA A N 1
ATOM 2722 C CA . ALA A 1 353 ? -11.414 8.823 37.568 1.00 32.41 353 ALA A CA 1
ATOM 2723 C C . ALA A 1 353 ? -10.308 7.749 37.417 1.00 32.41 353 ALA A C 1
ATOM 2725 O O . ALA A 1 353 ? -9.189 8.074 37.013 1.00 32.41 353 ALA A O 1
ATOM 2726 N N . ALA A 1 354 ? -10.603 6.470 37.690 1.00 33.16 354 ALA A N 1
ATOM 2727 C CA . ALA A 1 354 ? -9.630 5.376 37.584 1.00 33.16 354 ALA A CA 1
ATOM 2728 C C . ALA A 1 354 ? -9.430 4.875 36.138 1.00 33.16 354 ALA A C 1
ATOM 2730 O O . ALA A 1 354 ? -8.306 4.553 35.751 1.00 33.16 354 ALA A O 1
ATOM 2731 N N . CYS A 1 355 ? -10.478 4.898 35.303 1.00 33.12 355 CYS A N 1
ATOM 2732 C CA . CYS A 1 355 ? -10.394 4.475 33.898 1.00 33.12 355 CYS A CA 1
ATOM 2733 C C . CYS A 1 355 ? -9.533 5.416 33.037 1.00 33.12 355 CYS A C 1
ATOM 2735 O O . CYS A 1 355 ? -8.783 4.939 32.186 1.00 33.12 355 CYS A O 1
ATOM 2737 N N . ARG A 1 356 ? -9.536 6.735 33.305 1.00 33.72 356 ARG A N 1
ATOM 2738 C CA . ARG A 1 356 ? -8.658 7.684 32.586 1.00 33.72 356 ARG A CA 1
ATOM 2739 C C . ARG A 1 356 ? -7.172 7.474 32.895 1.00 33.72 356 ARG A C 1
ATOM 2741 O O . ARG A 1 356 ? -6.342 7.652 32.010 1.00 33.72 356 ARG A O 1
ATOM 2748 N N . LYS A 1 357 ? -6.818 7.040 34.112 1.00 31.47 357 LYS A N 1
ATOM 2749 C CA . LYS A 1 357 ? -5.417 6.737 34.470 1.00 31.47 357 LYS A CA 1
ATOM 2750 C C . LYS A 1 357 ? -4.917 5.421 33.867 1.00 31.47 357 LYS A C 1
ATOM 2752 O O . LYS A 1 357 ? -3.728 5.308 33.589 1.00 31.47 357 LYS A O 1
ATOM 2757 N N . TRP A 1 358 ? -5.799 4.453 33.613 1.00 31.34 358 TRP A N 1
ATOM 2758 C CA . TRP A 1 358 ? -5.413 3.166 33.022 1.00 31.34 358 TRP A CA 1
ATOM 2759 C C . TRP A 1 358 ? -5.192 3.234 31.504 1.00 31.34 358 TRP A C 1
ATOM 2761 O O . TRP A 1 358 ? -4.212 2.675 31.013 1.00 31.34 358 TRP A O 1
ATOM 2771 N N . ALA A 1 359 ? -6.014 3.994 30.771 1.00 30.73 359 ALA A N 1
ATOM 2772 C CA . ALA A 1 359 ? -5.849 4.177 29.323 1.00 30.73 359 ALA A CA 1
ATOM 2773 C C . ALA A 1 359 ? -4.524 4.882 28.954 1.00 30.73 359 ALA A C 1
ATOM 2775 O O . ALA A 1 359 ? -3.875 4.519 27.976 1.00 30.73 359 ALA A O 1
ATOM 2776 N N . VAL A 1 360 ? -4.059 5.823 29.786 1.00 35.97 360 VAL A N 1
ATOM 2777 C CA . VAL A 1 360 ? -2.749 6.482 29.610 1.00 35.97 360 VAL A CA 1
ATOM 2778 C C . VAL A 1 360 ? -1.585 5.543 29.975 1.00 35.97 360 VAL A C 1
ATOM 2780 O O . VAL A 1 360 ? -0.516 5.608 29.371 1.00 35.97 360 VAL A O 1
ATOM 2783 N N . SER A 1 361 ? -1.791 4.613 30.915 1.00 30.78 361 SER A N 1
ATOM 2784 C CA . SER A 1 361 ? -0.756 3.667 31.353 1.00 30.78 361 SER A CA 1
ATOM 2785 C C . SER A 1 361 ? -0.533 2.516 30.357 1.00 30.78 361 SER A C 1
ATOM 2787 O O . SER A 1 361 ? 0.604 2.094 30.155 1.00 30.78 361 SER A O 1
ATOM 2789 N N . ALA A 1 362 ? -1.573 2.070 29.643 1.00 30.58 362 ALA A N 1
ATOM 2790 C CA . ALA A 1 362 ? -1.440 1.049 28.597 1.00 30.58 362 ALA A CA 1
ATOM 2791 C C . ALA A 1 362 ? -0.614 1.537 27.383 1.00 30.58 362 ALA A C 1
ATOM 2793 O O . ALA A 1 3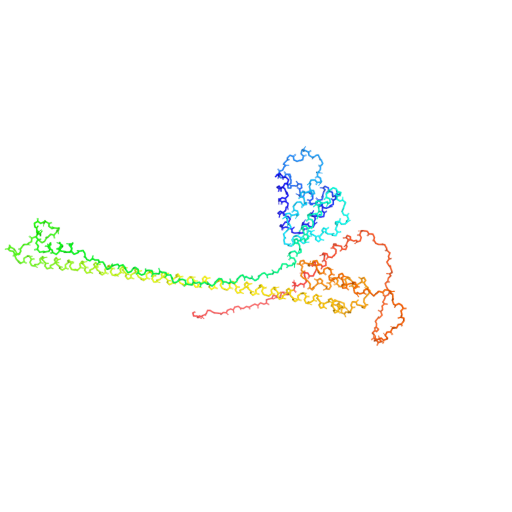62 ? 0.219 0.788 26.867 1.00 30.58 362 ALA A O 1
ATOM 2794 N N . SER A 1 363 ? -0.741 2.815 26.996 1.00 32.53 363 SER A N 1
ATOM 2795 C CA . SER A 1 363 ? 0.138 3.440 25.987 1.00 32.53 363 SER A CA 1
ATOM 2796 C C . SER A 1 363 ? 1.590 3.583 26.465 1.00 32.53 363 SER A C 1
ATOM 2798 O O . SER A 1 363 ? 2.519 3.428 25.671 1.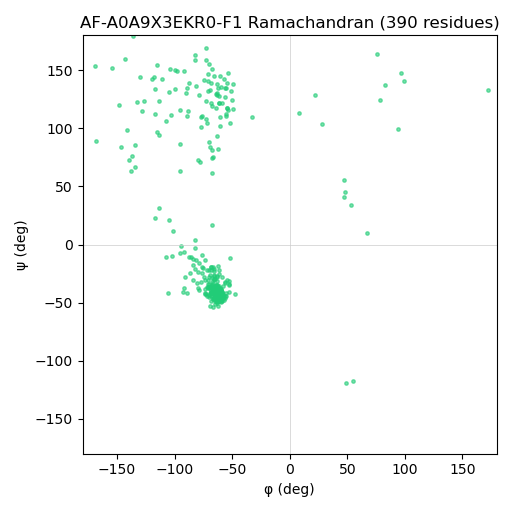00 32.53 363 SER A O 1
ATOM 2800 N N . ALA A 1 364 ? 1.821 3.801 27.764 1.00 28.33 364 ALA A N 1
ATOM 2801 C CA . ALA A 1 364 ? 3.173 3.880 28.325 1.00 28.33 364 ALA A CA 1
ATOM 2802 C C . ALA A 1 364 ? 3.883 2.509 28.368 1.00 28.33 364 ALA A C 1
ATOM 2804 O O . ALA A 1 364 ? 5.088 2.425 28.124 1.00 28.33 364 ALA A O 1
ATOM 2805 N N . ILE A 1 365 ? 3.143 1.417 28.595 1.00 32.12 365 ILE A N 1
ATOM 2806 C CA . ILE A 1 365 ? 3.703 0.054 28.637 1.00 32.12 365 ILE A CA 1
ATOM 2807 C C . ILE A 1 365 ? 4.146 -0.415 27.240 1.00 32.12 365 ILE A C 1
ATOM 2809 O O . ILE A 1 365 ? 5.184 -1.071 27.116 1.00 32.12 365 ILE A O 1
ATOM 2813 N N . SER A 1 366 ? 3.445 -0.005 26.174 1.00 30.39 366 SER A N 1
ATOM 2814 C CA . SER A 1 366 ? 3.894 -0.267 24.798 1.00 30.39 366 SER A CA 1
ATOM 2815 C C . SER A 1 366 ? 5.135 0.551 24.414 1.00 30.39 366 SER A C 1
ATOM 2817 O O . SER A 1 366 ? 5.932 0.094 23.595 1.00 30.39 366 SER A O 1
ATOM 2819 N N . CYS A 1 367 ? 5.343 1.727 25.019 1.00 30.06 367 CYS A N 1
ATOM 2820 C CA . CYS A 1 367 ? 6.510 2.570 24.752 1.00 30.06 367 CYS A CA 1
ATOM 2821 C C . CYS A 1 367 ? 7.765 2.084 25.506 1.00 30.06 367 CYS A C 1
ATOM 2823 O O . CYS A 1 367 ?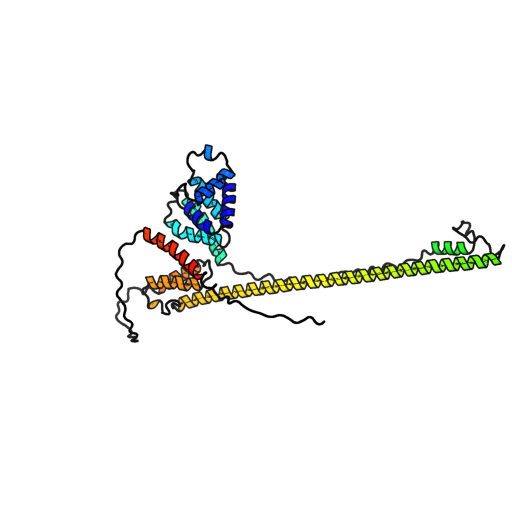 8.852 2.052 24.934 1.00 30.06 367 CYS A O 1
ATOM 2825 N N . CYS A 1 368 ? 7.624 1.597 26.747 1.00 26.64 368 CYS A N 1
ATOM 2826 C CA . CYS A 1 368 ? 8.750 1.071 27.533 1.00 26.64 368 CYS A CA 1
ATOM 2827 C C . CYS A 1 368 ? 9.344 -0.247 27.001 1.00 26.64 368 CYS A C 1
ATOM 2829 O O . CYS A 1 368 ? 10.484 -0.574 27.340 1.00 26.64 368 CYS A O 1
ATOM 2831 N N . ARG A 1 369 ? 8.621 -1.010 26.168 1.00 29.03 369 ARG A N 1
ATOM 2832 C CA . ARG A 1 369 ? 9.144 -2.260 25.580 1.00 29.03 369 ARG A CA 1
ATOM 2833 C C . ARG A 1 369 ? 9.982 -2.035 24.314 1.00 29.03 369 ARG A C 1
ATOM 2835 O O . ARG A 1 369 ? 10.787 -2.896 23.981 1.00 29.03 369 ARG A O 1
ATOM 2842 N N . LEU A 1 370 ? 9.862 -0.870 23.672 1.00 31.25 370 LEU A N 1
ATOM 2843 C CA . LEU A 1 370 ? 10.650 -0.478 22.492 1.00 31.25 370 LEU A CA 1
ATOM 2844 C C . LEU A 1 370 ? 11.987 0.206 22.840 1.00 31.25 370 LEU A C 1
ATOM 2846 O O . LEU A 1 370 ? 12.841 0.345 21.973 1.00 31.25 370 LEU A O 1
ATOM 2850 N N . SER A 1 371 ? 12.219 0.584 24.102 1.00 29.39 371 SER A N 1
ATOM 2851 C CA . SER A 1 371 ? 13.462 1.248 24.545 1.00 29.39 371 SER A CA 1
ATOM 2852 C C . SER A 1 371 ? 14.531 0.296 25.108 1.00 29.39 371 SER A C 1
ATOM 2854 O O . SER A 1 371 ? 15.594 0.754 25.516 1.00 29.39 371 SER A O 1
ATOM 2856 N N . ARG A 1 372 ? 14.273 -1.020 25.176 1.00 29.58 372 ARG A N 1
ATOM 2857 C CA . ARG A 1 372 ? 15.150 -2.000 25.861 1.00 29.58 372 ARG A CA 1
ATOM 2858 C C . ARG A 1 372 ? 16.054 -2.848 24.957 1.00 29.58 372 ARG A C 1
ATOM 2860 O O . ARG A 1 372 ? 16.683 -3.774 25.454 1.00 29.58 372 ARG A O 1
ATOM 2867 N N . THR A 1 373 ? 16.182 -2.519 23.673 1.00 34.22 373 THR A N 1
ATOM 2868 C CA . THR A 1 373 ? 17.081 -3.229 22.735 1.00 34.22 373 THR A CA 1
ATOM 2869 C C . THR A 1 373 ? 18.209 -2.361 22.168 1.00 34.22 373 THR A C 1
ATOM 2871 O O . THR A 1 373 ? 18.762 -2.690 21.125 1.00 34.22 373 THR A O 1
ATOM 2874 N N . ALA A 1 374 ? 18.594 -1.272 22.841 1.00 34.69 374 ALA A N 1
ATOM 2875 C CA . ALA A 1 374 ? 19.681 -0.402 22.381 1.00 34.69 374 ALA A CA 1
ATOM 2876 C C . ALA A 1 374 ? 20.611 0.044 23.520 1.00 34.69 374 ALA A C 1
ATOM 2878 O O . ALA A 1 374 ? 20.721 1.228 23.810 1.00 34.69 374 ALA A O 1
ATOM 2879 N N . THR A 1 375 ? 21.308 -0.898 24.156 1.00 30.80 375 THR A N 1
ATOM 2880 C CA . THR A 1 375 ? 22.512 -0.593 24.951 1.00 30.80 375 THR A CA 1
ATOM 2881 C C . THR A 1 375 ? 23.500 -1.752 24.851 1.00 30.80 375 THR A C 1
ATOM 2883 O O . THR A 1 375 ? 23.516 -2.644 25.695 1.00 30.80 375 THR A O 1
ATOM 2886 N N . GLY A 1 376 ? 24.303 -1.744 23.785 1.00 29.84 376 GLY A N 1
ATOM 2887 C CA . GLY A 1 376 ? 25.474 -2.600 23.602 1.00 29.84 376 GLY A CA 1
ATOM 2888 C C . GLY A 1 376 ? 26.741 -1.746 23.596 1.00 29.84 376 GLY A C 1
ATOM 2889 O O . GLY A 1 376 ? 27.088 -1.154 22.583 1.00 29.84 376 GLY A O 1
ATOM 2890 N N . THR A 1 377 ? 27.341 -1.631 24.778 1.00 31.86 377 THR A N 1
ATOM 2891 C CA . THR A 1 377 ? 28.751 -1.349 25.109 1.00 31.86 377 THR A CA 1
ATOM 2892 C C . THR A 1 377 ? 29.712 -0.949 23.974 1.00 31.86 377 THR A C 1
ATOM 2894 O O . THR A 1 377 ? 30.118 -1.778 23.166 1.00 31.86 377 THR A O 1
ATOM 2897 N N . SER A 1 378 ? 30.182 0.303 24.021 1.00 28.17 378 SER A N 1
ATOM 2898 C CA . SER A 1 378 ? 31.379 0.794 23.326 1.00 28.17 378 SER A CA 1
ATOM 2899 C C . SER A 1 378 ? 32.522 0.915 24.341 1.00 28.17 378 SER A C 1
ATOM 2901 O O . SER A 1 378 ? 32.470 1.755 25.240 1.00 28.17 378 SER A O 1
ATOM 2903 N N . THR A 1 379 ? 33.541 0.065 24.221 1.00 33.28 379 THR A N 1
ATOM 2904 C CA . THR A 1 379 ? 34.836 0.202 24.904 1.00 33.28 379 THR A CA 1
ATOM 2905 C C . THR A 1 379 ? 35.882 0.677 23.897 1.00 33.28 379 THR A C 1
ATOM 2907 O O . THR A 1 379 ? 35.982 0.172 22.781 1.00 33.28 379 THR A O 1
ATOM 2910 N N . LYS A 1 380 ? 36.634 1.712 24.283 1.00 32.34 380 LYS A N 1
ATOM 2911 C CA . LYS A 1 380 ? 37.651 2.395 23.473 1.00 32.34 380 LYS A CA 1
ATOM 2912 C C . LYS A 1 380 ? 39.046 1.760 23.626 1.00 32.34 380 LYS A C 1
ATOM 2914 O O . LYS A 1 380 ? 39.522 1.668 24.751 1.00 32.34 380 LYS A O 1
ATOM 2919 N N . ALA A 1 381 ? 39.695 1.581 22.463 1.00 29.84 381 ALA A N 1
ATOM 2920 C CA . ALA A 1 381 ? 41.109 1.868 22.113 1.00 29.84 381 ALA A CA 1
ATOM 2921 C C . ALA A 1 381 ? 42.231 0.912 22.610 1.00 29.84 381 ALA A C 1
ATOM 2923 O O . ALA A 1 381 ? 41.985 0.186 23.569 1.00 29.84 381 ALA A O 1
ATOM 2924 N N . PRO A 1 382 ? 43.482 0.941 22.059 1.00 43.69 382 PRO A N 1
ATOM 2925 C CA . PRO A 1 382 ? 44.036 1.684 20.899 1.00 43.69 382 PRO A CA 1
ATOM 2926 C C . PRO A 1 382 ? 44.967 0.874 19.929 1.00 43.69 382 PRO A C 1
ATOM 2928 O O . PRO A 1 382 ? 45.358 -0.255 20.199 1.00 43.69 382 PRO A O 1
ATOM 2931 N N . SER A 1 383 ? 45.439 1.572 18.879 1.00 30.44 383 SER A N 1
ATOM 2932 C CA . SER A 1 383 ? 46.790 1.509 18.259 1.00 30.44 383 SER A CA 1
ATOM 2933 C C . SER A 1 383 ? 47.078 0.686 16.978 1.00 30.44 383 SER A C 1
ATOM 2935 O O . SER A 1 383 ? 46.615 -0.429 16.794 1.00 30.44 383 SER A O 1
ATOM 2937 N N . GLU A 1 384 ? 47.929 1.325 16.155 1.00 29.36 384 GLU A N 1
ATOM 2938 C CA . GLU A 1 384 ? 48.927 0.807 15.194 1.00 29.36 384 GLU A CA 1
ATOM 2939 C C . GLU A 1 384 ? 48.617 0.593 13.692 1.00 29.36 384 GLU A C 1
ATOM 2941 O O . GLU A 1 384 ? 48.074 -0.401 13.236 1.00 29.36 384 GLU A O 1
ATOM 2946 N N . ARG A 1 385 ? 49.068 1.600 12.922 1.00 32.97 385 ARG A N 1
ATOM 2947 C CA . ARG A 1 385 ? 49.974 1.565 11.751 1.00 32.97 385 ARG A CA 1
ATOM 2948 C C . ARG A 1 385 ? 50.148 0.262 10.928 1.00 32.97 385 ARG A C 1
ATOM 2950 O O . ARG A 1 385 ? 50.732 -0.703 11.397 1.00 32.97 385 ARG A O 1
ATOM 2957 N N . ALA A 1 386 ? 49.975 0.479 9.615 1.00 32.50 386 ALA A N 1
ATOM 2958 C CA . ALA A 1 386 ? 50.844 0.095 8.482 1.00 32.50 386 ALA A CA 1
ATOM 2959 C C . ALA A 1 386 ? 50.567 -1.195 7.671 1.00 32.50 386 ALA A C 1
ATOM 2961 O O . ALA A 1 386 ? 50.180 -2.225 8.202 1.00 32.50 386 ALA A O 1
ATOM 2962 N N . TYR A 1 387 ? 50.915 -1.073 6.374 1.00 31.44 387 TYR A N 1
ATOM 2963 C CA . TYR A 1 387 ? 50.931 -2.027 5.244 1.00 31.44 387 TYR A CA 1
ATOM 2964 C C . TYR A 1 387 ? 49.614 -2.261 4.492 1.00 31.44 387 TYR A C 1
ATOM 2966 O O . TYR A 1 387 ? 48.578 -2.485 5.093 1.00 31.44 387 TYR A O 1
ATOM 2974 N N . ALA A 1 388 ? 49.569 -2.338 3.164 1.00 31.42 388 ALA A N 1
ATOM 2975 C CA . ALA A 1 388 ? 50.412 -1.867 2.066 1.00 31.42 388 ALA A CA 1
ATOM 2976 C C . ALA A 1 388 ? 49.590 -2.085 0.785 1.00 31.42 388 ALA A C 1
ATOM 2978 O O . ALA A 1 388 ? 48.743 -2.974 0.716 1.00 31.42 388 ALA A O 1
ATOM 2979 N N . ALA A 1 389 ? 49.869 -1.277 -0.230 1.00 37.66 389 ALA A N 1
ATOM 2980 C CA . ALA A 1 389 ? 49.480 -1.543 -1.603 1.00 37.66 389 ALA A CA 1
ATOM 2981 C C . ALA A 1 389 ? 50.112 -2.853 -2.106 1.00 37.66 389 ALA A C 1
ATOM 2983 O O . ALA A 1 389 ? 51.263 -3.113 -1.766 1.00 37.66 389 ALA A O 1
ATOM 2984 N N . MET A 1 390 ? 49.401 -3.611 -2.953 1.00 32.88 390 MET A N 1
ATOM 2985 C CA . MET A 1 390 ? 49.898 -4.120 -4.247 1.00 32.88 390 MET A CA 1
ATOM 2986 C C . MET A 1 390 ? 48.925 -5.112 -4.916 1.00 32.88 390 MET A C 1
ATOM 2988 O O . MET A 1 390 ? 48.519 -6.095 -4.305 1.00 32.88 390 MET A O 1
ATOM 2992 N N . SER A 1 391 ? 48.710 -4.865 -6.220 1.00 40.06 391 SER A N 1
ATOM 2993 C CA . SER A 1 391 ? 48.470 -5.836 -7.312 1.00 40.06 391 SER A CA 1
ATOM 2994 C C . SER A 1 391 ? 47.050 -6.434 -7.421 1.00 40.06 391 SER A C 1
ATOM 2996 O O . SER A 1 391 ? 46.569 -7.046 -6.481 1.00 40.06 391 SER A O 1
ATOM 2998 N N . ARG A 1 392 ? 46.321 -6.349 -8.544 1.00 46.72 392 ARG A N 1
ATOM 2999 C CA . ARG A 1 392 ? 46.664 -6.225 -9.975 1.00 46.72 392 ARG A CA 1
ATOM 3000 C C . ARG A 1 392 ? 45.600 -5.439 -10.731 1.00 46.72 392 ARG A C 1
ATOM 3002 O O . ARG A 1 392 ? 44.440 -5.465 -10.265 1.00 46.72 392 ARG A O 1
#

InterPro domains:
  IPR045523 GTPase-associated system helical domain [PF19994] (2-320)

Nearest PDB structures (foldseek):
  7mwq-assembly2_B-2  TM=3.799E-01  e=2.824E+00  synthetic construct